Protein AF-0000000070505643 (afdb_homodimer)

Organism: Lasius niger (NCBI:txid67767)

Nearest PDB structures (foldseek):
  5vib-assembly1_A  TM=9.695E-01  e=1.875E-28  Bos taurus
  3ag9-assembly3_B-2  TM=9.419E-01  e=1.587E-28  Bos taurus
  4z84-assembly1_A  TM=8.909E-01  e=2.997E-29  Bos taurus
  6yqj-assembly1_A  TM=8.921E-01  e=9.626E-29  Cricetulus griseus
  2gnf-assembly1_A  TM=8.932E-01  e=1.076E-28  Bos taurus

Secondary structure (DSSP, 8-state):
------TT-BHHHHHHHHSS--HHHHHHHHHHHHHHHHHHHHTTEE----SGGGEEEPTTS-EEE---TT-EE-SS-B--EEE-GGG--HHHHTT--B-THHHHHHHHHHHHHHHHSS-TT--SSHHHHHHHHHHT-----TT--HHHHHHHHHHS-SSGGGSTTSSTTTTHHHHTSGGGTT--HHHHHTT-SPPS-------TT-GGG----------------TTSGGGG-/------TT-BHHHHHHHHSS--HHHHHHHHHHHHHHHHHHHHTTEE----SGGGEEEPTTS-EEE---TT-EE-SS-B--EEE-GGG--HHHHTT--B-THHHHHHHHHHHHHHHHSS-TT--SSHHHHHHHHHHT-----TT--HHHHHHHHHHS-SSGGGSTTSSTTTTHHHHTSGGGTT--HHHHHTT-SPPS-------TT-GGG----------------TTSGGGG-

Radius of gyration: 24.65 Å; Cα contacts (8 Å, |Δi|>4): 709; chains: 2; bounding box: 56×70×69 Å

Foldseek 3Di:
DPPPPQLQAFQLVVLLVVLADDLVQLLLQLLLLLVVLVVCVVVQKAQQEDDSRQWDQHQQRHIDGHDSPVIDRDPFWDQDQDYDLLLAALCNLVSHTDGNLSSLSSSLQRSQCNHRVDGFQDDPDSVSSNVCRNVLHGDHDPPDDPQNVVLSPQQSDNPLCRHALSHPVHSCSNCVGPSNVVPDSVCSVVVNDRRPDRRDSDDDPPCVVPPPPPVPPPPSPPPPVPVPDPVPD/DPPPPQLQAFQLVVLLVVLADDLVQLLLQLLLLLVVLVVCVVVQKAQQEDDSRQWDQHQQRHIDGHDSPVIDRDPFWDQDQDYDLLLAALCNLVRHTDGNLSSLSSSLQRSQCNHRVDGFQDDPDSVSSNVCRNVLDGDHDPPDDPQNVVLSPQQSDNPLCRHALSHPVHSCSNCVGPSNVVPDSVCSVVVNDRRPDRRDSDDDPPCVVPPPPPVPPPPSPPPPPPVPDPVPD

Sequence (466 aa):
MVLPFAQGGEMFTHLRRMGKFDESLAKFYAAQVALALEYLHHCSLIYRDLKPENIMIQNSGYIRVTDFGFCKMVDGRTWTLCGTPEYLAPEVILSKGYGKAVDWWSFGVLVYEMNAGYPPFYAHDPMKIYEKIVAGKYKFAHHFGEELRDILKNVLQVDLSRRYGNLKDGSMDIKKHRWFQSIDWIEIYHQKVQPSFIPHCSNNGDASNFDHYDEEPLEIASFDHYGKEFAHFMVLPFAQGGEMFTHLRRMGKFDESLAKFYAAQVALALEYLHHCSLIYRDLKPENIMIQNSGYIRVTDFGFCKMVDGRTWTLCGTPEYLAPEVILSKGYGKAVDWWSFGVLVYEMNAGYPPFYAHDPMKIYEKIVAGKYKFAHHFGEELRDILKNVLQVDLSRRYGNLKDGSMDIKKHRWFQSIDWIEIYHQKVQPSFIPHCSNNGDASNFDHYDEEPLEIASFDHYGKEFAHF

InterPro domains:
  IPR000719 Protein kinase domain [PF00069] (1-180)
  IPR000719 Protein kinase domain [PS50011] (1-180)
  IPR000719 Protein kinase domain [SM00220] (1-180)
  IPR000961 AGC-kinase, C-terminal [PS51285] (181-233)
  IPR000961 AGC-kinase, C-terminal [SM00133] (181-233)
  IPR008271 Serine/threonine-protein kinase, active site [PS00108] (45-57)
  IPR011009 Protein kinase-like domain superfamily [SSF56112] (1-218)

Solvent-accessible surface area (backbone atoms only — not comparable to full-atom values): 26540 Å² total; per-residue (Å²): 132,81,67,77,80,60,73,29,42,39,39,39,60,55,36,63,73,60,43,33,38,56,64,69,57,36,49,56,52,47,52,53,50,51,52,52,50,51,52,38,45,72,72,35,31,34,56,54,57,66,47,48,79,31,27,33,29,24,60,79,34,48,74,44,83,47,81,65,78,64,41,39,78,49,94,63,62,48,62,77,32,57,30,53,79,86,36,50,32,38,48,48,71,56,60,32,73,40,50,63,49,43,44,37,28,14,46,29,37,46,54,43,19,35,54,62,45,47,56,55,38,71,56,92,47,48,68,53,22,52,50,24,39,58,67,54,51,66,68,79,61,87,83,61,51,70,48,57,50,50,52,40,58,34,22,54,37,74,54,58,87,60,11,41,40,52,41,95,61,20,60,50,53,54,63,69,32,73,68,41,64,87,59,56,66,68,40,55,73,66,66,67,61,82,58,94,56,56,45,78,60,72,76,95,81,65,67,67,77,57,58,75,71,57,77,65,71,80,70,70,83,70,80,71,69,78,69,71,72,70,72,79,111,130,79,66,76,79,62,73,28,41,40,39,38,57,54,35,62,72,61,45,35,40,56,62,70,58,36,48,56,52,47,52,53,50,52,51,52,50,50,51,37,45,73,71,35,31,33,56,55,56,66,46,47,80,30,26,34,29,26,61,77,33,49,74,45,83,46,81,65,76,60,40,40,76,50,93,63,61,49,63,78,33,54,29,54,80,86,38,50,31,38,48,49,70,56,61,32,71,40,52,62,50,43,45,36,29,15,46,30,37,45,54,44,18,35,55,63,45,46,57,56,38,70,56,93,46,48,68,53,23,54,51,24,39,57,66,55,49,66,70,79,62,87,84,61,51,70,48,57,51,50,53,39,57,34,22,54,36,73,54,58,89,62,10,40,42,50,40,95,62,20,61,50,53,54,63,69,31,74,68,40,62,87,59,55,66,68,41,54,73,70,65,66,60,83,58,93,54,56,45,76,61,74,75,96,81,64,66,68,78,58,60,76,70,55,77,65,71,80,70,70,83,71,80,70,72,76,67,71,72,67,70,79,111

Structure (mmCIF, N/CA/C/O backbone):
data_AF-0000000070505643-model_v1
#
loop_
_entity.id
_entity.type
_entity.pdbx_description
1 polymer 'Camp-dependent protein kinase catalytic subunit'
#
loop_
_atom_site.group_PDB
_atom_site.id
_atom_site.type_symbol
_atom_site.label_atom_id
_atom_site.label_alt_id
_atom_site.label_comp_id
_atom_site.label_asym_id
_atom_site.label_entity_id
_atom_site.label_seq_id
_atom_site.pdbx_PDB_ins_code
_atom_site.Cartn_x
_atom_site.Cartn_y
_atom_site.Cartn_z
_atom_site.occupancy
_atom_site.B_iso_or_equiv
_atom_site.auth_seq_id
_atom_site.auth_comp_id
_atom_site.auth_asym_id
_atom_site.auth_atom_id
_atom_site.pdbx_PDB_model_num
ATOM 1 N N . MET A 1 1 ? 10.445 -12.297 16.797 1 21.19 1 MET A N 1
ATOM 2 C CA . MET A 1 1 ? 10.445 -13.734 16.562 1 21.19 1 MET A CA 1
ATOM 3 C C . MET A 1 1 ? 11.203 -14.078 15.281 1 21.19 1 MET A C 1
ATOM 5 O O . MET A 1 1 ? 10.93 -13.508 14.227 1 21.19 1 MET A O 1
ATOM 9 N N . VAL A 1 2 ? 12.477 -14.516 15.352 1 25.56 2 VAL A N 1
ATOM 10 C CA . VAL A 1 2 ? 13.359 -15 14.297 1 25.56 2 VAL A CA 1
ATOM 11 C C . VAL A 1 2 ? 12.633 -16.062 13.461 1 25.56 2 VAL A C 1
ATOM 13 O O . VAL A 1 2 ? 12.188 -17.078 13.992 1 25.56 2 VAL A O 1
ATOM 16 N N . LEU A 1 3 ? 11.82 -15.664 12.562 1 35.44 3 LEU A N 1
ATOM 17 C CA . LEU A 1 3 ? 11.328 -16.766 11.742 1 35.44 3 LEU A CA 1
ATOM 18 C C . LEU A 1 3 ? 12.414 -17.828 11.531 1 35.44 3 LEU A C 1
ATOM 20 O O . LEU A 1 3 ? 13.594 -17.484 11.414 1 35.44 3 LEU A O 1
ATOM 24 N N . PRO A 1 4 ? 12.188 -19.016 11.953 1 39.06 4 PRO A N 1
ATOM 25 C CA . PRO A 1 4 ? 13.164 -20.078 11.672 1 39.06 4 PRO A CA 1
ATOM 26 C C . PRO A 1 4 ? 13.836 -19.906 10.312 1 39.06 4 PRO A C 1
ATOM 28 O O . PRO A 1 4 ? 13.195 -19.484 9.344 1 39.06 4 PRO A O 1
ATOM 31 N N . PHE A 1 5 ? 15.062 -19.5 10.352 1 41.81 5 PHE A N 1
ATOM 32 C CA . PHE A 1 5 ? 15.969 -19.438 9.219 1 41.81 5 PHE A CA 1
ATOM 33 C C . PHE A 1 5 ? 15.766 -20.641 8.305 1 41.81 5 PHE A C 1
ATOM 35 O O . PHE A 1 5 ? 16.047 -21.781 8.695 1 41.81 5 PHE A O 1
ATOM 42 N N . ALA A 1 6 ? 14.688 -20.719 7.539 1 52.72 6 ALA A N 1
ATOM 43 C CA . ALA A 1 6 ? 14.547 -21.797 6.574 1 52.72 6 ALA A CA 1
ATOM 44 C C . ALA A 1 6 ? 15.742 -21.844 5.625 1 52.72 6 ALA A C 1
ATOM 46 O O . ALA A 1 6 ? 16.062 -20.859 4.965 1 52.72 6 ALA A O 1
ATOM 47 N N . GLN A 1 7 ? 16.75 -22.75 5.73 1 59.59 7 GLN A N 1
ATOM 48 C CA . GLN A 1 7 ? 18.047 -23.062 5.145 1 59.59 7 GLN A CA 1
ATOM 49 C C . GLN A 1 7 ? 17.953 -23.156 3.623 1 59.59 7 GLN A C 1
ATOM 51 O O . GLN A 1 7 ? 18.969 -23.047 2.926 1 59.59 7 GLN A O 1
ATOM 56 N N . GLY A 1 8 ? 16.906 -23.109 2.955 1 70.56 8 GLY A N 1
ATOM 57 C CA . GLY A 1 8 ? 16.812 -23.312 1.518 1 70.56 8 GLY A CA 1
ATOM 58 C C . GLY A 1 8 ? 16.844 -22.016 0.73 1 70.56 8 GLY A C 1
ATOM 59 O O . GLY A 1 8 ? 17.25 -21.984 -0.43 1 70.56 8 GLY A O 1
ATOM 60 N N . GLY A 1 9 ? 16.484 -20.844 1.2 1 86.62 9 GLY A N 1
ATOM 61 C CA . GLY A 1 9 ? 16.516 -19.562 0.515 1 86.62 9 GLY A CA 1
ATOM 62 C C . GLY A 1 9 ? 15.156 -19.125 0.016 1 86.62 9 GLY A C 1
ATOM 63 O O . GLY A 1 9 ? 14.234 -19.938 -0.078 1 86.62 9 GLY A O 1
ATOM 64 N N . GLU A 1 10 ? 15.039 -17.922 -0.436 1 92.5 10 GLU A N 1
ATOM 65 C CA . GLU A 1 10 ? 13.805 -17.375 -0.983 1 92.5 10 GLU A CA 1
ATOM 66 C C . GLU A 1 10 ? 13.555 -17.875 -2.402 1 92.5 10 GLU A C 1
ATOM 68 O O . GLU A 1 10 ? 14.492 -18 -3.195 1 92.5 10 GLU A O 1
ATOM 73 N N . MET A 1 11 ? 12.336 -18.125 -2.68 1 95.88 11 MET A N 1
ATOM 74 C CA . MET A 1 11 ? 11.945 -18.5 -4.035 1 95.88 11 MET A CA 1
ATOM 75 C C . MET A 1 11 ? 12.461 -17.484 -5.051 1 95.88 11 MET A C 1
ATOM 77 O O . MET A 1 11 ? 12.883 -17.859 -6.145 1 95.88 11 MET A O 1
ATOM 81 N N . PHE A 1 12 ? 12.461 -16.203 -4.656 1 94.56 12 PHE A N 1
ATOM 82 C CA . PHE A 1 12 ? 12.922 -15.125 -5.527 1 94.56 12 PHE A CA 1
ATOM 83 C C . PHE A 1 12 ? 14.336 -15.391 -6.02 1 94.56 12 PHE A C 1
ATOM 85 O O . PHE A 1 12 ? 14.617 -15.273 -7.215 1 94.56 12 PHE A O 1
ATOM 92 N N . THR A 1 13 ? 15.133 -15.742 -5.137 1 93.19 13 THR A N 1
ATOM 93 C CA . THR A 1 13 ? 16.531 -16 -5.453 1 93.19 13 THR A CA 1
ATOM 94 C C . THR A 1 13 ? 16.656 -17.172 -6.43 1 93.19 13 THR A C 1
ATOM 96 O O . THR A 1 13 ? 17.391 -17.078 -7.426 1 93.19 13 THR A O 1
ATOM 99 N N . HIS A 1 14 ? 15.992 -18.203 -6.16 1 94.31 14 HIS A N 1
ATOM 100 C CA . HIS A 1 14 ? 16.047 -19.375 -7.031 1 94.31 14 HIS A CA 1
ATOM 101 C C . HIS A 1 14 ? 15.438 -19.078 -8.398 1 94.31 14 HIS A C 1
ATOM 103 O O . HIS A 1 14 ? 15.977 -19.5 -9.422 1 94.31 14 HIS A O 1
ATOM 109 N N . LEU A 1 15 ? 14.352 -18.359 -8.422 1 95.75 15 LEU A N 1
ATOM 110 C CA . LEU A 1 15 ? 13.688 -17.984 -9.672 1 95.75 15 LEU A CA 1
ATOM 111 C C . LEU A 1 15 ? 14.609 -17.141 -10.547 1 95.75 15 LEU A C 1
ATOM 113 O O . LEU A 1 15 ? 14.703 -17.375 -11.75 1 95.75 15 LEU A O 1
ATOM 117 N N . ARG A 1 16 ? 15.242 -16.172 -9.945 1 93.56 16 ARG A N 1
ATOM 118 C CA . ARG A 1 16 ? 16.172 -15.312 -10.68 1 93.56 16 ARG A CA 1
ATOM 119 C C . ARG A 1 16 ? 17.344 -16.125 -11.227 1 93.56 16 ARG A C 1
ATOM 121 O O . ARG A 1 16 ? 17.766 -15.922 -12.367 1 93.56 16 ARG A O 1
ATOM 128 N N . ARG A 1 17 ? 17.812 -17 -10.438 1 93.06 17 ARG A N 1
ATOM 129 C CA . ARG A 1 17 ? 18.938 -17.828 -10.852 1 93.06 17 ARG A CA 1
ATOM 130 C C . ARG A 1 17 ? 18.562 -18.734 -12.008 1 93.06 17 ARG A C 1
ATOM 132 O O . ARG A 1 17 ? 19.328 -18.891 -12.961 1 93.06 17 ARG A O 1
ATOM 139 N N . MET A 1 18 ? 17.453 -19.266 -12 1 94.88 18 MET A N 1
ATOM 140 C CA . MET A 1 18 ? 17.016 -20.25 -12.984 1 94.88 18 MET A CA 1
ATOM 141 C C . MET A 1 18 ? 16.375 -19.562 -14.188 1 94.88 18 MET A C 1
ATOM 143 O O . MET A 1 18 ? 16.188 -20.172 -15.242 1 94.88 18 MET A O 1
ATOM 147 N N . GLY A 1 19 ? 16 -18.25 -14.016 1 95.94 19 GLY A N 1
ATOM 148 C CA . GLY A 1 19 ? 15.273 -17.531 -15.055 1 95.94 19 GLY A CA 1
ATOM 149 C C . GLY A 1 19 ? 13.773 -17.75 -14.977 1 95.94 19 GLY A C 1
ATOM 150 O O . GLY A 1 19 ? 13 -16.797 -14.992 1 95.94 19 GLY A O 1
ATOM 151 N N . LYS A 1 20 ? 13.43 -19.031 -14.93 1 97.06 20 LYS A N 1
ATOM 152 C CA . LYS A 1 20 ? 12.062 -19.484 -14.703 1 97.06 20 LYS A CA 1
ATOM 153 C C . LYS A 1 20 ? 12.039 -20.922 -14.195 1 97.06 20 LYS A C 1
ATOM 155 O O . LYS A 1 20 ? 13.039 -21.625 -14.281 1 97.06 20 LYS A O 1
ATOM 160 N N . PHE A 1 21 ? 10.961 -21.297 -13.617 1 97.88 21 PHE A N 1
ATOM 161 C CA . PHE A 1 21 ? 10.789 -22.703 -13.266 1 97.88 21 PHE A CA 1
ATOM 162 C C . PHE A 1 21 ? 10.203 -23.484 -14.43 1 97.88 21 PHE A C 1
ATOM 164 O O . PHE A 1 21 ? 9.469 -22.938 -15.25 1 97.88 21 PHE A O 1
ATOM 171 N N . ASP A 1 22 ? 10.625 -24.703 -14.453 1 97 22 ASP A N 1
ATOM 172 C CA . ASP A 1 22 ? 9.836 -25.547 -15.344 1 97 22 ASP A CA 1
ATOM 173 C C . ASP A 1 22 ? 8.398 -25.688 -14.844 1 97 22 ASP A C 1
ATOM 175 O O . ASP A 1 22 ? 8.133 -25.5 -13.656 1 97 22 ASP A O 1
ATOM 179 N N . GLU A 1 23 ? 7.5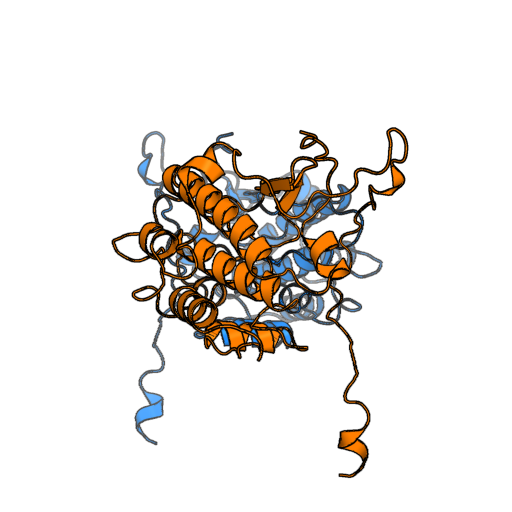39 -25.984 -15.727 1 97.75 23 GLU A N 1
ATOM 180 C CA . GLU A 1 23 ? 6.109 -25.906 -15.438 1 97.75 23 GLU A CA 1
ATOM 181 C C . GLU A 1 23 ? 5.727 -26.875 -14.312 1 97.75 23 GLU A C 1
ATOM 183 O O . GLU A 1 23 ? 4.863 -26.562 -13.492 1 97.75 23 GLU A O 1
ATOM 188 N N . SER A 1 24 ? 6.344 -28.047 -14.32 1 97.25 24 SER A N 1
ATOM 189 C CA . SER A 1 24 ? 6.023 -29.031 -13.289 1 97.25 24 SER A CA 1
ATOM 190 C C . SER A 1 24 ? 6.406 -28.516 -11.906 1 97.25 24 SER A C 1
ATOM 192 O O . SER A 1 24 ? 5.652 -28.672 -10.945 1 97.25 24 SER A O 1
ATOM 194 N N . LEU A 1 25 ? 7.535 -27.906 -11.836 1 97.81 25 LEU A N 1
ATOM 195 C CA . LEU A 1 25 ? 7.98 -27.328 -10.57 1 97.81 25 LEU A CA 1
ATOM 196 C C . LEU A 1 25 ? 7.086 -26.156 -10.164 1 97.81 25 LEU A C 1
ATOM 198 O O . LEU A 1 25 ? 6.711 -26.031 -8.992 1 97.81 25 LEU A O 1
ATOM 202 N N . ALA A 1 26 ? 6.777 -25.328 -11.125 1 98.56 26 ALA A N 1
ATOM 203 C CA . ALA A 1 26 ? 5.863 -24.219 -10.859 1 98.56 26 ALA A CA 1
ATOM 204 C C . ALA A 1 26 ? 4.527 -24.719 -10.32 1 98.56 26 ALA A C 1
ATOM 206 O O . ALA A 1 26 ? 3.979 -24.141 -9.375 1 98.56 26 ALA A O 1
ATOM 207 N N . LYS A 1 27 ? 4.078 -25.766 -10.906 1 98.31 27 LYS A N 1
ATOM 208 C CA . LYS A 1 27 ? 2.82 -26.375 -10.477 1 98.31 27 LYS A CA 1
ATOM 209 C C . LYS A 1 27 ? 2.92 -26.891 -9.047 1 98.31 27 LYS A C 1
ATOM 211 O O . LYS A 1 27 ? 1.992 -26.703 -8.25 1 98.31 27 LYS A O 1
ATOM 216 N N . PHE A 1 28 ? 3.977 -27.5 -8.766 1 98.44 28 PHE A N 1
ATOM 217 C CA . PHE A 1 28 ? 4.242 -28.031 -7.43 1 98.44 28 PHE A CA 1
ATOM 218 C C . PHE A 1 28 ? 4.199 -26.922 -6.391 1 98.44 28 PHE A C 1
ATOM 220 O O . PHE A 1 28 ? 3.539 -27.047 -5.359 1 98.44 28 PHE A O 1
ATOM 227 N N . TYR A 1 29 ? 4.852 -25.812 -6.656 1 98.62 29 TYR A N 1
ATOM 228 C CA . TYR A 1 29 ? 4.871 -24.688 -5.734 1 98.62 29 TYR A CA 1
ATOM 229 C C . TYR A 1 29 ? 3.508 -24 -5.68 1 98.62 29 TYR A C 1
ATOM 231 O O . TYR A 1 29 ? 3.039 -23.625 -4.605 1 98.62 29 TYR A O 1
ATOM 239 N N . ALA A 1 30 ? 2.893 -23.859 -6.824 1 98.88 30 ALA A N 1
ATOM 240 C CA . ALA A 1 30 ? 1.579 -23.234 -6.883 1 98.88 30 ALA A CA 1
ATOM 241 C C . ALA A 1 30 ? 0.563 -23.984 -6.035 1 98.88 30 ALA A C 1
ATOM 243 O O . ALA A 1 30 ? -0.27 -23.375 -5.359 1 98.88 30 ALA A O 1
ATOM 244 N N . ALA A 1 31 ? 0.643 -25.266 -6.102 1 98.81 31 ALA A N 1
ATOM 245 C CA . ALA A 1 31 ? -0.276 -26.094 -5.316 1 98.81 31 ALA A CA 1
ATOM 246 C C . ALA A 1 31 ? -0.118 -25.812 -3.824 1 98.81 31 ALA A C 1
ATOM 248 O O . ALA A 1 31 ? -1.108 -25.703 -3.1 1 98.81 31 ALA A O 1
ATOM 249 N N . GLN A 1 32 ? 1.069 -25.703 -3.395 1 98.62 32 GLN A N 1
ATOM 250 C CA . GLN A 1 32 ? 1.331 -25.438 -1.985 1 98.62 32 GLN A CA 1
ATOM 251 C C . GLN A 1 32 ? 0.827 -24.047 -1.591 1 98.62 32 GLN A C 1
ATOM 253 O O . GLN A 1 32 ? 0.237 -23.875 -0.522 1 98.62 32 GLN A O 1
ATOM 258 N N . VAL A 1 33 ? 1.057 -23.094 -2.439 1 98.75 33 VAL A N 1
ATOM 259 C CA . VAL A 1 33 ? 0.595 -21.734 -2.178 1 98.75 33 VAL A CA 1
ATOM 260 C C . VAL A 1 33 ? -0.93 -21.703 -2.104 1 98.75 33 VAL A C 1
ATOM 262 O O . VAL A 1 33 ? -1.505 -21.062 -1.229 1 98.75 33 VAL A O 1
ATOM 265 N N . ALA A 1 34 ? -1.562 -22.422 -3.053 1 98.81 34 ALA A N 1
ATOM 266 C CA . ALA A 1 34 ? -3.021 -22.484 -3.047 1 98.81 34 ALA A CA 1
ATOM 267 C C . ALA A 1 34 ? -3.543 -23.047 -1.727 1 98.81 34 ALA A C 1
ATOM 269 O O . ALA A 1 34 ? -4.5 -22.516 -1.156 1 98.81 34 ALA A O 1
ATOM 270 N N . LEU A 1 35 ? -2.914 -24.062 -1.218 1 98.5 35 LEU A N 1
ATOM 271 C CA . LEU A 1 35 ? -3.311 -24.641 0.057 1 98.5 35 LEU A CA 1
ATOM 272 C C . LEU A 1 35 ? -3.121 -23.656 1.198 1 98.5 35 LEU A C 1
ATOM 274 O O . LEU A 1 35 ? -3.963 -23.562 2.094 1 98.5 35 LEU A O 1
ATOM 278 N N . ALA A 1 36 ? -2.018 -22.969 1.168 1 98.19 36 ALA A N 1
ATOM 279 C CA . ALA A 1 36 ? -1.733 -21.984 2.203 1 98.19 36 ALA A CA 1
ATOM 280 C C . ALA A 1 36 ? -2.783 -20.875 2.207 1 98.19 36 ALA A C 1
ATOM 282 O O . ALA A 1 36 ? -3.295 -20.5 3.264 1 98.19 36 ALA A O 1
ATOM 283 N N . LEU A 1 37 ? -3.115 -20.359 1.04 1 98.31 37 LEU A N 1
ATOM 284 C CA . LEU A 1 37 ? -4.117 -19.312 0.933 1 98.31 37 LEU A CA 1
ATOM 285 C C . LEU A 1 37 ? -5.484 -19.812 1.391 1 98.31 37 LEU A C 1
ATOM 287 O O . LEU A 1 37 ? -6.207 -19.094 2.09 1 98.31 37 LEU A O 1
ATOM 291 N N . GLU A 1 38 ? -5.809 -20.984 0.942 1 97.81 38 GLU A N 1
ATOM 292 C CA . GLU A 1 38 ? -7.07 -21.578 1.367 1 97.81 38 GLU A CA 1
ATOM 293 C C . GLU A 1 38 ? -7.18 -21.625 2.889 1 97.81 38 GLU A C 1
ATOM 295 O O . GLU A 1 38 ? -8.227 -21.297 3.451 1 97.81 38 GLU A O 1
ATOM 300 N N . TYR A 1 39 ? -6.168 -22.031 3.508 1 96.94 39 TYR A N 1
ATOM 301 C CA . TYR A 1 39 ? -6.148 -22.125 4.965 1 96.94 39 TYR A CA 1
ATOM 302 C C . TYR A 1 39 ? -6.32 -20.734 5.594 1 96.94 39 TYR A C 1
ATOM 304 O O . TYR A 1 39 ? -7.129 -20.562 6.504 1 96.94 39 TYR A O 1
ATOM 312 N N . LEU A 1 40 ? -5.516 -19.781 5.133 1 97.19 40 LEU A N 1
ATOM 313 C CA . LEU A 1 40 ? -5.625 -18.422 5.652 1 97.19 40 LEU A CA 1
ATOM 314 C C . LEU A 1 40 ? -7.047 -17.891 5.504 1 97.19 40 LEU A C 1
ATOM 316 O O . LEU A 1 40 ? -7.602 -17.312 6.445 1 97.19 40 LEU A O 1
ATOM 320 N N . HIS A 1 41 ? -7.613 -18.094 4.336 1 96.56 41 HIS A N 1
ATOM 321 C CA . HIS A 1 41 ? -8.961 -17.609 4.055 1 96.56 41 HIS A CA 1
ATOM 322 C C . HIS A 1 41 ? -9.992 -18.297 4.941 1 96.56 41 HIS A C 1
ATOM 324 O O . HIS A 1 41 ? -10.969 -17.672 5.367 1 96.56 41 HIS A O 1
ATOM 330 N N . HIS A 1 42 ? -9.805 -19.531 5.172 1 95.38 42 HIS A N 1
ATOM 331 C CA . HIS A 1 42 ? -10.664 -20.266 6.098 1 95.38 42 HIS A CA 1
ATOM 332 C C . HIS A 1 42 ? -10.641 -19.625 7.484 1 95.38 42 HIS A C 1
ATOM 334 O O . HIS A 1 42 ? -11.664 -19.594 8.172 1 95.38 42 HIS A O 1
ATOM 340 N N . CYS A 1 43 ? -9.539 -19.094 7.887 1 95.38 43 CYS A N 1
ATOM 341 C CA . CYS A 1 43 ? -9.383 -18.422 9.172 1 95.38 43 CYS A CA 1
ATOM 342 C C . CYS A 1 43 ? -9.82 -16.969 9.094 1 95.38 43 CYS A C 1
ATOM 344 O O . CYS A 1 43 ? -9.562 -16.188 10.016 1 95.38 43 CYS A O 1
ATOM 346 N N . SER A 1 44 ? -10.297 -16.562 7.965 1 95.31 44 SER A N 1
ATOM 347 C CA . SER A 1 44 ? -10.789 -15.203 7.723 1 95.31 44 SER A CA 1
ATOM 348 C C . SER A 1 44 ? -9.641 -14.195 7.672 1 95.31 44 SER A C 1
ATOM 350 O O . SER A 1 44 ? -9.797 -13.047 8.094 1 95.31 44 SER A O 1
ATOM 352 N N . LEU A 1 45 ? -8.508 -14.703 7.191 1 96.31 45 LEU A N 1
ATOM 353 C CA . LEU A 1 45 ? -7.336 -13.859 7 1 96.31 45 LEU A CA 1
ATOM 354 C C . LEU A 1 45 ? -7.078 -13.617 5.516 1 96.31 45 LEU A C 1
ATOM 356 O O . LEU A 1 45 ? -7.215 -14.531 4.699 1 96.31 45 LEU A O 1
ATOM 360 N N . ILE A 1 46 ? -6.793 -12.406 5.203 1 96.81 46 ILE A N 1
ATOM 361 C CA . ILE A 1 46 ? -6.281 -12.047 3.887 1 96.81 46 ILE A CA 1
ATOM 362 C C . ILE A 1 46 ? -4.777 -11.797 3.971 1 96.81 46 ILE A C 1
ATOM 364 O O . ILE A 1 46 ? -4.316 -11.023 4.816 1 96.81 46 ILE A O 1
ATOM 368 N N . TYR A 1 47 ? -3.979 -12.43 3.135 1 96.31 47 TYR A N 1
ATOM 369 C CA . TYR A 1 47 ? -2.523 -12.359 3.209 1 96.31 47 TYR A CA 1
ATOM 370 C C . TYR A 1 47 ? -2.016 -11.008 2.727 1 96.31 47 TYR A C 1
ATOM 372 O O . TYR A 1 47 ? -1.288 -10.32 3.447 1 96.31 47 TYR A O 1
ATOM 380 N N . ARG A 1 48 ? -2.307 -10.57 1.437 1 95.44 48 ARG A N 1
ATOM 381 C CA . ARG A 1 48 ? -2.182 -9.234 0.858 1 95.44 48 ARG A CA 1
ATOM 382 C C . ARG A 1 48 ? -0.74 -8.945 0.461 1 95.44 48 ARG A C 1
ATOM 384 O O . ARG A 1 48 ? -0.413 -7.82 0.074 1 95.44 48 ARG A O 1
ATOM 391 N N . ASP A 1 49 ? 0.158 -9.961 0.422 1 94.69 49 ASP A N 1
ATOM 392 C CA . ASP A 1 49 ? 1.533 -9.664 0.031 1 94.69 49 ASP A CA 1
ATOM 393 C C . ASP A 1 49 ? 2.215 -10.898 -0.551 1 94.69 49 ASP A C 1
ATOM 395 O O . ASP A 1 49 ? 3.348 -11.219 -0.188 1 94.69 49 ASP A O 1
ATOM 399 N N . LEU A 1 50 ? 1.489 -11.602 -1.348 1 96.81 50 LEU A N 1
ATOM 400 C CA . LEU A 1 50 ? 2.037 -12.781 -2.002 1 96.81 50 LEU A CA 1
ATOM 401 C C . LEU A 1 50 ? 2.998 -12.391 -3.121 1 96.81 50 LEU A C 1
ATOM 403 O O . LEU A 1 50 ? 2.631 -11.633 -4.02 1 96.81 50 LEU A O 1
ATOM 407 N N . LYS A 1 51 ? 4.191 -12.836 -2.998 1 95.69 51 LYS A N 1
ATOM 408 C CA . LYS A 1 51 ? 5.254 -12.656 -3.98 1 95.69 51 LYS A CA 1
ATOM 409 C C . LYS A 1 51 ? 6.422 -13.602 -3.713 1 95.69 51 LYS A C 1
ATOM 411 O O . LYS A 1 51 ? 6.535 -14.164 -2.621 1 95.69 51 LYS A O 1
ATOM 416 N N . PRO A 1 52 ? 7.305 -13.828 -4.719 1 96.75 52 PRO A N 1
ATOM 417 C CA . PRO A 1 52 ? 8.398 -14.781 -4.539 1 96.75 52 PRO A CA 1
ATOM 418 C C . PRO A 1 52 ? 9.297 -14.438 -3.354 1 96.75 52 PRO A C 1
ATOM 420 O O . PRO A 1 52 ? 9.836 -15.328 -2.695 1 96.75 52 PRO A O 1
ATOM 423 N N . GLU A 1 53 ? 9.398 -13.156 -3.039 1 93.19 53 GLU A N 1
ATOM 424 C CA . GLU A 1 53 ? 10.258 -12.695 -1.955 1 93.19 53 GLU A CA 1
ATOM 425 C C . GLU A 1 53 ? 9.742 -13.164 -0.599 1 93.19 53 GLU A C 1
ATOM 427 O O . GLU A 1 53 ? 10.492 -13.219 0.375 1 93.19 53 GLU A O 1
ATOM 432 N N . ASN A 1 54 ? 8.461 -13.484 -0.59 1 94.69 54 ASN A N 1
ATOM 433 C CA . ASN A 1 54 ? 7.848 -13.859 0.68 1 94.69 54 ASN A CA 1
ATOM 434 C C . ASN A 1 54 ? 7.594 -15.367 0.753 1 94.69 54 ASN A C 1
ATOM 436 O O . ASN A 1 54 ? 6.816 -15.828 1.59 1 94.69 54 ASN A O 1
ATOM 440 N N . ILE A 1 55 ? 8.203 -16.125 -0.151 1 96.94 55 ILE A N 1
ATOM 441 C CA . ILE A 1 55 ? 8.109 -17.578 -0.158 1 96.94 55 ILE A CA 1
ATOM 442 C C . ILE A 1 55 ? 9.5 -18.188 0.033 1 96.94 55 ILE A C 1
ATOM 444 O O . ILE A 1 55 ? 10.414 -17.922 -0.748 1 96.94 55 ILE A O 1
ATOM 448 N N . MET A 1 56 ? 9.594 -18.969 1.076 1 96.12 56 MET A N 1
ATOM 449 C CA . MET A 1 56 ? 10.836 -19.672 1.357 1 96.12 56 MET A CA 1
ATOM 450 C C . MET A 1 56 ? 10.781 -21.109 0.854 1 96.12 56 MET A C 1
ATOM 452 O O . MET A 1 56 ? 9.781 -21.797 1.069 1 96.12 56 MET A O 1
ATOM 456 N N . ILE A 1 57 ? 11.82 -21.453 0.124 1 95.81 57 ILE A N 1
ATOM 457 C CA . ILE A 1 57 ? 11.977 -22.859 -0.241 1 95.81 57 ILE A CA 1
ATOM 458 C C . ILE A 1 57 ? 12.875 -23.562 0.772 1 95.81 57 ILE A C 1
ATOM 460 O O . ILE A 1 57 ? 14.055 -23.219 0.907 1 95.81 57 ILE A O 1
ATOM 464 N N . GLN A 1 58 ? 12.273 -24.562 1.394 1 94 58 GLN A N 1
ATOM 465 C CA . GLN A 1 58 ? 12.992 -25.281 2.439 1 94 58 GLN A CA 1
ATOM 466 C C . GLN A 1 58 ? 13.93 -26.328 1.842 1 94 58 GLN A C 1
ATOM 468 O O . GLN A 1 58 ? 13.852 -26.625 0.648 1 94 58 GLN A O 1
ATOM 473 N N . ASN A 1 59 ? 14.742 -26.891 2.742 1 91.44 59 ASN A N 1
ATOM 474 C CA . ASN A 1 59 ? 15.695 -27.906 2.301 1 91.44 59 ASN A CA 1
ATOM 475 C C . ASN A 1 59 ? 14.984 -29.172 1.856 1 91.44 59 ASN A C 1
ATOM 477 O O . ASN A 1 59 ? 15.57 -30 1.155 1 91.44 59 ASN A O 1
ATOM 481 N N . SER A 1 60 ? 13.789 -29.359 2.252 1 92.62 60 SER A N 1
ATOM 482 C CA . SER A 1 60 ? 12.992 -30.5 1.81 1 92.62 60 SER A CA 1
ATOM 483 C C . SER A 1 60 ? 12.461 -30.281 0.395 1 92.62 60 SER A C 1
ATOM 485 O O . SER A 1 60 ? 11.969 -31.219 -0.237 1 92.62 60 SER A O 1
ATOM 487 N N . GLY A 1 61 ? 12.555 -29.016 -0.039 1 95.38 61 GLY A N 1
ATOM 488 C CA . GLY A 1 61 ? 11.969 -28.672 -1.325 1 95.38 61 GLY A CA 1
ATOM 489 C C . GLY A 1 61 ? 10.562 -28.109 -1.21 1 95.38 61 GLY A C 1
ATOM 490 O O . GLY A 1 61 ? 10.023 -27.562 -2.174 1 95.38 61 GLY A O 1
ATOM 491 N N . TYR A 1 62 ? 9.992 -28.266 -0.062 1 97 62 TYR A N 1
ATOM 492 C CA . TYR A 1 62 ? 8.68 -27.688 0.201 1 97 62 TYR A CA 1
ATOM 493 C C . TYR A 1 62 ? 8.797 -26.219 0.585 1 97 62 TYR A C 1
ATOM 495 O O . TYR A 1 62 ? 9.891 -25.734 0.897 1 97 62 TYR A O 1
ATOM 503 N N . ILE A 1 63 ? 7.629 -25.484 0.492 1 97.31 63 ILE A N 1
ATOM 504 C CA . ILE A 1 63 ? 7.738 -24.047 0.676 1 97.31 63 ILE A CA 1
ATOM 505 C C . ILE A 1 63 ? 7.043 -23.641 1.972 1 97.31 63 ILE A C 1
ATOM 507 O O . ILE A 1 63 ? 6.25 -24.406 2.527 1 97.31 63 ILE A O 1
ATOM 511 N N . ARG A 1 64 ? 7.414 -22.469 2.396 1 95.62 64 ARG A N 1
ATOM 512 C CA . ARG A 1 64 ? 6.754 -21.766 3.5 1 95.62 64 ARG A CA 1
ATOM 513 C C . ARG A 1 64 ? 6.512 -20.312 3.158 1 95.62 64 ARG A C 1
ATOM 515 O O . ARG A 1 64 ? 7.41 -19.625 2.672 1 95.62 64 ARG A O 1
ATOM 522 N N . VAL A 1 65 ? 5.27 -19.906 3.297 1 94.75 65 VAL A N 1
ATOM 523 C CA . VAL A 1 65 ? 4.957 -18.484 3.15 1 94.75 65 VAL A CA 1
ATOM 524 C C . VAL A 1 65 ? 5.41 -17.719 4.395 1 94.75 65 VAL A C 1
ATOM 526 O O . VAL A 1 65 ? 5.141 -18.141 5.52 1 94.75 65 VAL A O 1
ATOM 529 N N . THR A 1 66 ? 6.102 -16.625 4.078 1 91.25 66 THR A N 1
ATOM 530 C CA . THR A 1 66 ? 6.664 -15.852 5.176 1 91.25 66 THR A CA 1
ATOM 531 C C . THR A 1 66 ? 6.164 -14.406 5.137 1 91.25 66 THR A C 1
ATOM 533 O O . THR A 1 66 ? 5.379 -14.047 4.258 1 91.25 66 THR A O 1
ATOM 536 N N . ASP A 1 67 ? 6.445 -13.609 6.133 1 86.06 67 ASP A N 1
ATOM 537 C CA . ASP A 1 67 ? 6.145 -12.188 6.246 1 86.06 67 ASP A CA 1
ATOM 538 C C . ASP A 1 67 ? 4.637 -11.945 6.293 1 86.06 67 ASP A C 1
ATOM 540 O O . ASP A 1 67 ? 4.008 -11.711 5.262 1 86.06 67 ASP A O 1
ATOM 544 N N . PHE A 1 68 ? 4.039 -11.859 7.371 1 89.5 68 PHE A N 1
ATOM 545 C CA . PHE A 1 68 ? 2.607 -11.656 7.562 1 89.5 68 PHE A CA 1
ATOM 546 C C . PHE A 1 68 ? 2.314 -10.219 7.977 1 89.5 68 PHE A C 1
ATOM 548 O O . PHE A 1 68 ? 1.265 -9.938 8.562 1 89.5 68 PHE A O 1
ATOM 555 N N . GLY A 1 69 ? 3.162 -9.367 7.664 1 83.94 69 GLY A N 1
ATOM 556 C CA . GLY A 1 69 ? 3.045 -7.977 8.07 1 83.94 69 GLY A CA 1
ATOM 557 C C . GLY A 1 69 ? 1.808 -7.297 7.523 1 83.94 69 GLY A C 1
ATOM 558 O O . GLY A 1 69 ? 1.286 -6.359 8.133 1 83.94 69 GLY A O 1
ATOM 559 N N . PHE A 1 70 ? 1.332 -7.77 6.402 1 88.94 70 PHE A N 1
ATOM 560 C CA . PHE A 1 70 ? 0.176 -7.145 5.773 1 88.94 70 PHE A CA 1
ATOM 561 C C . PHE A 1 70 ? -1.076 -7.988 5.98 1 88.94 70 PHE A C 1
ATOM 563 O O . PHE A 1 70 ? -2.172 -7.59 5.574 1 88.94 70 PHE A O 1
ATOM 570 N N . CYS A 1 71 ? -0.834 -9.086 6.57 1 92.06 71 CYS A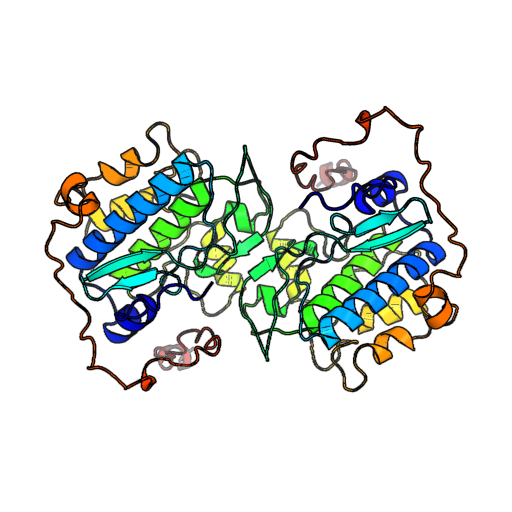 N 1
ATOM 571 C CA . CYS A 1 71 ? -1.963 -9.977 6.801 1 92.06 71 CYS A CA 1
ATOM 572 C C . CYS A 1 71 ? -2.994 -9.328 7.715 1 92.06 71 CYS A C 1
ATOM 574 O O . CYS A 1 71 ? -2.637 -8.672 8.695 1 92.06 71 CYS A O 1
ATOM 576 N N . LYS A 1 72 ? -4.266 -9.508 7.398 1 90.62 72 LYS A N 1
ATOM 577 C CA . LYS A 1 72 ? -5.328 -8.852 8.148 1 90.62 72 LYS A CA 1
ATOM 578 C C . LYS A 1 72 ? -6.547 -9.758 8.297 1 90.62 72 LYS A C 1
ATOM 580 O O . LYS A 1 72 ? -6.934 -10.438 7.34 1 90.62 72 LYS A O 1
ATOM 585 N N . MET A 1 73 ? -7.051 -9.758 9.5 1 89.75 73 MET A N 1
ATOM 586 C CA . MET A 1 73 ? -8.336 -10.422 9.703 1 89.75 73 MET A CA 1
ATOM 587 C C . MET A 1 73 ? -9.484 -9.547 9.203 1 89.75 73 MET A C 1
ATOM 589 O O . MET A 1 73 ? -9.555 -8.359 9.523 1 89.75 73 MET A O 1
ATOM 593 N N . VAL A 1 74 ? -10.211 -10.031 8.336 1 81.56 74 VAL A N 1
ATOM 594 C CA . VAL A 1 74 ? -11.266 -9.195 7.781 1 81.56 74 VAL A CA 1
ATOM 595 C C . VAL A 1 74 ? -12.602 -9.922 7.855 1 81.56 74 VAL A C 1
ATOM 597 O O . VAL A 1 74 ? -12.703 -11.102 7.496 1 81.56 74 VAL A O 1
ATOM 600 N N . ASP A 1 75 ? -13.523 -9.234 8.516 1 81.44 75 ASP A N 1
ATOM 601 C CA . ASP A 1 75 ? -14.93 -9.609 8.414 1 81.44 75 ASP A CA 1
ATOM 602 C C . ASP A 1 75 ? -15.648 -8.789 7.348 1 81.44 75 ASP A C 1
ATOM 604 O O . ASP A 1 75 ? -16.234 -7.746 7.645 1 81.44 75 ASP A O 1
ATOM 608 N N . GLY A 1 76 ? -15.383 -9.094 6.102 1 82.38 76 GLY A N 1
ATOM 609 C CA . GLY A 1 76 ? -15.93 -8.32 4.996 1 82.38 76 GLY A CA 1
ATOM 610 C C . GLY A 1 76 ? -14.859 -7.754 4.082 1 82.38 76 GLY A C 1
ATOM 611 O O . GLY A 1 76 ? -14.078 -8.508 3.49 1 82.38 76 GLY A O 1
ATOM 612 N N . ARG A 1 77 ? -14.898 -6.289 3.977 1 87.44 77 ARG A N 1
ATOM 613 C CA . ARG A 1 77 ? -13.992 -5.656 3.023 1 87.44 77 ARG A CA 1
ATOM 614 C C . ARG A 1 77 ? -13.031 -4.707 3.732 1 87.44 77 ARG A C 1
ATOM 616 O O . ARG A 1 77 ? -13.289 -4.289 4.863 1 87.44 77 ARG A O 1
ATOM 623 N N . THR A 1 78 ? -11.891 -4.52 3.172 1 87.38 78 THR A N 1
ATOM 624 C CA . THR A 1 78 ? -10.922 -3.523 3.615 1 87.38 78 THR A CA 1
ATOM 625 C C . THR A 1 78 ? -10.523 -2.604 2.465 1 87.38 78 THR A C 1
ATOM 627 O O . THR A 1 78 ? -10.828 -2.887 1.305 1 87.38 78 THR A O 1
ATOM 630 N N . TRP A 1 79 ? -9.836 -1.494 2.799 1 83.69 79 TRP A N 1
ATOM 631 C CA . TRP A 1 79 ? -9.594 -0.463 1.796 1 83.69 79 TRP A CA 1
ATOM 632 C C . TRP A 1 79 ? -8.133 -0.016 1.816 1 83.69 79 TRP A C 1
ATOM 634 O O . TRP A 1 79 ? -7.723 0.82 1.009 1 83.69 79 TRP A O 1
ATOM 644 N N . THR A 1 80 ? -7.414 -0.654 2.596 1 83.5 80 THR A N 1
ATOM 645 C CA . THR A 1 80 ? -6.02 -0.256 2.76 1 83.5 80 THR A CA 1
ATOM 646 C C . THR A 1 80 ? -5.188 -0.689 1.556 1 83.5 80 THR A C 1
ATOM 648 O O . THR A 1 80 ? -5.297 -1.828 1.096 1 83.5 80 THR A O 1
ATOM 651 N N . LEU A 1 81 ? -4.395 0.272 1.022 1 90 81 LEU A N 1
ATOM 652 C CA . LEU A 1 81 ? -3.494 -0.044 -0.082 1 90 81 LEU A CA 1
ATOM 653 C C . LEU A 1 81 ? -2.16 -0.567 0.438 1 90 81 LEU A C 1
ATOM 655 O O . LEU A 1 81 ? -1.446 0.14 1.152 1 90 81 LEU A O 1
ATOM 659 N N . CYS A 1 82 ? -1.886 -1.822 0.065 1 90.44 82 CYS A N 1
ATOM 660 C CA . CYS A 1 82 ? -0.584 -2.359 0.446 1 90.44 82 CYS A CA 1
ATOM 661 C C . CYS A 1 82 ? -0.157 -3.477 -0.5 1 90.44 82 CYS A C 1
ATOM 663 O O . CYS A 1 82 ? -1.001 -4.141 -1.104 1 90.44 82 CYS A O 1
ATOM 665 N N . GLY A 1 83 ? 1.194 -3.572 -0.643 1 89.38 83 GLY A N 1
ATOM 666 C CA . GLY A 1 83 ? 1.755 -4.664 -1.422 1 89.38 83 GLY A CA 1
ATOM 667 C C . GLY A 1 83 ? 2.811 -4.211 -2.412 1 89.38 83 GLY A C 1
ATOM 668 O O . GLY A 1 83 ? 3.275 -3.07 -2.354 1 89.38 83 GLY A O 1
ATOM 669 N N . THR A 1 84 ? 3.141 -5.172 -3.211 1 88.94 84 THR A N 1
ATOM 670 C CA . THR A 1 84 ? 4.059 -4.906 -4.312 1 88.94 84 THR A CA 1
ATOM 671 C C . THR A 1 84 ? 3.289 -4.535 -5.578 1 88.94 84 THR A C 1
ATOM 673 O O . THR A 1 84 ? 2.357 -5.238 -5.973 1 88.94 84 THR A O 1
ATOM 676 N N . PRO A 1 85 ? 3.666 -3.463 -6.227 1 90.75 85 PRO A N 1
ATOM 677 C CA . PRO A 1 85 ? 2.879 -2.906 -7.328 1 90.75 85 PRO A CA 1
ATOM 678 C C . PRO A 1 85 ? 2.512 -3.951 -8.375 1 90.75 85 PRO A C 1
ATOM 680 O O . PRO A 1 85 ? 1.347 -4.055 -8.766 1 90.75 85 PRO A O 1
ATOM 683 N N . GLU A 1 86 ? 3.416 -4.84 -8.688 1 93.81 86 GLU A N 1
ATOM 684 C CA . GLU A 1 86 ? 3.195 -5.789 -9.773 1 93.81 86 GLU A CA 1
ATOM 685 C C . GLU A 1 86 ? 2.168 -6.848 -9.383 1 93.81 86 GLU A C 1
ATOM 687 O O . GLU A 1 86 ? 1.622 -7.539 -10.242 1 93.81 86 GLU A O 1
ATOM 692 N N . TYR A 1 87 ? 1.908 -6.941 -8.117 1 96.44 87 TYR A N 1
ATOM 693 C CA . TYR A 1 87 ? 1.064 -8.031 -7.629 1 96.44 87 TYR A CA 1
ATOM 694 C C . TYR A 1 87 ? -0.283 -7.5 -7.152 1 96.44 87 TYR A C 1
ATOM 696 O O . TYR A 1 87 ? -1.174 -8.281 -6.801 1 96.44 87 TYR A O 1
ATOM 704 N N . LEU A 1 88 ? -0.438 -6.184 -7.184 1 96.19 88 LEU A N 1
ATOM 705 C CA . LEU A 1 88 ? -1.668 -5.578 -6.688 1 96.19 88 LEU A CA 1
ATOM 706 C C . LEU A 1 88 ? -2.854 -5.949 -7.574 1 96.19 88 LEU A C 1
ATOM 708 O O . LEU A 1 88 ? -2.736 -5.965 -8.805 1 96.19 88 LEU A O 1
ATOM 712 N N . ALA A 1 89 ? -3.961 -6.215 -6.922 1 98.12 89 ALA A N 1
ATOM 713 C CA . ALA A 1 89 ? -5.203 -6.43 -7.656 1 98.12 89 ALA A CA 1
ATOM 714 C C . ALA A 1 89 ? -5.805 -5.105 -8.117 1 98.12 89 ALA A C 1
ATOM 716 O O . ALA A 1 89 ? -5.602 -4.07 -7.477 1 98.12 89 ALA A O 1
ATOM 717 N N . PRO A 1 90 ? -6.555 -5.168 -9.242 1 97.88 90 PRO A N 1
ATOM 718 C CA . PRO A 1 90 ? -7.152 -3.941 -9.773 1 97.88 90 PRO A CA 1
ATOM 719 C C . PRO A 1 90 ? -8.016 -3.213 -8.75 1 97.88 90 PRO A C 1
ATOM 721 O O . PRO A 1 90 ? -7.957 -1.984 -8.648 1 97.88 90 PRO A O 1
ATOM 724 N N . GLU A 1 91 ? -8.805 -3.949 -7.941 1 97.25 91 GLU A N 1
ATOM 725 C CA . GLU A 1 91 ? -9.719 -3.318 -6.992 1 97.25 91 GLU A CA 1
ATOM 726 C C . GLU A 1 91 ? -8.945 -2.623 -5.871 1 97.25 91 GLU A C 1
ATOM 728 O O . GLU A 1 91 ? -9.438 -1.662 -5.277 1 97.25 91 GLU A O 1
ATOM 733 N N . VAL A 1 92 ? -7.742 -3.102 -5.551 1 95.56 92 VAL A N 1
ATOM 734 C CA . VAL A 1 92 ? -6.902 -2.439 -4.559 1 95.56 92 VAL A CA 1
ATOM 735 C C . VAL A 1 92 ? -6.426 -1.095 -5.102 1 95.56 92 VAL A C 1
ATOM 737 O O . VAL A 1 92 ? -6.512 -0.074 -4.414 1 95.56 92 VAL A O 1
ATOM 740 N N . ILE A 1 93 ? -5.934 -1.109 -6.332 1 94.38 93 ILE A N 1
ATOM 741 C CA . ILE A 1 93 ? -5.43 0.092 -6.988 1 94.38 93 ILE A CA 1
ATOM 742 C C . ILE A 1 93 ? -6.551 1.12 -7.113 1 94.38 93 ILE A C 1
ATOM 744 O O . ILE A 1 93 ? -6.324 2.32 -6.934 1 94.38 93 ILE A O 1
ATOM 748 N N . LEU A 1 94 ? -7.703 0.65 -7.391 1 94.19 94 LEU A N 1
ATOM 749 C CA . LEU A 1 94 ? -8.844 1.525 -7.652 1 94.19 94 LEU A CA 1
ATOM 750 C C . LEU A 1 94 ? -9.531 1.929 -6.352 1 94.19 94 LEU A C 1
ATOM 752 O O . LEU A 1 94 ? -10.602 2.539 -6.375 1 94.19 94 LEU A O 1
ATOM 756 N N . SER A 1 95 ? -8.969 1.53 -5.258 1 89.56 95 SER A N 1
ATOM 757 C CA . SER A 1 95 ? -9.445 1.901 -3.932 1 89.56 95 SER A CA 1
ATOM 758 C C . SER A 1 95 ? -10.883 1.429 -3.709 1 89.56 95 SER A C 1
ATOM 760 O O . SER A 1 95 ? -11.695 2.146 -3.123 1 89.56 95 SER A O 1
ATOM 762 N N . LYS A 1 96 ? -11.078 0.319 -4.289 1 91.5 96 LYS A N 1
ATOM 763 C CA . LYS A 1 96 ? -12.352 -0.346 -4.012 1 91.5 96 LYS A CA 1
ATOM 764 C C . LYS A 1 96 ? -12.234 -1.281 -2.812 1 91.5 96 LYS A C 1
ATOM 766 O O . LYS A 1 96 ? -11.141 -1.761 -2.498 1 91.5 96 LYS A O 1
ATOM 771 N N . GLY A 1 97 ? -13.32 -1.376 -2.117 1 90.44 97 GLY A N 1
ATOM 772 C CA . GLY A 1 97 ? -13.305 -2.406 -1.091 1 90.44 97 GLY A CA 1
ATOM 773 C C . GLY A 1 97 ? -12.953 -3.779 -1.632 1 90.44 97 GLY A C 1
ATOM 774 O O . GLY A 1 97 ? -13.398 -4.16 -2.717 1 90.44 97 GLY A O 1
ATOM 775 N N . TYR A 1 98 ? -12.133 -4.457 -0.882 1 95.25 98 TYR A N 1
ATOM 776 C CA . TYR A 1 98 ? -11.703 -5.758 -1.385 1 95.25 98 TYR A CA 1
ATOM 777 C C . TYR A 1 98 ? -11.672 -6.793 -0.268 1 95.25 98 TYR A C 1
ATOM 779 O O . TYR A 1 98 ? -11.734 -6.441 0.914 1 95.25 98 TYR A O 1
ATOM 787 N N . GLY A 1 99 ? -11.672 -8.062 -0.663 1 95.19 99 GLY A N 1
ATOM 788 C CA . GLY A 1 99 ? -11.594 -9.188 0.252 1 95.19 99 GLY A CA 1
ATOM 789 C C . GLY A 1 99 ? -10.555 -10.219 -0.153 1 95.19 99 GLY A C 1
ATOM 790 O O . GLY A 1 99 ? -9.469 -9.867 -0.601 1 95.19 99 GLY A O 1
ATOM 791 N N . LYS A 1 100 ? -10.891 -11.461 0.041 1 96.69 100 LYS A N 1
ATOM 792 C CA . LYS A 1 100 ? -9.969 -12.586 -0.121 1 96.69 100 LYS A CA 1
ATOM 793 C C . LYS A 1 100 ? -9.516 -12.719 -1.57 1 96.69 100 LYS A C 1
ATOM 795 O O . LYS A 1 100 ? -8.453 -13.281 -1.844 1 96.69 100 LYS A O 1
ATOM 800 N N . ALA A 1 101 ? -10.289 -12.156 -2.467 1 97.62 101 ALA A N 1
ATOM 801 C CA . ALA A 1 101 ? -10.055 -12.336 -3.898 1 97.62 101 ALA A CA 1
ATOM 802 C C . ALA A 1 101 ? -8.711 -11.734 -4.309 1 97.62 101 ALA A C 1
ATOM 804 O O . ALA A 1 101 ? -8.117 -12.148 -5.309 1 97.62 101 ALA A O 1
ATOM 805 N N . VAL A 1 102 ? -8.203 -10.734 -3.551 1 98.12 102 VAL A N 1
ATOM 806 C CA . VAL A 1 102 ? -6.961 -10.07 -3.924 1 98.12 102 VAL A CA 1
ATOM 807 C C . VAL A 1 102 ? -5.797 -11.047 -3.812 1 98.12 102 VAL A C 1
ATOM 809 O O . VAL A 1 102 ? -4.828 -10.961 -4.57 1 98.12 102 VAL A O 1
ATOM 812 N N . ASP A 1 103 ? -5.91 -12.023 -2.928 1 98.38 103 ASP A N 1
ATOM 813 C CA . ASP A 1 103 ? -4.871 -13.031 -2.787 1 98.38 103 ASP A CA 1
ATOM 814 C C . ASP A 1 103 ? -4.84 -13.969 -3.996 1 98.38 103 ASP A C 1
ATOM 816 O O . ASP A 1 103 ? -3.768 -14.383 -4.441 1 98.38 103 ASP A O 1
ATOM 820 N N . TRP A 1 104 ? -5.961 -14.242 -4.504 1 98.81 104 TRP A N 1
ATOM 821 C CA . TRP A 1 104 ? -6.02 -15.109 -5.68 1 98.81 104 TRP A CA 1
ATOM 822 C C . TRP A 1 104 ? -5.48 -14.391 -6.91 1 98.81 104 TRP A C 1
ATOM 824 O O . TRP A 1 104 ? -4.852 -15.008 -7.773 1 98.81 104 TRP A O 1
ATOM 834 N N . TRP A 1 105 ? -5.738 -13.102 -6.98 1 98.81 105 TRP A N 1
ATOM 835 C CA . TRP A 1 105 ? -5.086 -12.328 -8.031 1 98.81 105 TRP A CA 1
ATOM 836 C C . TRP A 1 105 ? -3.57 -12.453 -7.938 1 98.81 105 TRP A C 1
ATOM 838 O O . TRP A 1 105 ? -2.908 -12.797 -8.922 1 98.81 105 TRP A O 1
ATOM 848 N N . SER A 1 106 ? -3.027 -12.195 -6.758 1 98.62 106 SER A N 1
ATOM 849 C CA . SER A 1 106 ? -1.585 -12.297 -6.559 1 98.62 106 SER A CA 1
ATOM 850 C C . SER A 1 106 ? -1.085 -13.703 -6.867 1 98.62 106 SER A C 1
ATOM 852 O O . SER A 1 106 ? 0.03 -13.883 -7.363 1 98.62 106 SER A O 1
ATOM 854 N N . PHE A 1 107 ? -1.922 -14.711 -6.578 1 98.81 107 PHE A N 1
ATOM 855 C CA . PHE A 1 107 ? -1.61 -16.094 -6.91 1 98.81 107 PHE A CA 1
ATOM 856 C C . PHE A 1 107 ? -1.427 -16.266 -8.414 1 98.81 107 PHE A C 1
ATOM 858 O O . PHE A 1 107 ? -0.459 -16.891 -8.859 1 98.81 107 PHE A O 1
ATOM 865 N N . GLY A 1 108 ? -2.357 -15.703 -9.172 1 98.94 108 GLY A N 1
ATOM 866 C CA . GLY A 1 108 ? -2.232 -15.742 -10.617 1 98.94 108 GLY A CA 1
ATOM 867 C C . GLY A 1 108 ? -0.963 -15.078 -11.125 1 98.94 108 GLY A C 1
ATOM 868 O O . GLY A 1 108 ? -0.295 -15.609 -12.016 1 98.94 108 GLY A O 1
ATOM 869 N N . VAL A 1 109 ? -0.642 -13.938 -10.531 1 98.81 109 VAL A N 1
ATOM 870 C CA . VAL A 1 109 ? 0.575 -13.234 -10.922 1 98.81 109 VAL A CA 1
ATOM 871 C C . VAL A 1 109 ? 1.795 -14.094 -10.609 1 98.81 109 VAL A C 1
ATOM 873 O O . VAL A 1 109 ? 2.711 -14.203 -11.43 1 98.81 109 VAL A O 1
ATOM 876 N N . LEU A 1 110 ? 1.822 -14.695 -9.461 1 98.81 110 LEU A N 1
ATOM 877 C CA . LEU A 1 110 ? 2.924 -15.562 -9.055 1 98.81 110 LEU A CA 1
ATOM 878 C C . LEU A 1 110 ? 3.074 -16.734 -10.016 1 98.81 110 LEU A C 1
ATOM 880 O O . LEU A 1 110 ? 4.188 -17.062 -10.438 1 98.81 110 LEU A O 1
ATOM 884 N N . VAL A 1 111 ? 1.955 -17.375 -10.367 1 98.88 111 VAL A N 1
ATOM 885 C CA . VAL A 1 111 ? 1.976 -18.5 -11.297 1 98.88 111 VAL A CA 1
ATOM 886 C C . VAL A 1 111 ? 2.57 -18.062 -12.633 1 98.88 111 VAL A C 1
ATOM 888 O O . VAL A 1 111 ? 3.418 -18.75 -13.203 1 98.88 111 VAL A O 1
ATOM 891 N N . TYR A 1 112 ? 2.1 -16.922 -13.117 1 98.88 112 TYR A N 1
ATOM 892 C CA . TYR A 1 112 ? 2.654 -16.375 -14.352 1 98.88 112 TYR A CA 1
ATOM 893 C C . TYR A 1 112 ? 4.16 -16.188 -14.227 1 98.88 112 TYR A C 1
ATOM 895 O O . TYR A 1 112 ? 4.922 -16.641 -15.086 1 98.88 112 TYR A O 1
ATOM 903 N N . GLU A 1 113 ? 4.594 -15.555 -13.18 1 98.5 113 GLU A N 1
ATOM 904 C CA . GLU A 1 113 ? 6 -15.195 -12.992 1 98.5 113 GLU A CA 1
ATOM 905 C C . GLU A 1 113 ? 6.871 -16.438 -12.859 1 98.5 113 GLU A C 1
ATOM 907 O O . GLU A 1 113 ? 7.973 -16.5 -13.414 1 98.5 113 GLU A O 1
ATOM 912 N N . MET A 1 114 ? 6.398 -17.453 -12.141 1 98.69 114 MET A N 1
ATOM 913 C CA . MET A 1 114 ? 7.168 -18.688 -11.984 1 98.69 114 MET A CA 1
ATOM 914 C C . MET A 1 114 ? 7.418 -19.344 -13.344 1 98.69 114 MET A C 1
ATOM 916 O O . MET A 1 114 ? 8.469 -19.953 -13.555 1 98.69 114 MET A O 1
ATOM 920 N N . ASN A 1 115 ? 6.477 -19.172 -14.258 1 98.69 115 ASN A N 1
ATOM 921 C CA . ASN A 1 115 ? 6.562 -19.859 -15.539 1 98.69 115 ASN A CA 1
ATOM 922 C C . ASN A 1 115 ? 7.25 -19 -16.594 1 98.69 115 ASN A C 1
ATOM 924 O O . ASN A 1 115 ? 7.84 -19.516 -17.547 1 98.69 115 ASN A O 1
ATOM 928 N N . ALA A 1 116 ? 7.16 -17.688 -16.406 1 98.25 116 ALA A N 1
ATOM 929 C CA . ALA A 1 116 ? 7.691 -16.781 -17.438 1 98.25 116 ALA A CA 1
ATOM 930 C C . ALA A 1 116 ? 9.031 -16.203 -17 1 98.25 116 ALA A C 1
ATOM 932 O O . ALA A 1 116 ? 9.82 -15.766 -17.844 1 98.25 116 ALA A O 1
ATOM 933 N N . GLY A 1 117 ? 9.25 -16.109 -15.695 1 97.25 117 GLY A N 1
ATOM 934 C CA . GLY A 1 117 ? 10.445 -15.453 -15.18 1 97.25 117 GLY A CA 1
ATOM 935 C C . GLY A 1 117 ? 10.25 -13.969 -14.938 1 97.25 117 GLY A C 1
ATOM 936 O O . GLY A 1 117 ? 11.133 -13.305 -14.398 1 97.25 117 GLY A O 1
ATOM 937 N N . TYR A 1 118 ? 9.18 -13.43 -15.328 1 95.75 118 TYR A N 1
ATOM 938 C CA . TYR A 1 118 ? 8.797 -12.039 -15.117 1 95.75 118 TYR A CA 1
ATOM 939 C C . TYR A 1 118 ? 7.293 -11.906 -14.922 1 95.75 118 TYR A C 1
ATOM 941 O O . TYR A 1 118 ? 6.523 -12.758 -15.375 1 95.75 118 TYR A O 1
ATOM 949 N N . PRO A 1 119 ? 6.863 -10.875 -14.195 1 96.88 119 PRO A N 1
ATOM 950 C CA . PRO A 1 119 ? 5.43 -10.719 -13.953 1 96.88 119 PRO A CA 1
ATOM 951 C C . PRO A 1 119 ? 4.664 -10.305 -15.211 1 96.88 119 PRO A C 1
ATOM 953 O O . PRO A 1 119 ? 5.254 -9.773 -16.156 1 96.88 119 PRO A O 1
ATOM 956 N N . PRO A 1 120 ? 3.387 -10.562 -15.258 1 98.31 120 PRO A N 1
ATOM 957 C CA . PRO A 1 120 ? 2.588 -10.344 -16.469 1 98.31 120 PRO A CA 1
ATOM 958 C C . PRO A 1 120 ? 2.404 -8.859 -16.781 1 98.31 120 PRO A C 1
ATOM 960 O O . PRO A 1 120 ? 2.219 -8.492 -17.953 1 98.31 120 PRO A O 1
ATOM 963 N N . PHE A 1 121 ? 2.473 -7.996 -15.812 1 97.69 121 PHE A N 1
ATOM 964 C CA . PHE A 1 121 ? 2.119 -6.598 -16.031 1 97.69 121 PHE A CA 1
ATOM 965 C C . PHE A 1 121 ? 3.363 -5.719 -16.031 1 97.69 121 PHE A C 1
ATOM 967 O O . PHE A 1 121 ? 3.281 -4.52 -15.75 1 97.69 121 PHE A O 1
ATOM 974 N N . TYR A 1 122 ? 4.316 -6.312 -16.297 1 91.81 122 TYR A N 1
ATOM 975 C CA . TYR A 1 122 ? 5.594 -5.609 -16.234 1 91.81 122 TYR A CA 1
ATOM 976 C C . TYR A 1 122 ? 5.609 -4.43 -17.203 1 91.81 122 TYR A C 1
ATOM 978 O O . TYR A 1 122 ? 5.102 -4.527 -18.312 1 91.81 122 TYR A O 1
ATOM 986 N N . ALA A 1 123 ? 6.141 -3.336 -16.75 1 93.19 123 ALA A N 1
ATOM 987 C CA . ALA A 1 123 ? 6.43 -2.135 -17.516 1 93.19 123 ALA A CA 1
ATOM 988 C C . ALA A 1 123 ? 7.578 -1.343 -16.906 1 93.19 123 ALA A C 1
ATOM 990 O O . ALA A 1 123 ? 7.867 -1.486 -15.711 1 93.19 123 ALA A O 1
ATOM 991 N N . HIS A 1 124 ? 8.242 -0.584 -17.719 1 89.19 124 HIS A N 1
ATOM 992 C CA . HIS A 1 124 ? 9.336 0.241 -17.219 1 89.19 124 HIS A CA 1
ATOM 993 C C . HIS A 1 124 ? 8.812 1.377 -16.344 1 89.19 124 HIS A C 1
ATOM 995 O O . HIS A 1 124 ? 9.422 1.715 -15.328 1 89.19 124 HIS A O 1
ATOM 1001 N N . ASP A 1 125 ? 7.715 1.816 -16.766 1 90.25 125 ASP A N 1
ATOM 1002 C CA . ASP A 1 125 ? 7.066 2.893 -16.031 1 90.25 125 ASP A CA 1
ATOM 1003 C C . ASP A 1 125 ? 6.062 2.34 -15.023 1 90.25 125 ASP A C 1
ATOM 1005 O O . ASP A 1 125 ? 5.094 1.68 -15.398 1 90.25 125 ASP A O 1
ATOM 1009 N N . PRO A 1 126 ? 6.285 2.658 -13.758 1 89.94 126 PRO A N 1
ATOM 1010 C CA . PRO A 1 126 ? 5.375 2.141 -12.734 1 89.94 126 PRO A CA 1
ATOM 1011 C C . PRO A 1 126 ? 3.916 2.508 -13 1 89.94 126 PRO A C 1
ATOM 1013 O O . PRO A 1 126 ? 3.021 1.688 -12.773 1 89.94 126 PRO A O 1
ATOM 1016 N N . MET A 1 127 ? 3.713 3.719 -13.461 1 91.56 127 MET A N 1
ATOM 1017 C CA . MET A 1 127 ? 2.338 4.125 -13.734 1 91.56 127 MET A CA 1
ATOM 1018 C C . MET A 1 127 ? 1.712 3.238 -14.805 1 91.56 127 MET A C 1
ATOM 1020 O O . MET A 1 127 ? 0.514 2.951 -14.758 1 91.56 127 MET A O 1
ATOM 1024 N N . LYS A 1 128 ? 2.516 2.82 -15.672 1 95.12 128 LYS A N 1
ATOM 1025 C CA . LYS A 1 128 ? 2.031 1.929 -16.719 1 95.12 128 LYS A CA 1
ATOM 1026 C C . LYS A 1 128 ? 1.692 0.551 -16.156 1 95.12 128 LYS A C 1
ATOM 1028 O O . LYS A 1 128 ? 0.756 -0.102 -16.625 1 95.12 128 LYS A O 1
ATOM 1033 N N . ILE A 1 129 ? 2.43 0.147 -15.172 1 95.94 129 ILE A N 1
ATOM 1034 C CA . ILE A 1 129 ? 2.129 -1.11 -14.5 1 95.94 129 ILE A CA 1
ATOM 1035 C C . ILE A 1 129 ? 0.719 -1.058 -13.914 1 95.94 129 ILE A C 1
ATOM 1037 O O . ILE A 1 129 ? -0.088 -1.963 -14.141 1 95.94 129 ILE A O 1
ATOM 1041 N N . TYR A 1 130 ? 0.403 0.038 -13.234 1 95.5 130 TYR A N 1
ATOM 1042 C CA . TYR A 1 130 ? -0.918 0.202 -12.641 1 95.5 130 TYR A CA 1
ATOM 1043 C C . TYR A 1 130 ? -2.004 0.2 -13.711 1 95.5 130 TYR A C 1
ATOM 1045 O O . TYR A 1 130 ? -3.041 -0.447 -13.547 1 95.5 130 TYR A O 1
ATOM 1053 N N . GLU A 1 131 ? -1.708 0.838 -14.742 1 95.75 131 GLU A N 1
ATOM 1054 C CA . GLU A 1 131 ? -2.676 0.915 -15.836 1 95.75 131 GLU A CA 1
ATOM 1055 C C . GLU A 1 131 ? -2.951 -0.464 -16.422 1 95.75 131 GLU A C 1
ATOM 1057 O O . GLU A 1 131 ? -4.105 -0.822 -16.672 1 95.75 131 GLU A O 1
ATOM 1062 N N . LYS A 1 132 ? -1.893 -1.212 -16.656 1 97.62 132 LYS A N 1
ATOM 1063 C CA . LYS A 1 132 ? -2.031 -2.555 -17.219 1 97.62 132 LYS A CA 1
ATOM 1064 C C . LYS A 1 132 ? -2.834 -3.455 -16.281 1 97.62 132 LYS A C 1
ATOM 1066 O O . LYS A 1 132 ? -3.695 -4.215 -16.734 1 97.62 132 LYS A O 1
ATOM 1071 N N . ILE A 1 133 ? -2.553 -3.275 -15.039 1 98 133 ILE A N 1
ATOM 1072 C CA . ILE A 1 133 ? -3.23 -4.102 -14.047 1 98 133 ILE A CA 1
ATOM 1073 C C . ILE A 1 133 ? -4.723 -3.777 -14.031 1 98 133 ILE A C 1
ATOM 1075 O O . ILE A 1 133 ? -5.559 -4.676 -14.117 1 98 133 ILE A O 1
ATOM 1079 N N . VAL A 1 134 ? -5.059 -2.537 -13.938 1 97.44 134 VAL A N 1
ATOM 1080 C CA . VAL A 1 134 ? -6.449 -2.102 -13.836 1 97.44 134 VAL A CA 1
ATOM 1081 C C . VAL A 1 134 ? -7.211 -2.494 -15.102 1 97.44 134 VAL A C 1
ATOM 1083 O O . VAL A 1 134 ? -8.391 -2.85 -15.039 1 97.44 134 VAL A O 1
ATOM 1086 N N . ALA A 1 135 ? -6.492 -2.545 -16.188 1 97.25 135 ALA A N 1
ATOM 1087 C CA . ALA A 1 135 ? -7.109 -2.893 -17.469 1 97.25 135 ALA A CA 1
ATOM 1088 C C . ALA A 1 135 ? -7.129 -4.406 -17.672 1 97.25 135 ALA A C 1
ATOM 1090 O O . ALA A 1 135 ? -7.832 -4.91 -18.562 1 97.25 135 ALA A O 1
ATOM 1091 N N . GLY A 1 136 ? -6.398 -5.125 -16.922 1 97.5 136 GLY A N 1
ATOM 1092 C CA . GLY A 1 136 ? -6.254 -6.562 -17.109 1 97.5 136 GLY A CA 1
ATOM 1093 C C . GLY A 1 136 ? -5.523 -6.926 -18.391 1 97.5 136 GLY A C 1
ATOM 1094 O O . GLY A 1 136 ? -5.863 -7.91 -19.047 1 97.5 136 GLY A O 1
ATOM 1095 N N . LYS A 1 137 ? -4.598 -6.07 -18.75 1 97.25 137 LYS A N 1
ATOM 1096 C CA . LYS A 1 137 ? -3.908 -6.266 -20.016 1 97.25 137 LYS A CA 1
ATOM 1097 C C . LYS A 1 137 ? -2.535 -6.895 -19.812 1 97.25 137 LYS A C 1
ATOM 1099 O O . LYS A 1 137 ? -1.654 -6.285 -19.203 1 97.25 137 LYS A O 1
ATOM 1104 N N . TYR A 1 138 ? -2.324 -8.039 -20.328 1 98 138 TYR A N 1
ATOM 1105 C CA . TYR A 1 138 ? -1.046 -8.742 -20.328 1 98 138 TYR A CA 1
ATOM 1106 C C . TYR A 1 138 ? -0.968 -9.734 -21.484 1 98 138 TYR A C 1
ATOM 1108 O O . TYR A 1 138 ? -1.981 -10.031 -22.125 1 98 138 TYR A O 1
ATOM 1116 N N . LYS A 1 139 ? 0.228 -10.141 -21.797 1 97.5 139 LYS A N 1
ATOM 1117 C CA . LYS A 1 139 ? 0.46 -11.125 -22.844 1 97.5 139 LYS A CA 1
ATOM 1118 C C . LYS A 1 139 ? 1.083 -12.398 -22.266 1 97.5 139 LYS A C 1
ATOM 1120 O O . LYS A 1 139 ? 1.908 -12.336 -21.359 1 97.5 139 LYS A O 1
ATOM 1125 N N . PHE A 1 140 ? 0.688 -13.477 -22.906 1 98.06 140 PHE A N 1
ATOM 1126 C CA . PHE A 1 140 ? 1.282 -14.742 -22.5 1 98.06 140 PHE A CA 1
ATOM 1127 C C . PHE A 1 140 ? 2.645 -14.938 -23.156 1 98.06 140 PHE A C 1
ATOM 1129 O O . PHE A 1 140 ? 2.84 -14.578 -24.312 1 98.06 140 PHE A O 1
ATOM 1136 N N . ALA A 1 141 ? 3.508 -15.469 -22.297 1 96.81 141 ALA A N 1
ATOM 1137 C CA . ALA A 1 141 ? 4.742 -15.93 -22.938 1 96.81 141 ALA A CA 1
ATOM 1138 C C . ALA A 1 141 ? 4.449 -16.984 -24 1 96.81 141 ALA A C 1
ATOM 1140 O O . ALA A 1 141 ? 3.482 -17.75 -23.891 1 96.81 141 ALA A O 1
ATOM 1141 N N . HIS A 1 142 ? 5.324 -17.078 -24.938 1 96.75 142 HIS A N 1
ATOM 1142 C CA . HIS A 1 142 ? 5.074 -17.891 -26.125 1 96.75 142 HIS A CA 1
ATOM 1143 C C . HIS A 1 142 ? 5.066 -19.375 -25.766 1 96.75 142 HIS A C 1
ATOM 1145 O O . HIS A 1 142 ? 4.379 -20.172 -26.406 1 96.75 142 HIS A O 1
ATOM 1151 N N . HIS A 1 143 ? 5.77 -19.797 -24.781 1 97.75 143 HIS A N 1
ATOM 1152 C CA . HIS A 1 143 ? 5.938 -21.203 -24.484 1 97.75 143 HIS A CA 1
ATOM 1153 C C . HIS A 1 143 ? 4.836 -21.703 -23.547 1 97.75 143 HIS A C 1
ATOM 1155 O O . HIS A 1 143 ? 4.793 -22.891 -23.219 1 97.75 143 HIS A O 1
ATOM 1161 N N . PHE A 1 144 ? 3.943 -20.828 -23.188 1 98.5 144 PHE A N 1
ATOM 1162 C CA . PHE A 1 144 ? 2.857 -21.25 -22.297 1 98.5 144 PHE A CA 1
ATOM 1163 C C . PHE A 1 144 ? 1.942 -22.25 -23 1 98.5 144 PHE A C 1
ATOM 1165 O O . PHE A 1 144 ? 1.503 -22 -24.125 1 98.5 144 PHE A O 1
ATOM 1172 N N . GLY A 1 145 ? 1.655 -23.359 -22.328 1 98.06 145 GLY A N 1
ATOM 1173 C CA . GLY A 1 145 ? 0.68 -24.312 -22.828 1 98.06 145 GLY A CA 1
ATOM 1174 C C . GLY A 1 145 ? -0.753 -23.844 -22.656 1 98.06 145 GLY A C 1
ATOM 1175 O O . GLY A 1 145 ? -1.011 -22.859 -21.984 1 98.06 145 GLY A O 1
ATOM 1176 N N . GLU A 1 146 ? -1.709 -24.562 -23.188 1 98.06 146 GLU A N 1
ATOM 1177 C CA . GLU A 1 146 ? -3.121 -24.188 -23.203 1 98.06 146 GLU A CA 1
ATOM 1178 C C . GLU A 1 146 ? -3.711 -24.188 -21.797 1 98.06 146 GLU A C 1
ATOM 1180 O O . GLU A 1 146 ? -4.461 -23.266 -21.438 1 98.06 146 GLU A O 1
ATOM 1185 N N . GLU A 1 147 ? -3.391 -25.172 -21.016 1 98.56 147 GLU A N 1
ATOM 1186 C CA . GLU A 1 147 ? -3.959 -25.266 -19.688 1 98.56 147 GLU A CA 1
ATOM 1187 C C . GLU A 1 147 ? -3.449 -24.156 -18.781 1 98.56 147 GLU A C 1
ATOM 1189 O O . GLU A 1 147 ? -4.203 -23.609 -17.969 1 98.56 147 GLU A O 1
ATOM 1194 N N . LEU A 1 148 ? -2.162 -23.875 -18.906 1 98.75 148 LEU A N 1
ATOM 1195 C CA . LEU A 1 148 ? -1.582 -22.781 -18.141 1 98.75 148 LEU A CA 1
ATOM 1196 C C . LEU A 1 148 ? -2.225 -21.453 -18.531 1 98.75 148 LEU A C 1
ATOM 1198 O O . LEU A 1 148 ? -2.607 -20.656 -17.656 1 98.75 148 LEU A O 1
ATOM 1202 N N . ARG A 1 149 ? -2.385 -21.203 -19.812 1 98.75 149 ARG A N 1
ATOM 1203 C CA . ARG A 1 149 ? -3.051 -20 -20.281 1 98.75 149 ARG A CA 1
ATOM 1204 C C . ARG A 1 149 ? -4.477 -19.922 -19.75 1 98.75 149 ARG A C 1
ATOM 1206 O O . ARG A 1 149 ? -4.918 -18.844 -19.312 1 98.75 149 ARG A O 1
ATOM 1213 N N . ASP A 1 150 ? -5.105 -21.016 -19.797 1 98.81 150 ASP A N 1
ATOM 1214 C CA . ASP A 1 150 ? -6.512 -21.047 -19.406 1 98.81 150 ASP A CA 1
ATOM 1215 C C . ASP A 1 150 ? -6.684 -20.734 -17.922 1 98.81 150 ASP A C 1
ATOM 1217 O O . ASP A 1 150 ? -7.559 -19.953 -17.547 1 98.81 150 ASP A O 1
ATOM 1221 N N . ILE A 1 151 ? -5.914 -21.328 -17.078 1 98.81 151 ILE A N 1
ATOM 1222 C CA . ILE A 1 151 ? -6.07 -21.062 -15.656 1 98.81 151 ILE A CA 1
ATOM 1223 C C . ILE A 1 151 ? -5.73 -19.609 -15.359 1 98.81 151 ILE A C 1
ATOM 1225 O O . ILE A 1 151 ? -6.391 -18.969 -14.539 1 98.81 151 ILE A O 1
ATOM 1229 N N . LEU A 1 152 ? -4.688 -19.078 -16 1 98.88 152 LEU A N 1
ATOM 1230 C CA . LEU A 1 152 ? -4.293 -17.703 -15.773 1 98.88 152 LEU A CA 1
ATOM 1231 C C . LEU A 1 152 ? -5.387 -16.734 -16.234 1 98.88 152 LEU A C 1
ATOM 1233 O O . LEU A 1 152 ? -5.688 -15.758 -15.539 1 98.88 152 LEU A O 1
ATOM 1237 N N . LYS A 1 153 ? -6.008 -17.031 -17.312 1 98.5 153 LYS A N 1
ATOM 1238 C CA . LYS A 1 153 ? -7.098 -16.203 -17.828 1 98.5 153 LYS A CA 1
ATOM 1239 C C . LYS A 1 153 ? -8.266 -16.156 -16.844 1 98.5 153 LYS A C 1
ATOM 1241 O O . LYS A 1 153 ? -8.969 -15.148 -16.75 1 98.5 153 LYS A O 1
ATOM 1246 N N . ASN A 1 154 ? -8.422 -17.234 -16.125 1 98.69 154 ASN A N 1
ATOM 1247 C CA . ASN A 1 154 ? -9.555 -17.328 -15.203 1 98.69 154 ASN A CA 1
ATOM 1248 C C . ASN A 1 154 ? -9.219 -16.734 -13.836 1 98.69 154 ASN A C 1
ATOM 1250 O O . ASN A 1 154 ? -10.094 -16.219 -13.141 1 98.69 154 ASN A O 1
ATOM 1254 N N . VAL A 1 155 ? -7.988 -16.812 -13.469 1 98.81 155 VAL A N 1
ATOM 1255 C CA . VAL A 1 155 ? -7.578 -16.297 -12.164 1 98.81 155 VAL A CA 1
ATOM 1256 C C . VAL A 1 155 ? -7.312 -14.797 -12.258 1 98.81 155 VAL A C 1
ATOM 1258 O O . VAL A 1 155 ? -7.668 -14.039 -11.352 1 98.81 155 VAL A O 1
ATOM 1261 N N . LEU A 1 156 ? -6.691 -14.328 -13.328 1 98.69 156 LEU A N 1
ATOM 1262 C CA . LEU A 1 156 ? -6.375 -12.922 -13.539 1 98.69 156 LEU A CA 1
ATOM 1263 C C . LEU A 1 156 ? -7.516 -12.203 -14.25 1 98.69 156 LEU A C 1
ATOM 1265 O O . LEU A 1 156 ? -7.336 -11.688 -15.352 1 98.69 156 LEU A O 1
ATOM 1269 N N . GLN A 1 157 ? -8.625 -12.18 -13.516 1 98.56 157 GLN A N 1
ATOM 1270 C CA . GLN A 1 157 ? -9.836 -11.516 -13.984 1 98.56 157 GLN A CA 1
ATOM 1271 C C . GLN A 1 157 ? -10.094 -10.219 -13.219 1 98.56 157 GLN A C 1
ATOM 1273 O O . GLN A 1 157 ? -10.195 -10.234 -11.992 1 98.56 157 GLN A O 1
ATOM 1278 N N . VAL A 1 158 ? -10.234 -9.172 -13.938 1 98.25 158 VAL A N 1
ATOM 1279 C CA . VAL A 1 158 ? -10.57 -7.887 -13.328 1 98.25 158 VAL A CA 1
ATOM 1280 C C . VAL A 1 158 ? -11.969 -7.941 -12.734 1 98.25 158 VAL A C 1
ATOM 1282 O O . VAL A 1 158 ? -12.219 -7.402 -11.656 1 98.25 158 VAL A O 1
ATOM 1285 N N . ASP A 1 159 ? -12.867 -8.578 -13.453 1 97.94 159 ASP A N 1
ATOM 1286 C CA . ASP A 1 159 ? -14.227 -8.789 -12.977 1 97.94 159 ASP A CA 1
ATOM 1287 C C . ASP A 1 159 ? -14.266 -9.844 -11.867 1 97.94 159 ASP A C 1
ATOM 1289 O O . ASP A 1 159 ? -14.086 -11.031 -12.133 1 97.94 159 ASP A O 1
ATOM 1293 N N . LEU A 1 160 ? -14.555 -9.406 -10.695 1 97.44 160 LEU A N 1
ATOM 1294 C CA . LEU A 1 160 ? -14.547 -10.273 -9.516 1 97.44 160 LEU A CA 1
ATOM 1295 C C . LEU A 1 160 ? -15.547 -11.414 -9.68 1 97.44 160 LEU A C 1
ATOM 1297 O O . LEU A 1 160 ? -15.344 -12.5 -9.125 1 97.44 160 LEU A O 1
ATOM 1301 N N . SER A 1 161 ? -16.594 -11.234 -10.398 1 97.5 161 SER A N 1
ATOM 1302 C CA . SER A 1 161 ? -17.625 -12.25 -10.578 1 97.5 161 SER A CA 1
ATOM 1303 C C . SER A 1 161 ? -17.156 -13.375 -11.492 1 97.5 161 SER A C 1
ATOM 1305 O O . SER A 1 161 ? -17.797 -14.414 -11.602 1 97.5 161 SER A O 1
ATOM 1307 N N . ARG A 1 162 ? -16.016 -13.195 -12.055 1 98.31 162 ARG A N 1
ATOM 1308 C CA . ARG A 1 162 ? -15.477 -14.203 -12.969 1 98.31 162 ARG A CA 1
ATOM 1309 C C . ARG A 1 162 ? -14.148 -14.758 -12.453 1 98.31 162 ARG A C 1
ATOM 1311 O O . ARG A 1 162 ? -13.609 -15.711 -13.016 1 98.31 162 ARG A O 1
ATOM 1318 N N . ARG A 1 163 ? -13.648 -14.156 -11.422 1 98.62 163 ARG A N 1
ATOM 1319 C CA . ARG A 1 163 ? -12.312 -14.516 -10.953 1 98.62 163 ARG A CA 1
ATOM 1320 C C . ARG A 1 163 ? -12.344 -15.82 -10.164 1 98.62 163 ARG A C 1
ATOM 1322 O O . ARG A 1 163 ? -13.039 -15.922 -9.148 1 98.62 163 ARG A O 1
ATOM 1329 N N . TYR A 1 164 ? -11.57 -16.812 -10.648 1 98.62 164 TYR A N 1
ATOM 1330 C CA . TYR A 1 164 ? -11.445 -18.047 -9.891 1 98.62 164 TYR A CA 1
ATOM 1331 C C . TYR A 1 164 ? -10.977 -17.766 -8.469 1 98.62 164 TYR A C 1
ATOM 1333 O O . TYR A 1 164 ? -10.086 -16.938 -8.25 1 98.62 164 TYR A O 1
ATOM 1341 N N . GLY A 1 165 ? -11.562 -18.516 -7.508 1 97.12 165 GLY A N 1
ATOM 1342 C CA . GLY A 1 165 ? -11.281 -18.297 -6.098 1 97.12 165 GLY A CA 1
ATOM 1343 C C . GLY A 1 165 ? -12.305 -17.406 -5.418 1 97.12 165 GLY A C 1
ATOM 1344 O O . GLY A 1 165 ? -12.43 -17.422 -4.191 1 97.12 165 GLY A O 1
ATOM 1345 N N . ASN A 1 166 ? -12.906 -16.625 -6.258 1 96.25 166 ASN A N 1
ATOM 1346 C CA . ASN A 1 166 ? -13.914 -15.719 -5.73 1 96.25 166 ASN A CA 1
ATOM 1347 C C . ASN A 1 166 ? -15.32 -16.156 -6.137 1 96.25 166 ASN A C 1
ATOM 1349 O O . ASN A 1 166 ? -16.297 -15.484 -5.809 1 96.25 166 ASN A O 1
ATOM 1353 N N . LEU A 1 167 ? -15.453 -17.188 -6.883 1 96.25 167 LEU A N 1
ATOM 1354 C CA . LEU A 1 167 ? -16.75 -17.734 -7.305 1 96.25 167 LEU A CA 1
ATOM 1355 C C . LEU A 1 167 ? -17.328 -18.641 -6.23 1 96.25 167 LEU A C 1
ATOM 1357 O O . LEU A 1 167 ? -16.797 -18.719 -5.121 1 96.25 167 LEU A O 1
ATOM 1361 N N . LYS A 1 168 ? -18.391 -19.203 -6.48 1 94.94 168 LYS A N 1
ATOM 1362 C CA . LYS A 1 168 ? -19.156 -20 -5.52 1 94.94 168 LYS A CA 1
ATOM 1363 C C . LYS A 1 168 ? -18.312 -21.141 -4.953 1 94.94 168 LYS A C 1
ATOM 1365 O O . LYS A 1 168 ? -18.422 -21.469 -3.773 1 94.94 168 LYS A O 1
ATOM 1370 N N . ASP A 1 169 ? -17.484 -21.719 -5.797 1 96.38 169 ASP A N 1
ATOM 1371 C CA . ASP A 1 169 ? -16.719 -22.875 -5.367 1 96.38 169 ASP A CA 1
ATOM 1372 C C . ASP A 1 169 ? -15.414 -22.453 -4.699 1 96.38 169 ASP A C 1
ATOM 1374 O O . ASP A 1 169 ? -14.625 -23.312 -4.27 1 96.38 169 ASP A O 1
ATOM 1378 N N . GLY A 1 170 ? -15.125 -21.203 -4.676 1 96.19 170 GLY A N 1
ATOM 1379 C CA . GLY A 1 170 ? -13.938 -20.703 -3.992 1 96.19 170 GLY A CA 1
ATOM 1380 C C . GLY A 1 170 ? -12.648 -21.266 -4.559 1 96.19 170 GLY A C 1
ATOM 1381 O O . GLY A 1 170 ? -12.422 -21.219 -5.77 1 96.19 170 GLY A O 1
ATOM 1382 N N . SER A 1 171 ? -11.867 -21.781 -3.621 1 97.38 171 SER A N 1
ATOM 1383 C CA . SER A 1 171 ? -10.562 -22.312 -4.016 1 97.38 171 SER A CA 1
ATOM 1384 C C . SER A 1 171 ? -10.719 -23.531 -4.91 1 97.38 171 SER A C 1
ATOM 1386 O O . SER A 1 171 ? -9.797 -23.875 -5.66 1 97.38 171 SER A O 1
ATOM 1388 N N . MET A 1 172 ? -11.852 -24.188 -4.883 1 97.94 172 MET A N 1
ATOM 1389 C CA . MET A 1 172 ? -12.055 -25.406 -5.676 1 97.94 172 MET A CA 1
ATOM 1390 C C . MET A 1 172 ? -12.07 -25.078 -7.168 1 97.94 172 MET A C 1
ATOM 1392 O O . MET A 1 172 ? -11.727 -25.922 -7.992 1 97.94 172 MET A O 1
ATOM 1396 N N . ASP A 1 173 ? -12.461 -23.828 -7.531 1 98 173 ASP A N 1
ATOM 1397 C CA . ASP A 1 173 ? -12.359 -23.391 -8.922 1 98 173 ASP A CA 1
ATOM 1398 C C . ASP A 1 173 ? -10.938 -23.531 -9.445 1 98 173 ASP A C 1
ATOM 1400 O O . ASP A 1 173 ? -10.719 -23.812 -10.625 1 98 173 ASP A O 1
ATOM 1404 N N . ILE A 1 174 ? -10 -23.312 -8.555 1 98.56 174 ILE A N 1
ATOM 1405 C CA . ILE A 1 174 ? -8.586 -23.344 -8.898 1 98.56 174 ILE A CA 1
ATOM 1406 C C . ILE A 1 174 ? -8.062 -24.781 -8.797 1 98.56 174 ILE A C 1
ATOM 1408 O O . ILE A 1 174 ? -7.473 -25.297 -9.75 1 98.56 174 ILE A O 1
ATOM 1412 N N . LYS A 1 175 ? -8.375 -25.484 -7.75 1 98.44 175 LYS A N 1
ATOM 1413 C CA . LYS A 1 175 ? -7.816 -26.797 -7.461 1 98.44 175 LYS A CA 1
ATOM 1414 C C . LYS A 1 175 ? -8.312 -27.828 -8.461 1 98.44 175 LYS A C 1
ATOM 1416 O O . LYS A 1 175 ? -7.59 -28.781 -8.789 1 98.44 175 LYS A O 1
ATOM 1421 N N . LYS A 1 176 ? -9.5 -27.672 -9.023 1 98.19 176 LYS A N 1
ATOM 1422 C CA . LYS A 1 176 ? -10.094 -28.656 -9.922 1 98.19 176 LYS A CA 1
ATOM 1423 C C . LYS A 1 176 ? -9.734 -28.344 -11.375 1 98.19 176 LYS A C 1
ATOM 1425 O O . LYS A 1 176 ? -10.055 -29.125 -12.273 1 98.19 176 LYS A O 1
ATOM 1430 N N . HIS A 1 177 ? -9.141 -27.281 -11.625 1 98.56 177 HIS A N 1
ATOM 1431 C CA . HIS A 1 177 ? -8.773 -26.922 -12.992 1 98.56 177 HIS A CA 1
ATOM 1432 C C . HIS A 1 177 ? -7.82 -27.953 -13.594 1 98.56 177 HIS A C 1
ATOM 1434 O O . HIS A 1 177 ? -6.98 -28.516 -12.883 1 98.56 177 HIS A O 1
ATOM 1440 N N . ARG A 1 178 ? -7.82 -28.078 -14.859 1 98.31 178 ARG A N 1
ATOM 1441 C CA . ARG A 1 178 ? -7.07 -29.094 -15.602 1 98.31 178 ARG A CA 1
ATOM 1442 C C . ARG A 1 178 ? -5.566 -28.891 -15.43 1 98.31 178 ARG A C 1
ATOM 1444 O O . ARG A 1 178 ? -4.801 -29.859 -15.461 1 98.31 178 ARG A O 1
ATOM 1451 N N . TRP A 1 179 ? -5.098 -27.688 -15.234 1 98.62 179 TRP A N 1
ATOM 1452 C CA . TRP A 1 179 ? -3.676 -27.406 -15.055 1 98.62 179 TRP A CA 1
ATOM 1453 C C . TRP A 1 179 ? -3.133 -28.156 -13.836 1 98.62 179 TRP A C 1
ATOM 1455 O O . TRP A 1 179 ? -1.967 -28.562 -13.812 1 98.62 179 TRP A O 1
ATOM 1465 N N . PHE A 1 180 ? -4.004 -28.438 -12.844 1 98.62 180 PHE A N 1
ATOM 1466 C CA . PHE A 1 180 ? -3.594 -29.109 -11.617 1 98.62 180 PHE A CA 1
ATOM 1467 C C . PHE 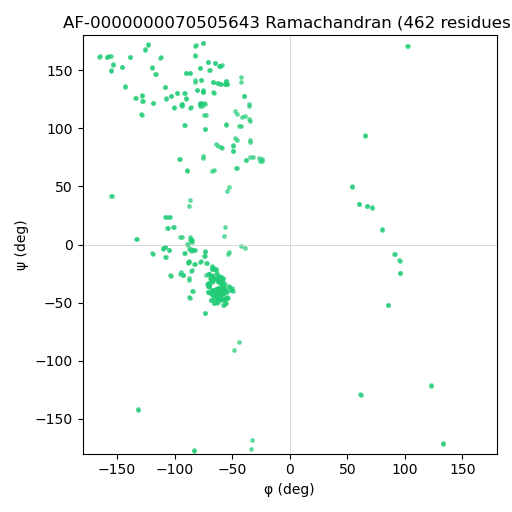A 1 180 ? -3.971 -30.578 -11.656 1 98.62 180 PHE A C 1
ATOM 1469 O O . PHE A 1 180 ? -3.967 -31.25 -10.625 1 98.62 180 PHE A O 1
ATOM 1476 N N . GLN A 1 181 ? -4.281 -31.094 -12.758 1 97.19 181 GLN A N 1
ATOM 1477 C CA . GLN A 1 181 ? -4.797 -32.438 -12.883 1 97.19 181 GLN A CA 1
ATOM 1478 C C . GLN A 1 181 ? -3.795 -33.469 -12.344 1 97.19 181 GLN A C 1
ATOM 1480 O O . GLN A 1 181 ? -4.188 -34.5 -11.773 1 97.19 181 GLN A O 1
ATOM 1485 N N . SER A 1 182 ? -2.557 -33.25 -12.438 1 95.81 182 SER A N 1
ATOM 1486 C CA . SER A 1 182 ? -1.521 -34.219 -12.039 1 95.81 182 SER A CA 1
ATOM 1487 C C . SER A 1 182 ? -1.207 -34.094 -10.555 1 95.81 182 SER A C 1
ATOM 1489 O O . SER A 1 182 ? -0.409 -34.844 -10.016 1 95.81 182 SER A O 1
ATOM 1491 N N . ILE A 1 183 ? -1.795 -33.156 -9.891 1 97.31 183 ILE A N 1
ATOM 1492 C CA . ILE A 1 183 ? -1.483 -32.844 -8.5 1 97.31 183 ILE A CA 1
ATOM 1493 C C . ILE A 1 183 ? -2.385 -33.688 -7.586 1 97.31 183 ILE A C 1
ATOM 1495 O O . ILE A 1 183 ? -3.609 -33.688 -7.738 1 97.31 183 ILE A O 1
ATOM 1499 N N . ASP A 1 184 ? -1.791 -34.406 -6.699 1 97.5 184 ASP A N 1
ATOM 1500 C CA . ASP A 1 184 ? -2.512 -35 -5.57 1 97.5 184 ASP A CA 1
ATOM 1501 C C . ASP A 1 184 ? -2.488 -34.062 -4.359 1 97.5 184 ASP A C 1
ATOM 1503 O O . ASP A 1 184 ? -1.508 -34.031 -3.615 1 97.5 184 ASP A O 1
ATOM 1507 N N . TRP A 1 185 ? -3.555 -33.438 -4.16 1 97.94 185 TRP A N 1
ATOM 1508 C CA . TRP A 1 185 ? -3.637 -32.375 -3.154 1 97.94 185 TRP A CA 1
ATOM 1509 C C . TRP A 1 185 ? -3.369 -32.938 -1.76 1 97.94 185 TRP A C 1
ATOM 1511 O O . TRP A 1 185 ? -2.76 -32.25 -0.924 1 97.94 185 TRP A O 1
ATOM 1521 N N . ILE A 1 186 ? -3.814 -34.094 -1.47 1 97.06 186 ILE A N 1
ATOM 1522 C CA . ILE A 1 186 ? -3.643 -34.719 -0.159 1 97.06 186 ILE A CA 1
ATOM 1523 C C . ILE A 1 186 ? -2.17 -35.062 0.064 1 97.06 186 ILE A C 1
ATOM 1525 O O . ILE A 1 186 ? -1.628 -34.812 1.145 1 97.06 186 ILE A O 1
ATOM 1529 N N . GLU A 1 187 ? -1.533 -35.562 -0.916 1 97.44 187 GLU A N 1
ATOM 1530 C CA . GLU A 1 187 ? -0.115 -35.875 -0.799 1 97.44 187 GLU A CA 1
ATOM 1531 C C . GLU A 1 187 ? 0.729 -34.625 -0.637 1 97.44 187 GLU A C 1
ATOM 1533 O O . GLU A 1 187 ? 1.723 -34.625 0.092 1 97.44 187 GLU A O 1
ATOM 1538 N N . ILE A 1 188 ? 0.366 -33.594 -1.356 1 97.5 188 ILE A N 1
ATOM 1539 C CA . ILE A 1 188 ? 1.072 -32.312 -1.216 1 97.5 188 ILE A CA 1
ATOM 1540 C C . ILE A 1 188 ? 0.904 -31.797 0.207 1 97.5 188 ILE A C 1
ATOM 1542 O O . ILE A 1 188 ? 1.872 -31.359 0.83 1 97.5 188 ILE A O 1
ATOM 1546 N N . TYR A 1 189 ? -0.325 -31.875 0.678 1 96.19 189 TYR A N 1
ATOM 1547 C CA . TYR A 1 189 ? -0.634 -31.406 2.02 1 96.19 189 TYR A CA 1
ATOM 1548 C C . TYR A 1 189 ? 0.204 -32.125 3.066 1 96.19 189 TYR A C 1
ATOM 1550 O O . TYR A 1 189 ? 0.695 -31.516 4.016 1 96.19 189 TYR A O 1
ATOM 1558 N N . HIS A 1 190 ? 0.453 -33.375 2.867 1 95.5 190 HIS A N 1
ATOM 1559 C CA . HIS A 1 190 ? 1.194 -34.188 3.828 1 95.5 190 HIS A CA 1
ATOM 1560 C C . HIS A 1 190 ? 2.678 -34.219 3.48 1 95.5 190 HIS A C 1
ATOM 1562 O O . HIS A 1 190 ? 3.441 -34.969 4.098 1 95.5 190 HIS A O 1
ATOM 1568 N N . GLN A 1 191 ? 3.041 -33.438 2.496 1 96.31 191 GLN A N 1
ATOM 1569 C CA . GLN A 1 191 ? 4.43 -33.344 2.055 1 96.31 191 GLN A CA 1
ATOM 1570 C C . GLN A 1 191 ? 4.992 -34.719 1.716 1 96.31 191 GLN A C 1
ATOM 1572 O O . GLN A 1 191 ? 6.094 -35.094 2.148 1 96.31 191 GLN A O 1
ATOM 1577 N N . LYS A 1 192 ? 4.254 -35.469 0.909 1 95.19 192 LYS A N 1
ATOM 1578 C CA . LYS A 1 192 ? 4.637 -36.844 0.548 1 95.19 192 LYS A CA 1
ATOM 1579 C C . LYS A 1 192 ? 5.102 -36.906 -0.904 1 95.19 192 LYS A C 1
ATOM 1581 O O . LYS A 1 192 ? 5.617 -37.938 -1.345 1 95.19 192 LYS A O 1
ATOM 1586 N N . VAL A 1 193 ? 4.887 -35.875 -1.59 1 95.38 193 VAL A N 1
ATOM 1587 C CA . VAL A 1 193 ? 5.352 -35.812 -2.973 1 95.38 193 VAL A CA 1
ATOM 1588 C C . VAL A 1 193 ? 6.836 -35.469 -3.006 1 95.38 193 VAL A C 1
ATOM 1590 O O . VAL A 1 193 ? 7.277 -34.562 -2.295 1 95.38 193 VAL A O 1
ATOM 1593 N N . GLN A 1 194 ? 7.605 -36.156 -3.766 1 93.25 194 GLN A N 1
ATOM 1594 C CA . GLN A 1 194 ? 9.023 -35.844 -3.914 1 93.25 194 GLN A CA 1
ATOM 1595 C C . GLN A 1 194 ? 9.227 -34.656 -4.836 1 93.25 194 GLN A C 1
ATOM 1597 O O . GLN A 1 194 ? 8.867 -34.719 -6.016 1 93.25 194 GLN A O 1
ATOM 1602 N N . PRO A 1 195 ? 9.812 -33.594 -4.355 1 93 195 PRO A N 1
ATOM 1603 C CA . PRO A 1 195 ? 10.039 -32.438 -5.195 1 93 195 PRO A CA 1
ATOM 1604 C C . PRO A 1 195 ? 11.094 -32.656 -6.273 1 93 195 PRO A C 1
ATOM 1606 O O . PRO A 1 195 ? 12 -33.469 -6.082 1 93 195 PRO A O 1
ATOM 1609 N N . SER A 1 196 ? 10.953 -31.984 -7.348 1 92.38 196 SER A N 1
ATOM 1610 C CA . SER A 1 196 ? 11.93 -32.094 -8.422 1 92.38 196 SER A CA 1
ATOM 1611 C C . SER A 1 196 ? 13.133 -31.188 -8.156 1 92.38 196 SER A C 1
ATOM 1613 O O . SER A 1 196 ? 14.172 -31.312 -8.805 1 92.38 196 SER A O 1
ATOM 1615 N N . PHE A 1 197 ? 12.969 -30.281 -7.293 1 92.69 197 PHE A N 1
ATOM 1616 C CA . PHE A 1 197 ? 14.047 -29.359 -6.93 1 92.69 197 PHE A CA 1
ATOM 1617 C C . PHE A 1 197 ? 14.234 -29.312 -5.418 1 92.69 197 PHE A C 1
ATOM 1619 O O . PHE A 1 197 ? 13.281 -29.094 -4.672 1 92.69 197 PHE A O 1
ATOM 1626 N N . ILE A 1 198 ? 15.414 -29.5 -4.977 1 87.94 198 ILE A N 1
ATOM 1627 C CA . ILE A 1 198 ? 15.836 -29.391 -3.584 1 87.94 198 ILE A CA 1
ATOM 1628 C C . ILE A 1 198 ? 17.062 -28.469 -3.486 1 87.94 198 ILE A C 1
ATOM 1630 O O . ILE A 1 198 ? 18.109 -28.781 -4.062 1 87.94 198 ILE A O 1
ATOM 1634 N N . PRO A 1 199 ? 16.812 -27.344 -2.879 1 87 199 PRO A N 1
ATOM 1635 C CA . PRO A 1 199 ? 17.953 -26.422 -2.799 1 87 199 PRO A CA 1
ATOM 1636 C C . PRO A 1 199 ? 19.172 -27.062 -2.125 1 87 199 PRO A C 1
ATOM 1638 O O . PRO A 1 199 ? 19.016 -27.875 -1.22 1 87 199 PRO A O 1
ATOM 1641 N N . HIS A 1 200 ? 20.375 -26.781 -2.732 1 76.12 200 HIS A N 1
ATOM 1642 C CA . HIS A 1 200 ? 21.609 -27.281 -2.156 1 76.12 200 HIS A CA 1
ATOM 1643 C C . HIS A 1 200 ? 21.984 -26.5 -0.896 1 76.12 200 HIS A C 1
ATOM 1645 O O . HIS A 1 200 ? 21.891 -25.266 -0.865 1 76.12 200 HIS A O 1
ATOM 1651 N N . CYS A 1 201 ? 21.703 -27 0.189 1 59.5 201 CYS A N 1
ATOM 1652 C CA . CYS A 1 201 ? 22.125 -26.359 1.434 1 59.5 201 CYS A CA 1
ATOM 1653 C C . CYS A 1 201 ? 23.641 -26.297 1.529 1 59.5 201 CYS A C 1
ATOM 1655 O O . CYS A 1 201 ? 24.328 -27.312 1.416 1 59.5 201 CYS A O 1
ATOM 1657 N N . SER A 1 202 ? 24.312 -25.312 0.957 1 50.75 202 SER A N 1
ATOM 1658 C CA . SER A 1 202 ? 25.719 -25.328 1.323 1 50.75 202 SER A CA 1
ATOM 1659 C C . SER A 1 202 ? 25.906 -25.625 2.809 1 50.75 202 SER A C 1
ATOM 1661 O O . SER A 1 202 ? 25.047 -25.266 3.625 1 50.75 202 SER A O 1
ATOM 1663 N N . ASN A 1 203 ? 26.859 -26.406 3.236 1 44.09 203 ASN A N 1
ATOM 1664 C CA . ASN A 1 203 ? 27.203 -26.906 4.566 1 44.09 203 ASN A CA 1
ATOM 1665 C C . ASN A 1 203 ? 26.859 -25.875 5.645 1 44.09 203 ASN A C 1
ATOM 1667 O O . ASN A 1 203 ? 26.641 -24.703 5.344 1 44.09 203 ASN A O 1
ATOM 1671 N N . ASN A 1 204 ? 27.391 -26.047 7.129 1 41.5 204 ASN A N 1
ATOM 1672 C CA . ASN A 1 204 ? 27.234 -25.578 8.5 1 41.5 204 ASN A CA 1
ATOM 1673 C C . ASN A 1 204 ? 27.219 -24.062 8.578 1 41.5 204 ASN A C 1
ATOM 1675 O O . ASN A 1 204 ? 26.328 -23.469 9.211 1 41.5 204 ASN A O 1
ATOM 1679 N N . GLY A 1 205 ? 28.5 -23.344 8.781 1 36.78 205 GLY A N 1
ATOM 1680 C CA . GLY A 1 205 ? 29.031 -22.078 9.242 1 36.78 205 GLY A CA 1
ATOM 1681 C C . GLY A 1 205 ? 28.75 -20.938 8.281 1 36.78 205 GLY A C 1
ATOM 1682 O O . GLY A 1 205 ? 29.328 -19.844 8.422 1 36.78 205 GLY A O 1
ATOM 1683 N N . ASP A 1 206 ? 28.578 -21.234 7.051 1 36.25 206 ASP A N 1
ATOM 1684 C CA . ASP A 1 206 ? 28.688 -20.062 6.18 1 36.25 206 ASP A CA 1
ATOM 1685 C C . ASP A 1 206 ? 27.438 -19.188 6.281 1 36.25 206 ASP A C 1
ATOM 1687 O O . ASP A 1 206 ? 26.375 -19.547 5.766 1 36.25 206 ASP A O 1
ATOM 1691 N N . ALA A 1 207 ? 27.297 -18.531 7.266 1 39.09 207 ALA A N 1
ATOM 1692 C CA . ALA A 1 207 ? 26.422 -17.375 7.48 1 39.09 207 ALA A CA 1
ATOM 1693 C C . ALA A 1 207 ? 26.391 -16.469 6.25 1 39.09 207 ALA A C 1
ATOM 1695 O O . ALA A 1 207 ? 25.844 -15.375 6.297 1 39.09 207 ALA A O 1
ATOM 1696 N N . SER A 1 208 ? 27.234 -16.859 5.215 1 36.16 208 SER A N 1
ATOM 1697 C CA . SER A 1 208 ? 27.406 -15.922 4.109 1 36.16 208 SER A CA 1
ATOM 1698 C C . SER A 1 208 ? 26.109 -15.75 3.324 1 36.16 208 SER A C 1
ATOM 1700 O O . SER A 1 208 ? 26 -14.852 2.486 1 36.16 208 SER A O 1
ATOM 1702 N N . ASN A 1 209 ? 25.391 -16.812 3.32 1 36.41 209 ASN A N 1
ATOM 1703 C CA . ASN A 1 209 ? 24.234 -16.641 2.439 1 36.41 209 ASN A CA 1
ATOM 1704 C C . ASN A 1 209 ? 23.188 -15.734 3.074 1 36.41 209 ASN A C 1
ATOM 1706 O O . ASN A 1 209 ? 22.047 -15.695 2.619 1 36.41 209 ASN A O 1
ATOM 1710 N N . PHE A 1 210 ? 23.453 -15.477 4.312 1 36.34 210 PHE A N 1
ATOM 1711 C CA . PHE A 1 210 ? 22.578 -14.43 4.82 1 36.34 210 PHE A CA 1
ATOM 1712 C C . PHE A 1 210 ? 22.859 -13.109 4.121 1 36.34 210 PHE A C 1
ATOM 1714 O O . PHE A 1 210 ? 23.844 -12.43 4.43 1 36.34 210 PHE A O 1
ATOM 1721 N N . ASP A 1 211 ? 22.625 -13.07 2.881 1 33.62 211 ASP A N 1
ATOM 1722 C CA . ASP A 1 211 ? 22.672 -11.711 2.35 1 33.62 211 ASP A CA 1
ATOM 1723 C C . ASP A 1 211 ? 21.859 -10.758 3.225 1 33.62 211 ASP A C 1
ATOM 1725 O O . ASP A 1 211 ? 20.766 -11.109 3.688 1 33.62 211 ASP A O 1
ATOM 1729 N N . HIS A 1 212 ? 22.484 -10.164 4.16 1 33.5 212 HIS A N 1
ATOM 1730 C CA . HIS A 1 212 ? 21.781 -8.969 4.633 1 33.5 212 HIS A CA 1
ATOM 1731 C C . HIS A 1 212 ? 20.906 -8.383 3.541 1 33.5 212 HIS A C 1
ATOM 1733 O O . HIS A 1 212 ? 21.406 -7.891 2.523 1 33.5 212 HIS A O 1
ATOM 1739 N N . TYR A 1 213 ? 19.859 -8.984 3.266 1 32.81 213 TYR A N 1
ATOM 1740 C CA . TYR A 1 213 ? 18.922 -8.398 2.309 1 32.81 213 TYR A CA 1
ATOM 1741 C C . TYR A 1 213 ? 18.703 -6.918 2.588 1 32.81 213 TYR A C 1
ATOM 1743 O O . TYR A 1 213 ? 18.078 -6.551 3.578 1 32.81 213 TYR A O 1
ATOM 1751 N N . ASP A 1 214 ? 19.703 -6.199 2.424 1 34.94 214 ASP A N 1
ATOM 1752 C CA . ASP A 1 214 ? 19.281 -4.844 2.07 1 34.94 214 ASP A CA 1
ATOM 1753 C C . ASP A 1 214 ? 18.125 -4.871 1.082 1 34.94 214 ASP A C 1
ATOM 1755 O O . ASP A 1 214 ? 18.062 -5.727 0.198 1 34.94 214 ASP A O 1
ATOM 1759 N N . GLU A 1 215 ? 16.969 -4.5 1.488 1 37.06 215 GLU A N 1
ATOM 1760 C CA . GLU A 1 215 ? 15.922 -4.328 0.476 1 37.06 215 GLU A CA 1
ATOM 1761 C C . GLU A 1 215 ? 16.531 -4.051 -0.896 1 37.06 215 GLU A C 1
ATOM 1763 O O . GLU A 1 215 ? 17.219 -3.037 -1.087 1 37.06 215 GLU A O 1
ATOM 1768 N N . GLU A 1 216 ? 17.094 -5.012 -1.534 1 36.09 216 GLU A N 1
ATOM 1769 C CA . GLU A 1 216 ? 17.594 -4.797 -2.887 1 36.09 216 GLU A CA 1
ATOM 1770 C C . GLU A 1 216 ? 16.641 -3.928 -3.701 1 36.09 216 GLU A C 1
ATOM 1772 O O . GLU A 1 216 ? 15.43 -4.07 -3.6 1 36.09 216 GLU A O 1
ATOM 1777 N N . PRO A 1 217 ? 17.156 -2.918 -4.273 1 36.62 217 PRO A N 1
ATOM 1778 C CA . PRO A 1 217 ? 16.328 -2.119 -5.191 1 36.62 217 PRO A CA 1
ATOM 1779 C C . PRO A 1 217 ? 15.555 -2.975 -6.188 1 36.62 217 PRO A C 1
ATOM 1781 O O . PRO A 1 217 ? 16.031 -4.027 -6.613 1 36.62 217 PRO A O 1
ATOM 1784 N N . LEU A 1 218 ? 14.32 -2.988 -6.125 1 35.84 218 LEU A N 1
ATOM 1785 C CA . LEU A 1 218 ? 13.602 -3.572 -7.25 1 35.84 218 LEU A CA 1
ATOM 1786 C C . LEU A 1 218 ? 14.32 -3.301 -8.562 1 35.84 218 LEU A C 1
ATOM 1788 O O . LEU A 1 218 ? 14.445 -2.148 -8.984 1 35.84 218 LEU A O 1
ATOM 1792 N N . GLU A 1 219 ? 15.383 -3.973 -8.844 1 31.55 219 GLU A N 1
ATOM 1793 C CA . GLU A 1 219 ? 15.938 -3.787 -10.18 1 31.55 219 GLU A CA 1
ATOM 1794 C C . GLU A 1 219 ? 14.859 -3.924 -11.25 1 31.55 219 GLU A C 1
ATOM 1796 O O . GLU A 1 219 ? 14.273 -4.996 -11.414 1 31.55 219 GLU A O 1
ATOM 1801 N N . ILE A 1 220 ? 14.172 -2.902 -11.547 1 32.69 220 ILE A N 1
ATOM 1802 C CA . ILE A 1 220 ? 13.508 -2.922 -12.852 1 32.69 220 ILE A CA 1
ATOM 1803 C C . ILE A 1 220 ? 14.469 -3.451 -13.906 1 32.69 220 ILE A C 1
ATOM 1805 O O . ILE A 1 220 ? 15.602 -2.971 -14.031 1 32.69 220 ILE A O 1
ATOM 1809 N N . ALA A 1 221 ? 14.336 -4.715 -14.312 1 31.75 221 ALA A N 1
ATOM 1810 C CA . ALA A 1 221 ? 15.125 -5.316 -15.375 1 31.75 221 ALA A CA 1
ATOM 1811 C C . ALA A 1 221 ? 15.438 -4.297 -16.469 1 31.75 221 ALA A C 1
ATOM 1813 O O . ALA A 1 221 ? 14.523 -3.699 -17.047 1 31.75 221 ALA A O 1
ATOM 1814 N N . SER A 1 222 ? 16.547 -3.473 -16.5 1 29.88 222 SER A N 1
ATOM 1815 C CA . SER A 1 222 ? 17.078 -2.613 -17.547 1 29.88 222 SER A CA 1
ATOM 1816 C C . SER A 1 222 ? 17.359 -3.41 -18.828 1 29.88 222 SER A C 1
ATOM 1818 O O . SER A 1 222 ? 18.188 -3.004 -19.641 1 29.88 222 SER A O 1
ATOM 1820 N N . PHE A 1 223 ? 17.047 -4.633 -19.062 1 27.5 223 PHE A N 1
ATOM 1821 C CA . PHE A 1 223 ? 17.609 -5.145 -20.297 1 27.5 223 PHE A CA 1
ATOM 1822 C C . PHE A 1 223 ? 17.125 -4.332 -21.5 1 27.5 223 PHE A C 1
ATOM 1824 O O . PHE A 1 223 ? 15.93 -4.32 -21.812 1 27.5 223 PHE A O 1
ATOM 1831 N N . ASP A 1 224 ? 17.812 -3.207 -21.75 1 28.39 224 ASP A N 1
ATOM 1832 C CA . ASP A 1 224 ? 17.719 -2.51 -23.031 1 28.39 224 ASP A CA 1
ATOM 1833 C C . ASP A 1 224 ? 18 -3.459 -24.188 1 28.39 224 ASP A C 1
ATOM 1835 O O . ASP A 1 224 ? 19.156 -3.676 -24.562 1 28.39 224 ASP A O 1
ATOM 1839 N N . HIS A 1 225 ? 17.469 -4.555 -24.312 1 27.88 225 HIS A N 1
ATOM 1840 C CA . HIS A 1 225 ? 17.906 -5.227 -25.531 1 27.88 225 HIS A CA 1
ATOM 1841 C C . HIS A 1 225 ? 17.547 -4.402 -26.766 1 27.88 225 HIS A C 1
ATOM 1843 O O . HIS A 1 225 ? 18.062 -4.656 -27.844 1 27.88 225 HIS A O 1
ATOM 1849 N N . TYR A 1 226 ? 16.359 -3.764 -26.797 1 28.5 226 TYR A N 1
ATOM 1850 C CA . TYR A 1 226 ? 15.93 -3.336 -28.125 1 28.5 226 TYR A CA 1
ATOM 1851 C C . TYR A 1 226 ? 16.5 -1.962 -28.469 1 28.5 226 TYR A C 1
ATOM 1853 O O . TYR A 1 226 ? 15.766 -0.966 -28.469 1 28.5 226 TYR A O 1
ATOM 1861 N N . GLY A 1 227 ? 17.75 -1.603 -28.109 1 27.55 227 GLY A N 1
ATOM 1862 C CA . GLY A 1 227 ? 18.328 -0.363 -28.594 1 27.55 227 GLY A CA 1
ATOM 1863 C C . GLY A 1 227 ? 18.203 -0.195 -30.094 1 27.55 227 GLY A C 1
ATOM 1864 O O . GLY A 1 227 ? 18.203 0.928 -30.609 1 27.55 227 GLY A O 1
ATOM 1865 N N . LYS A 1 228 ? 18.328 -1.187 -30.891 1 33 228 LYS A N 1
ATOM 1866 C CA . LYS A 1 228 ? 18.688 -0.985 -32.281 1 33 228 LYS A CA 1
ATOM 1867 C C . LYS A 1 228 ? 17.516 -0.371 -33.062 1 33 228 LYS A C 1
ATOM 1869 O O . LYS A 1 228 ? 17.719 0.29 -34.094 1 33 228 LYS A O 1
ATOM 1874 N N . GLU A 1 229 ? 16.266 -0.663 -32.781 1 26.06 229 GLU A N 1
ATOM 1875 C CA . GLU A 1 229 ? 15.414 -0.519 -33.969 1 26.06 229 GLU A CA 1
ATOM 1876 C C . GLU A 1 229 ? 14.953 0.926 -34.125 1 26.06 229 GLU A C 1
ATOM 1878 O O . GLU A 1 229 ? 14.453 1.302 -35.188 1 26.06 229 GLU A O 1
ATOM 1883 N N . PHE A 1 230 ? 14.914 1.766 -33.094 1 21.95 230 PHE A N 1
ATOM 1884 C CA . PHE A 1 230 ? 14.164 2.963 -33.438 1 21.95 230 PHE A CA 1
ATOM 1885 C C . PHE A 1 230 ? 15.07 4 -34.094 1 21.95 230 PHE A C 1
ATOM 1887 O O . PHE A 1 230 ? 14.68 5.16 -34.25 1 21.95 230 PHE A O 1
ATOM 1894 N N . ALA A 1 231 ? 16.328 3.715 -34.406 1 26.39 231 ALA A N 1
ATOM 1895 C CA . ALA A 1 231 ? 17.141 4.773 -35 1 26.39 231 ALA A CA 1
ATOM 1896 C C . ALA A 1 231 ? 16.516 5.273 -36.312 1 26.39 231 ALA A C 1
ATOM 1898 O O . ALA A 1 231 ? 16.812 6.383 -36.781 1 26.39 231 ALA A O 1
ATOM 1899 N N . HIS A 1 232 ? 15.906 4.395 -37.062 1 24.47 232 HIS A N 1
ATOM 1900 C CA . HIS A 1 232 ? 15.695 4.809 -38.438 1 24.47 232 HIS A CA 1
ATOM 1901 C C . HIS A 1 232 ? 14.445 5.68 -38.562 1 24.47 232 HIS A C 1
ATOM 1903 O O . HIS A 1 232 ? 14.094 6.113 -39.656 1 24.47 232 HIS A O 1
ATOM 1909 N N . PHE A 1 233 ? 13.656 5.895 -37.531 1 21.39 233 PHE A N 1
ATOM 1910 C CA . PHE A 1 233 ? 12.68 6.855 -38.031 1 21.39 233 PHE A CA 1
ATOM 1911 C C . PHE A 1 233 ? 13.172 8.281 -37.844 1 21.39 233 PHE A C 1
ATOM 1913 O O . PHE A 1 233 ? 13.836 8.586 -36.844 1 21.39 233 PHE A O 1
ATOM 1920 N N . MET B 1 1 ? -3.9 -5.359 22.234 1 20.94 1 MET B N 1
ATOM 1921 C CA . MET B 1 1 ? -3.803 -4.207 23.125 1 20.94 1 MET B CA 1
ATOM 1922 C C . MET B 1 1 ? -4.812 -3.133 22.75 1 20.94 1 MET B C 1
ATOM 1924 O O . MET B 1 1 ? -4.875 -2.719 21.594 1 20.94 1 MET B O 1
ATOM 1928 N N . VAL B 1 2 ? -5.984 -3.035 23.438 1 25.09 2 VAL B N 1
ATOM 1929 C CA . VAL B 1 2 ? -7.043 -2.037 23.328 1 25.09 2 VAL B CA 1
ATOM 1930 C C . VAL B 1 2 ? -6.441 -0.635 23.375 1 25.09 2 VAL B C 1
ATOM 1932 O O . VAL B 1 2 ? -5.77 -0.276 24.359 1 25.09 2 VAL B O 1
ATOM 1935 N N . LEU B 1 3 ? -5.93 -0.168 22.312 1 35.31 3 LEU B N 1
ATOM 1936 C CA . LEU B 1 3 ? -5.547 1.231 22.469 1 35.31 3 LEU B CA 1
ATOM 1937 C C . LEU B 1 3 ? -6.531 1.968 23.359 1 35.31 3 LEU B C 1
ATOM 1939 O O . LEU B 1 3 ? -7.734 1.686 23.344 1 35.31 3 LEU B O 1
ATOM 1943 N N . PRO B 1 4 ? -6.062 2.514 24.438 1 39.06 4 PRO B N 1
ATOM 1944 C CA . PRO B 1 4 ? -6.957 3.318 25.281 1 39.06 4 PRO B CA 1
ATOM 1945 C C . PRO B 1 4 ? -7.977 4.109 24.453 1 39.06 4 PRO B C 1
ATOM 1947 O O . PRO B 1 4 ? -7.66 4.59 23.375 1 39.06 4 PRO B O 1
ATOM 1950 N N . PHE B 1 5 ? -9.188 3.67 24.516 1 41.47 5 PHE B N 1
ATOM 1951 C CA . PHE B 1 5 ? -10.359 4.355 23.984 1 41.47 5 PHE B CA 1
ATOM 1952 C C . PHE B 1 5 ? -10.258 5.855 24.203 1 41.47 5 PHE B C 1
ATOM 1954 O O . PHE B 1 5 ? -10.273 6.32 25.344 1 41.47 5 PHE B O 1
ATOM 1961 N N . ALA B 1 6 ? -9.391 6.574 23.469 1 52.5 6 ALA B N 1
ATOM 1962 C CA . ALA B 1 6 ? -9.375 8.031 23.609 1 52.5 6 ALA B CA 1
ATOM 1963 C C . ALA B 1 6 ? -10.758 8.617 23.359 1 52.5 6 ALA B C 1
ATOM 1965 O O . ALA B 1 6 ? -11.359 8.383 22.297 1 52.5 6 ALA B O 1
ATOM 1966 N N . GLN B 1 7 ? -11.586 9.047 24.344 1 59.44 7 GLN B N 1
ATOM 1967 C CA . GLN B 1 7 ? -12.945 9.539 24.531 1 59.44 7 GLN B CA 1
ATOM 1968 C C . GLN B 1 7 ? -13.242 10.719 23.609 1 59.44 7 GLN B C 1
ATOM 1970 O O . GLN B 1 7 ? -14.414 11.023 23.344 1 59.44 7 GLN B O 1
ATOM 1975 N N . GLY B 1 8 ? -12.398 11.312 22.891 1 70.44 8 GLY B N 1
ATOM 1976 C CA . GLY B 1 8 ? -12.688 12.5 22.109 1 70.44 8 GLY B CA 1
ATOM 1977 C C . GLY B 1 8 ? -13.062 12.195 20.672 1 70.44 8 GLY B C 1
ATOM 1978 O O . GLY B 1 8 ? -13.773 12.969 20.031 1 70.44 8 GLY B O 1
ATOM 1979 N N . GLY B 1 9 ? -12.727 11.125 20.016 1 86.81 9 GLY B N 1
ATOM 1980 C CA . GLY B 1 9 ? -13.078 10.75 18.656 1 86.81 9 GLY B CA 1
ATOM 1981 C C . GLY B 1 9 ? -11.953 10.969 17.672 1 86.81 9 GLY B C 1
ATOM 1982 O O . GLY B 1 9 ? -10.992 11.695 17.969 1 86.81 9 GLY B O 1
ATOM 1983 N N . GLU B 1 10 ? -12.109 10.492 16.469 1 92.5 10 GLU B N 1
ATOM 1984 C CA . GLU B 1 10 ? -11.133 10.648 15.398 1 92.5 10 GLU B CA 1
ATOM 1985 C C . GLU B 1 10 ? -11.195 12.047 14.797 1 92.5 10 GLU B C 1
ATOM 1987 O O . GLU B 1 10 ? -12.281 12.609 14.625 1 92.5 10 GLU B O 1
ATOM 1992 N N . MET B 1 11 ? -10.055 12.562 14.484 1 95.88 11 MET B N 1
ATOM 1993 C CA . MET B 1 11 ? -9.992 13.844 13.789 1 95.88 11 MET B CA 1
ATOM 1994 C C . MET B 1 11 ? -10.859 13.836 12.539 1 95.88 11 MET B C 1
ATOM 1996 O O . MET B 1 11 ? -11.508 14.836 12.227 1 95.88 11 MET B O 1
ATOM 2000 N N . PHE B 1 12 ? -10.906 12.68 11.875 1 94.5 12 PHE B N 1
ATOM 2001 C CA . PHE B 1 12 ? -11.695 12.531 10.656 1 94.5 12 PHE B CA 1
ATOM 2002 C C . PHE B 1 12 ? -13.148 12.906 10.906 1 94.5 12 PHE B C 1
ATOM 2004 O O . PHE B 1 12 ? -13.742 13.664 10.125 1 94.5 12 PHE B O 1
ATOM 2011 N N . THR B 1 13 ? -13.648 12.422 11.93 1 93.19 13 THR B N 1
ATOM 2012 C CA . THR B 1 13 ? -15.047 12.664 12.273 1 93.19 13 THR B CA 1
ATOM 2013 C C . THR B 1 13 ? -15.281 14.148 12.531 1 93.19 13 THR B C 1
ATOM 2015 O O . THR B 1 13 ? -16.234 14.734 12.016 1 93.19 13 THR B O 1
ATOM 2018 N N . HIS B 1 14 ? -14.453 14.734 13.281 1 94.38 14 HIS B N 1
ATOM 2019 C CA . HIS B 1 14 ? -14.594 16.156 13.594 1 94.38 14 HIS B CA 1
ATOM 2020 C C . HIS B 1 14 ? -14.398 17.016 12.344 1 94.38 14 HIS B C 1
ATOM 2022 O O . HIS B 1 14 ? -15.133 17.984 12.133 1 94.38 14 HIS B O 1
ATOM 2028 N N . LEU B 1 15 ? -13.445 16.656 11.531 1 95.69 15 LEU B N 1
ATOM 2029 C CA . LEU B 1 15 ? -13.172 17.391 10.297 1 95.69 15 LEU B CA 1
ATOM 2030 C C . LEU B 1 15 ? -14.375 17.344 9.359 1 95.69 15 LEU B C 1
ATOM 2032 O O . LEU B 1 15 ? -14.758 18.375 8.789 1 95.69 15 LEU B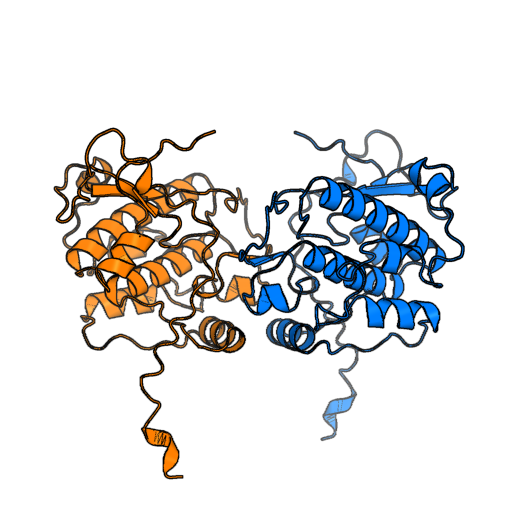 O 1
ATOM 2036 N N . ARG B 1 16 ? -14.945 16.188 9.203 1 93.56 16 ARG B N 1
ATOM 2037 C CA . ARG B 1 16 ? -16.125 16.031 8.352 1 93.56 16 ARG B CA 1
ATOM 2038 C C . ARG B 1 16 ? -17.297 16.844 8.891 1 93.56 16 ARG B C 1
ATOM 2040 O O . ARG B 1 16 ? -18.016 17.484 8.133 1 93.56 16 ARG B O 1
ATOM 2047 N N . ARG B 1 17 ? -17.438 16.812 10.148 1 93.06 17 ARG B N 1
ATOM 2048 C CA . ARG B 1 17 ? -18.531 17.547 10.781 1 93.06 17 ARG B CA 1
ATOM 2049 C C . ARG B 1 17 ? -18.359 19.047 10.609 1 93.06 17 ARG B C 1
ATOM 2051 O O . ARG B 1 17 ? -19.312 19.766 10.312 1 93.06 17 ARG B O 1
ATOM 2058 N N . MET B 1 18 ? -17.234 19.531 10.719 1 94.88 18 MET B N 1
ATOM 2059 C CA . MET B 1 18 ? -16.953 20.953 10.688 1 94.88 18 MET B CA 1
ATOM 2060 C C . MET B 1 18 ? -16.719 21.438 9.258 1 94.88 18 MET B C 1
ATOM 2062 O O . MET B 1 18 ? -16.75 22.641 8.992 1 94.88 18 MET B O 1
ATOM 2066 N N . GLY B 1 19 ? -16.484 20.469 8.32 1 95.94 19 GLY B N 1
ATOM 2067 C CA . GLY B 1 19 ? -16.125 20.828 6.957 1 95.94 19 GLY B CA 1
ATOM 2068 C C . GLY B 1 19 ? -14.641 21.078 6.773 1 95.94 19 GLY B C 1
ATOM 2069 O O . GLY B 1 19 ? -14.016 20.531 5.863 1 95.94 19 GLY B O 1
ATOM 2070 N N . LYS B 1 20 ? -14.148 21.938 7.641 1 97.06 20 LYS B N 1
ATOM 2071 C CA . LYS B 1 20 ? -12.727 22.25 7.762 1 97.06 20 LYS B CA 1
ATOM 2072 C C . LYS B 1 20 ? -12.406 22.844 9.125 1 97.06 20 LYS B C 1
ATOM 2074 O O . LYS B 1 20 ? -13.312 23.281 9.844 1 97.06 20 LYS B O 1
ATOM 2079 N N . PHE B 1 21 ? -11.188 22.812 9.492 1 97.88 21 PHE B N 1
ATOM 2080 C CA . PHE B 1 21 ? -10.766 23.531 10.695 1 97.88 21 PHE B CA 1
ATOM 2081 C C . PHE B 1 21 ? -10.414 24.969 10.375 1 97.88 21 PHE B C 1
ATOM 2083 O O . PHE B 1 21 ? -9.992 25.281 9.258 1 97.88 21 PHE B O 1
ATOM 2090 N N . ASP B 1 22 ? -10.68 25.75 11.352 1 97 22 ASP B N 1
ATOM 2091 C CA . ASP B 1 22 ? -10.055 27.062 11.203 1 97 22 ASP B CA 1
ATOM 2092 C C . ASP B 1 22 ? -8.531 26.953 11.242 1 97 22 ASP B C 1
ATOM 2094 O O . ASP B 1 22 ? -7.988 25.984 11.797 1 97 22 ASP B O 1
ATOM 2098 N N . GLU B 1 23 ? -7.906 27.891 10.672 1 97.75 23 GLU B N 1
ATOM 2099 C CA . GLU B 1 23 ? -6.469 27.781 10.43 1 97.75 23 GLU B CA 1
ATOM 2100 C C . GLU B 1 23 ? -5.699 27.672 11.742 1 97.75 23 GLU B C 1
ATOM 2102 O O . GLU B 1 23 ? -4.695 26.969 11.82 1 97.75 23 GLU B O 1
ATOM 2107 N N . SER B 1 24 ? -6.148 28.406 12.758 1 97.25 24 SER B N 1
ATOM 2108 C CA . SER B 1 24 ? -5.461 28.344 14.039 1 97.25 24 SER B CA 1
ATOM 2109 C C . SER B 1 24 ? -5.527 26.953 14.641 1 97.25 24 SER B C 1
ATOM 2111 O O . SER B 1 24 ? -4.535 26.453 15.18 1 97.25 24 SER B O 1
ATOM 2113 N N . LEU B 1 25 ? -6.672 26.359 14.539 1 97.81 25 LEU B N 1
ATOM 2114 C CA . LEU B 1 25 ? -6.84 25 15.031 1 97.81 25 LEU B CA 1
ATOM 2115 C C . LEU B 1 25 ? -6.016 24.016 14.211 1 97.81 25 LEU B C 1
ATOM 2117 O O . LEU B 1 25 ? -5.367 23.125 14.766 1 97.81 25 LEU B O 1
ATOM 2121 N N . ALA B 1 26 ? -6.055 24.188 12.914 1 98.56 26 ALA B N 1
ATOM 2122 C CA . ALA B 1 26 ? -5.242 23.344 12.031 1 98.56 26 ALA B CA 1
ATOM 2123 C C . ALA B 1 26 ? -3.764 23.438 12.398 1 98.56 26 ALA B C 1
ATOM 2125 O O . ALA B 1 26 ? -3.062 22.422 12.438 1 98.56 26 ALA B O 1
ATOM 2126 N N . LYS B 1 27 ? -3.361 24.625 12.672 1 98.31 27 LYS B N 1
ATOM 2127 C CA . LYS B 1 27 ? -1.974 24.875 13.055 1 98.31 27 LYS B CA 1
ATOM 2128 C C . LYS B 1 27 ? -1.639 24.172 14.367 1 98.31 27 LYS B C 1
ATOM 2130 O O . LYS B 1 27 ? -0.565 23.578 14.508 1 98.31 27 LYS B O 1
ATOM 2135 N N . PHE B 1 28 ? -2.514 24.266 15.273 1 98.44 28 PHE B N 1
ATOM 2136 C CA . PHE B 1 28 ? -2.363 23.609 16.578 1 98.44 28 PHE B CA 1
ATOM 2137 C C . PHE B 1 28 ? -2.184 22.109 16.422 1 98.44 28 PHE B C 1
ATOM 2139 O O . PHE B 1 28 ? -1.267 21.531 17 1 98.44 28 PHE B O 1
ATOM 2146 N N . TYR B 1 29 ? -3 21.484 15.617 1 98.62 29 TYR B N 1
ATOM 2147 C CA . TYR B 1 29 ? -2.91 20.047 15.383 1 98.62 29 TYR B CA 1
ATOM 2148 C C . TYR B 1 29 ? -1.672 19.703 14.57 1 98.62 29 TYR B C 1
ATOM 2150 O O . TYR B 1 29 ? -0.989 18.719 14.852 1 98.62 29 TYR B O 1
ATOM 2158 N N . ALA B 1 30 ? -1.391 20.516 13.578 1 98.88 30 ALA B N 1
ATOM 2159 C CA . ALA B 1 30 ? -0.221 20.281 12.742 1 98.88 30 ALA B CA 1
ATOM 2160 C C . ALA B 1 30 ? 1.061 20.281 13.562 1 98.88 30 ALA B C 1
ATOM 2162 O O . ALA B 1 30 ? 1.962 19.469 13.336 1 98.88 30 ALA B O 1
ATOM 2163 N N . ALA B 1 31 ? 1.117 21.188 14.477 1 98.81 31 ALA B N 1
ATOM 2164 C CA . ALA B 1 31 ? 2.297 21.281 15.328 1 98.81 31 ALA B CA 1
ATOM 2165 C C . ALA B 1 31 ? 2.498 20 16.125 1 98.81 31 ALA B C 1
ATOM 2167 O O . ALA B 1 31 ? 3.621 19.5 16.234 1 98.81 31 ALA B O 1
ATOM 2168 N N . GLN B 1 32 ? 1.451 19.469 16.625 1 98.62 32 GLN B N 1
ATOM 2169 C CA . GLN B 1 32 ? 1.531 18.234 17.391 1 98.62 32 GLN B CA 1
ATOM 2170 C C . GLN B 1 32 ? 1.956 17.062 16.5 1 98.62 32 GLN B C 1
ATOM 2172 O O . GLN B 1 32 ? 2.779 16.234 16.906 1 98.62 32 GLN B O 1
ATOM 2177 N N . VAL B 1 33 ? 1.41 17 15.336 1 98.75 33 VAL B N 1
ATOM 2178 C CA . VAL B 1 33 ? 1.761 15.945 14.391 1 98.75 33 VAL B CA 1
ATOM 2179 C C . VAL B 1 33 ? 3.24 16.047 14.023 1 98.75 33 VAL B C 1
ATOM 2181 O O . VAL B 1 33 ? 3.941 15.039 13.961 1 98.75 33 VAL B O 1
ATOM 2184 N N . ALA B 1 34 ? 3.686 17.297 13.773 1 98.81 34 ALA B N 1
ATOM 2185 C CA . ALA B 1 34 ? 5.094 17.5 13.438 1 98.81 34 ALA B CA 1
ATOM 2186 C C . ALA B 1 34 ? 6 16.984 14.547 1 98.81 34 ALA B C 1
ATOM 2188 O O . ALA B 1 34 ? 7.004 16.312 14.281 1 98.81 34 ALA B O 1
ATOM 2189 N N . LEU B 1 35 ? 5.648 17.219 15.773 1 98.5 35 LEU B N 1
ATOM 2190 C CA . LEU B 1 35 ? 6.426 16.734 16.906 1 98.5 35 LEU B CA 1
ATOM 2191 C C . LEU B 1 35 ? 6.418 15.219 16.969 1 98.5 35 LEU B C 1
ATOM 2193 O O . LEU B 1 35 ? 7.445 14.594 17.25 1 98.5 35 LEU B O 1
ATOM 2197 N N . ALA B 1 36 ? 5.27 14.648 16.734 1 98.19 36 ALA B N 1
ATOM 2198 C CA . ALA B 1 36 ? 5.148 13.188 16.75 1 98.19 36 ALA B CA 1
ATOM 2199 C C . ALA B 1 36 ? 6.027 12.555 15.672 1 98.19 36 ALA B C 1
ATOM 2201 O O . ALA B 1 36 ? 6.746 11.594 15.938 1 98.19 36 ALA B O 1
ATOM 2202 N N . LEU B 1 37 ? 5.984 13.102 14.469 1 98.31 37 LEU B N 1
ATOM 2203 C CA . LEU B 1 37 ? 6.797 12.578 13.375 1 98.31 37 LEU B CA 1
ATOM 2204 C C . LEU B 1 37 ? 8.281 12.742 13.672 1 98.31 37 LEU B C 1
ATOM 2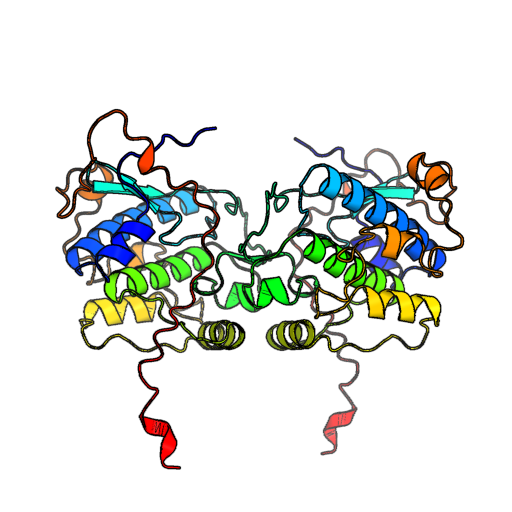206 O O . LEU B 1 37 ? 9.07 11.828 13.414 1 98.31 37 LEU B O 1
ATOM 2210 N N . GLU B 1 38 ? 8.609 13.898 14.156 1 97.81 38 GLU B N 1
ATOM 2211 C CA . GLU B 1 38 ? 10 14.141 14.531 1 97.81 38 GLU B CA 1
ATOM 2212 C C . GLU B 1 38 ? 10.5 13.07 15.5 1 97.81 38 GLU B C 1
ATOM 2214 O O . GLU B 1 38 ? 11.609 12.555 15.352 1 97.81 38 GLU B O 1
ATOM 2219 N N . TYR B 1 39 ? 9.734 12.781 16.469 1 96.94 39 TYR B N 1
ATOM 2220 C CA . TYR B 1 39 ? 10.102 11.781 17.453 1 96.94 39 TYR B CA 1
ATOM 2221 C C . TYR B 1 39 ? 10.266 10.406 16.812 1 96.94 39 TYR B C 1
ATOM 2223 O O . TYR B 1 39 ? 11.258 9.719 17.062 1 96.94 39 TYR B O 1
ATOM 2231 N N . LEU B 1 40 ? 9.281 10 16.016 1 97.19 40 LEU B N 1
ATOM 2232 C CA . LEU B 1 40 ? 9.359 8.711 15.336 1 97.19 40 LEU B CA 1
ATOM 2233 C C . LEU B 1 40 ? 10.625 8.625 14.492 1 97.19 40 LEU B C 1
ATOM 2235 O O . LEU B 1 40 ? 11.328 7.613 14.531 1 97.19 40 LEU B O 1
ATOM 2239 N N . HIS B 1 41 ? 10.883 9.68 13.742 1 96.56 41 HIS B N 1
ATOM 2240 C CA . HIS B 1 41 ? 12.039 9.703 12.867 1 96.56 41 HIS B CA 1
ATOM 2241 C C . HIS B 1 41 ? 13.344 9.641 13.664 1 96.56 41 HIS B C 1
ATOM 2243 O O . HIS B 1 41 ? 14.312 9.023 13.227 1 96.56 41 HIS B O 1
ATOM 2249 N N . HIS B 1 42 ? 13.359 10.297 14.766 1 95.38 42 HIS B N 1
ATOM 2250 C CA . HIS B 1 42 ? 14.508 10.211 15.664 1 95.38 42 HIS B CA 1
ATOM 2251 C C . HIS B 1 42 ? 14.766 8.773 16.094 1 95.38 42 HIS B C 1
ATOM 2253 O O . HIS B 1 42 ? 15.922 8.367 16.234 1 95.38 42 HIS B O 1
ATOM 2259 N N . CYS B 1 43 ? 13.758 7.984 16.234 1 95.44 43 CYS B N 1
ATOM 2260 C CA . CYS B 1 43 ? 13.859 6.578 16.609 1 95.44 43 CYS B CA 1
ATOM 2261 C C . CYS B 1 43 ? 14.086 5.699 15.383 1 95.44 43 CYS B C 1
ATOM 2263 O O . CYS B 1 43 ? 13.992 4.473 15.469 1 95.44 43 CYS B O 1
ATOM 2265 N N . SER B 1 44 ? 14.211 6.301 14.242 1 95.31 44 SER B N 1
ATOM 2266 C CA . SER B 1 44 ? 14.461 5.621 12.977 1 95.31 44 SER B CA 1
ATOM 2267 C C . SER B 1 44 ? 13.227 4.848 12.516 1 95.31 44 SER B C 1
ATOM 2269 O O . SER B 1 44 ? 13.352 3.781 11.906 1 95.31 44 SER B O 1
ATOM 2271 N N . LEU B 1 45 ? 12.086 5.41 12.867 1 96.38 45 LEU B N 1
ATOM 2272 C CA . LEU B 1 45 ? 10.805 4.844 12.438 1 96.38 45 LEU B CA 1
ATOM 2273 C C . LEU B 1 45 ? 10.148 5.734 11.391 1 96.38 45 LEU B C 1
ATOM 2275 O O . LEU B 1 45 ? 10.172 6.961 11.508 1 96.38 45 LEU B O 1
ATOM 2279 N N . ILE B 1 46 ? 9.648 5.109 10.383 1 96.81 46 ILE B N 1
ATOM 2280 C CA . ILE B 1 46 ? 8.773 5.77 9.422 1 96.81 46 ILE B CA 1
ATOM 2281 C C . ILE B 1 46 ? 7.324 5.367 9.68 1 96.81 46 ILE B C 1
ATOM 2283 O O . ILE B 1 46 ? 7.016 4.176 9.773 1 96.81 46 ILE B O 1
ATOM 2287 N N . TYR B 1 47 ? 6.422 6.316 9.82 1 96.38 47 TYR B N 1
ATOM 2288 C CA . TYR B 1 47 ? 5.039 6.047 10.195 1 96.38 47 TYR B CA 1
ATOM 2289 C C . TYR B 1 47 ? 4.27 5.422 9.039 1 96.38 47 TYR B C 1
ATOM 2291 O O . TYR B 1 47 ? 3.674 4.352 9.188 1 96.38 47 TYR B O 1
ATOM 2299 N N . ARG B 1 48 ? 4.164 6.094 7.836 1 95.5 48 ARG B N 1
ATOM 2300 C CA . ARG B 1 48 ? 3.74 5.598 6.527 1 95.5 48 ARG B CA 1
ATOM 2301 C C . ARG B 1 48 ? 2.219 5.52 6.441 1 95.5 48 ARG B C 1
ATOM 2303 O O . ARG B 1 48 ? 1.676 4.996 5.465 1 95.5 48 ARG B O 1
ATOM 2310 N N . ASP B 1 49 ? 1.464 6.141 7.379 1 94.62 49 ASP B N 1
ATOM 2311 C CA . ASP B 1 49 ? 0.009 6.066 7.277 1 94.62 49 ASP B CA 1
ATOM 2312 C C . ASP B 1 49 ? -0.651 7.254 7.977 1 94.62 49 ASP B C 1
ATOM 2314 O O . ASP B 1 49 ? -1.61 7.078 8.734 1 94.62 49 ASP B O 1
ATOM 2318 N N . LEU B 1 50 ? -0.072 8.391 7.785 1 96.81 50 LEU B N 1
ATOM 2319 C CA . LEU B 1 50 ? -0.625 9.602 8.367 1 96.81 50 LEU B CA 1
ATOM 2320 C C . LEU B 1 50 ? -1.88 10.047 7.621 1 96.81 50 LEU B C 1
ATOM 2322 O O . LEU B 1 50 ? -1.852 10.219 6.402 1 96.81 50 LEU B O 1
ATOM 2326 N N . LYS B 1 51 ? -2.943 10.133 8.336 1 95.75 51 LYS B N 1
ATOM 2327 C CA . LYS B 1 51 ? -4.238 10.602 7.852 1 95.75 51 LYS B CA 1
ATOM 2328 C C . LYS B 1 51 ? -5.18 10.914 9.008 1 95.75 51 LYS B C 1
ATOM 2330 O O . LYS B 1 51 ? -4.938 10.492 10.141 1 95.75 51 LYS B O 1
ATOM 2335 N N . PRO B 1 52 ? -6.254 11.695 8.766 1 96.75 52 PRO B N 1
ATOM 2336 C CA . PRO B 1 52 ? -7.148 12.086 9.852 1 96.75 52 PRO B CA 1
ATOM 2337 C C . PRO B 1 52 ? -7.746 10.891 10.586 1 96.75 52 PRO B C 1
ATOM 2339 O O . PRO B 1 52 ? -7.988 10.961 11.797 1 96.75 52 PRO B O 1
ATOM 2342 N N . GLU B 1 53 ? -7.914 9.789 9.891 1 93.12 53 GLU B N 1
ATOM 2343 C CA . GLU B 1 53 ? -8.516 8.586 10.461 1 93.12 53 GLU B CA 1
ATOM 2344 C C . GLU B 1 53 ? -7.617 7.977 11.531 1 93.12 53 GLU B C 1
ATOM 2346 O O . GLU B 1 53 ? -8.086 7.223 12.391 1 93.12 53 GLU B O 1
ATOM 2351 N N . ASN B 1 54 ? -6.348 8.344 11.438 1 94.69 54 ASN B N 1
ATOM 2352 C CA . ASN B 1 54 ? -5.391 7.742 12.359 1 94.69 54 ASN B CA 1
ATOM 2353 C C . ASN B 1 54 ? -4.949 8.734 13.43 1 94.69 54 ASN B C 1
ATOM 2355 O O . ASN B 1 54 ? -3.936 8.516 14.102 1 94.69 54 ASN B O 1
ATOM 2359 N N . ILE B 1 55 ? -5.676 9.844 13.57 1 96.94 55 ILE B N 1
ATOM 2360 C CA . ILE B 1 55 ? -5.418 10.844 1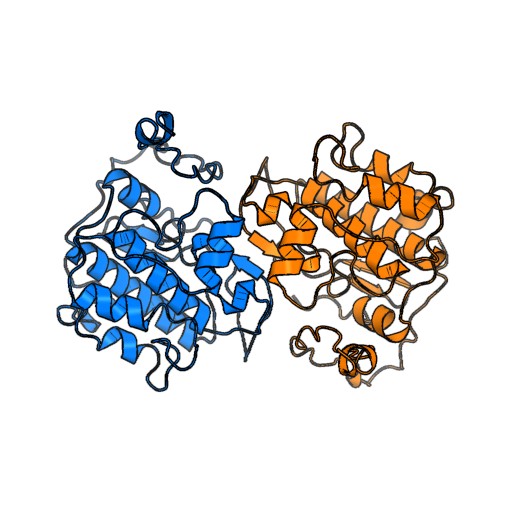4.602 1 96.94 55 ILE B CA 1
ATOM 2361 C C . ILE B 1 55 ? -6.633 10.961 15.523 1 96.94 55 ILE B C 1
ATOM 2363 O O . ILE B 1 55 ? -7.742 11.242 15.062 1 96.94 55 ILE B O 1
ATOM 2367 N N . MET B 1 56 ? -6.359 10.711 16.781 1 96.12 56 MET B N 1
ATOM 2368 C CA . MET B 1 56 ? -7.402 10.844 17.797 1 96.12 56 MET B CA 1
ATOM 2369 C C . MET B 1 56 ? -7.305 12.188 18.5 1 96.12 56 MET B C 1
ATOM 2371 O O . MET B 1 56 ? -6.215 12.609 18.891 1 96.12 56 MET B O 1
ATOM 2375 N N . ILE B 1 57 ? -8.445 12.828 18.562 1 95.81 57 ILE B N 1
ATOM 2376 C CA . ILE B 1 57 ? -8.523 14.023 19.391 1 95.81 57 ILE B CA 1
ATOM 2377 C C . ILE B 1 57 ? -9.047 13.656 20.766 1 95.81 57 ILE B C 1
ATOM 2379 O O . ILE B 1 57 ? -10.18 13.188 20.906 1 95.81 57 ILE B O 1
ATOM 2383 N N . GLN B 1 58 ? -8.195 13.953 21.734 1 94 58 GLN B N 1
ATOM 2384 C CA . GLN B 1 58 ? -8.531 13.602 23.109 1 94 58 GLN B CA 1
ATOM 2385 C C . GLN B 1 58 ? -9.453 14.641 23.734 1 94 58 GLN B C 1
ATOM 2387 O O . GLN B 1 58 ? -9.664 15.719 23.172 1 94 58 GLN B O 1
ATOM 2392 N N . ASN B 1 59 ? -9.945 14.273 24.922 1 91.5 59 ASN B N 1
ATOM 2393 C CA . ASN B 1 59 ? -10.852 15.172 25.625 1 91.5 59 ASN B CA 1
ATOM 2394 C C . ASN B 1 59 ? -10.133 16.438 26.094 1 91.5 59 ASN B C 1
ATOM 2396 O O . ASN B 1 59 ? -10.773 17.438 26.422 1 91.5 59 ASN B O 1
ATOM 2400 N N . SER B 1 60 ? -8.875 16.406 26.156 1 92.69 60 SER B N 1
ATOM 2401 C CA . SER B 1 60 ? -8.086 17.594 26.5 1 92.69 60 SER B CA 1
ATOM 2402 C C . SER B 1 60 ? -7.969 18.531 25.312 1 92.69 60 SER B C 1
ATOM 2404 O O . SER B 1 60 ? -7.551 19.688 25.469 1 92.69 60 SER B O 1
ATOM 2406 N N . GLY B 1 61 ? -8.305 17.984 24.141 1 95.38 61 GLY B N 1
ATOM 2407 C CA . GLY B 1 61 ? -8.109 18.75 22.922 1 95.38 61 GLY B CA 1
ATOM 2408 C C . GLY B 1 61 ? -6.801 18.438 22.219 1 95.38 61 GLY B C 1
ATOM 2409 O O . GLY B 1 61 ? -6.605 18.828 21.062 1 95.38 61 GLY B O 1
ATOM 2410 N N . TYR B 1 62 ? -5.949 17.781 22.906 1 97.06 62 TYR B N 1
ATOM 2411 C CA . TYR B 1 62 ? -4.691 17.344 22.328 1 97.06 62 TYR B CA 1
ATOM 2412 C C . TYR B 1 62 ? -4.875 16.047 21.531 1 97.06 62 TYR B C 1
ATOM 2414 O O . TYR B 1 62 ? -5.902 15.383 21.656 1 97.06 62 TYR B O 1
ATOM 2422 N N . ILE B 1 63 ? -3.857 15.758 20.641 1 97.31 63 ILE B N 1
ATOM 2423 C CA . ILE B 1 63 ? -4.086 14.641 19.734 1 97.31 63 ILE B CA 1
ATOM 2424 C C . ILE B 1 63 ? -3.131 13.5 20.078 1 97.31 63 ILE B C 1
ATOM 2426 O O . ILE B 1 63 ? -2.141 13.703 20.781 1 97.31 63 ILE B O 1
ATOM 2430 N N . ARG B 1 64 ? -3.527 12.352 19.609 1 95.62 64 ARG B N 1
ATOM 2431 C CA . ARG B 1 64 ? -2.689 11.156 19.625 1 95.62 64 ARG B CA 1
ATOM 2432 C C . ARG B 1 64 ? -2.715 10.445 18.281 1 95.62 64 ARG B C 1
ATOM 2434 O O . ARG B 1 64 ? -3.785 10.234 17.703 1 95.62 64 ARG B O 1
ATOM 2441 N N . VAL B 1 65 ? -1.543 10.211 17.75 1 94.88 65 VAL B N 1
ATOM 2442 C CA . VAL B 1 65 ? -1.446 9.391 16.531 1 94.88 65 VAL B CA 1
ATOM 2443 C C . VAL B 1 65 ? -1.649 7.922 16.891 1 94.88 65 VAL B C 1
ATOM 2445 O O . VAL B 1 65 ? -1.049 7.414 17.844 1 94.88 65 VAL B O 1
ATOM 2448 N N . THR B 1 66 ? -2.508 7.332 16.062 1 91.31 66 THR B N 1
ATOM 2449 C CA . THR B 1 66 ? -2.857 5.945 16.344 1 91.31 66 THR B CA 1
ATOM 2450 C C . THR B 1 66 ? -2.551 5.055 15.148 1 91.31 66 THR B C 1
ATOM 2452 O O . THR B 1 66 ? -2.07 5.531 14.117 1 91.31 66 THR B O 1
ATOM 2455 N N . ASP B 1 67 ? -2.656 3.754 15.281 1 86.06 67 ASP B N 1
ATOM 2456 C CA . ASP B 1 67 ? -2.502 2.74 14.242 1 86.06 67 ASP B CA 1
ATOM 2457 C C . ASP B 1 67 ? -1.071 2.709 13.719 1 86.06 67 ASP B C 1
ATOM 2459 O O . ASP B 1 67 ? -0.757 3.369 12.719 1 86.06 67 ASP B O 1
ATOM 2463 N N . PHE B 1 68 ? -0.236 1.927 14.18 1 89.44 68 PHE B N 1
ATOM 2464 C CA . PHE B 1 68 ? 1.163 1.812 13.781 1 89.44 68 PHE B CA 1
ATOM 2465 C C . PHE B 1 68 ? 1.383 0.569 12.93 1 89.44 68 PHE B C 1
ATOM 2467 O O . PHE B 1 68 ? 2.504 0.07 12.828 1 89.44 68 PHE B O 1
ATOM 2474 N N . GLY B 1 69 ? 0.384 0.121 12.328 1 83.88 69 GLY B N 1
ATOM 2475 C CA . GLY B 1 69 ? 0.439 -1.104 11.547 1 83.88 69 GLY B CA 1
ATOM 2476 C C . GLY B 1 69 ? 1.406 -1.023 10.383 1 83.88 69 GLY B C 1
ATOM 2477 O O . GLY B 1 69 ? 1.956 -2.041 9.953 1 83.88 69 GLY B O 1
ATOM 2478 N N . PHE B 1 70 ? 1.63 0.167 9.891 1 88.88 70 PHE B N 1
ATOM 2479 C CA . PHE B 1 70 ? 2.504 0.333 8.734 1 88.88 70 PHE B CA 1
ATOM 2480 C C . PHE B 1 70 ? 3.855 0.898 9.156 1 88.88 70 PHE B C 1
ATOM 2482 O O . PHE B 1 70 ? 4.754 1.057 8.328 1 88.88 70 PHE B O 1
ATOM 2489 N N . CYS B 1 71 ? 3.902 1.19 10.391 1 92.06 71 CYS B N 1
ATOM 2490 C CA . CYS B 1 71 ? 5.148 1.755 10.891 1 92.06 71 CYS B CA 1
ATOM 2491 C C . CYS B 1 71 ? 6.297 0.765 10.742 1 92.06 71 CYS B C 1
ATOM 2493 O O . CYS B 1 71 ? 6.129 -0.43 10.984 1 92.06 71 CYS B O 1
ATOM 2495 N N . LYS B 1 72 ? 7.453 1.264 10.336 1 90.69 72 LYS B N 1
ATOM 2496 C CA . LYS B 1 72 ? 8.594 0.391 10.062 1 90.69 72 LYS B CA 1
ATOM 2497 C C . LYS B 1 72 ? 9.898 1.043 10.492 1 90.69 72 LYS B C 1
ATOM 2499 O O . LYS B 1 72 ? 10.109 2.238 10.273 1 90.69 72 LYS B O 1
ATOM 2504 N N . MET B 1 73 ? 10.703 0.238 11.125 1 89.94 73 MET B N 1
ATOM 2505 C CA . MET B 1 73 ? 12.07 0.685 11.398 1 89.94 73 MET B CA 1
ATOM 2506 C C . MET B 1 73 ? 12.93 0.591 10.148 1 89.94 73 MET B C 1
ATOM 2508 O O . MET B 1 73 ? 12.945 -0.44 9.469 1 89.94 73 MET B O 1
ATOM 2512 N N . VAL B 1 74 ? 13.453 1.625 9.773 1 81.94 74 VAL B N 1
ATOM 2513 C CA . VAL B 1 74 ? 14.227 1.587 8.531 1 81.94 74 VAL B CA 1
ATOM 2514 C C . VAL B 1 74 ? 15.617 2.174 8.766 1 81.94 74 VAL B C 1
ATOM 2516 O O . VAL B 1 74 ? 15.75 3.254 9.352 1 81.94 74 VAL B O 1
ATOM 2519 N N . ASP B 1 75 ? 16.578 1.332 8.438 1 81.62 75 ASP B N 1
ATOM 2520 C CA . ASP B 1 75 ? 17.953 1.816 8.289 1 81.62 75 ASP B CA 1
ATOM 2521 C C . ASP B 1 75 ? 18.281 2.119 6.828 1 81.62 75 ASP B C 1
ATOM 2523 O O . ASP B 1 75 ? 18.797 1.261 6.113 1 81.62 75 ASP B O 1
ATOM 2527 N N . GLY B 1 76 ? 17.75 3.199 6.324 1 82.31 76 GLY B N 1
ATOM 2528 C CA . GLY B 1 76 ? 17.891 3.539 4.918 1 82.31 76 GLY B CA 1
ATOM 2529 C C . GLY B 1 76 ? 16.562 3.703 4.203 1 82.31 76 GLY B C 1
ATOM 2530 O O . GLY B 1 76 ? 15.758 4.566 4.566 1 82.31 76 GLY B O 1
ATOM 2531 N N . ARG B 1 77 ? 16.406 2.779 3.064 1 87.5 77 ARG B N 1
ATOM 2532 C CA . ARG B 1 77 ? 15.211 2.941 2.238 1 87.5 77 ARG B CA 1
ATOM 2533 C C . ARG B 1 77 ? 14.367 1.675 2.244 1 87.5 77 ARG B C 1
ATOM 2535 O O . ARG B 1 77 ? 14.852 0.598 2.596 1 87.5 77 ARG B O 1
ATOM 2542 N N . THR B 1 78 ? 13.109 1.827 2.045 1 87.44 78 THR B N 1
ATOM 2543 C CA . THR B 1 78 ? 12.18 0.722 1.852 1 87.44 78 THR B CA 1
ATOM 2544 C C . THR B 1 78 ? 11.391 0.895 0.553 1 87.44 78 THR B C 1
ATOM 2546 O O . THR B 1 78 ? 11.422 1.967 -0.056 1 87.44 78 THR B O 1
ATOM 2549 N N . TRP B 1 79 ? 10.695 -0.178 0.127 1 83.75 79 TRP B N 1
ATOM 2550 C CA . TRP B 1 79 ? 10.078 -0.167 -1.196 1 83.75 79 TRP B CA 1
ATOM 2551 C C . TRP B 1 79 ? 8.633 -0.654 -1.131 1 83.75 79 TRP B C 1
ATOM 2553 O O . TRP B 1 79 ? 7.938 -0.677 -2.145 1 83.75 79 TRP B O 1
ATOM 2563 N N . THR B 1 80 ? 8.219 -0.883 0.022 1 83.81 80 THR B N 1
ATOM 2564 C CA . THR B 1 80 ? 6.879 -1.432 0.195 1 83.81 80 THR B CA 1
ATOM 2565 C C . THR B 1 80 ? 5.82 -0.357 -0.033 1 83.81 80 THR B C 1
ATOM 2567 O O . THR B 1 80 ? 5.934 0.753 0.49 1 83.81 80 THR B O 1
ATOM 2570 N N . LEU B 1 81 ? 4.82 -0.7 -0.868 1 90.19 81 LEU B N 1
ATOM 2571 C CA . LEU B 1 81 ? 3.707 0.214 -1.102 1 90.19 81 LEU B CA 1
ATOM 2572 C C . LEU B 1 81 ? 2.629 0.038 -0.039 1 90.19 81 LEU B C 1
ATOM 2574 O O . LEU B 1 81 ? 2.055 -1.045 0.096 1 90.19 81 LEU B O 1
ATOM 2578 N N . CYS B 1 82 ? 2.414 1.13 0.696 1 90.62 82 CYS B N 1
ATOM 2579 C CA . CYS B 1 82 ? 1.328 1.07 1.669 1 90.62 82 CYS B CA 1
ATOM 2580 C C . CYS B 1 82 ? 0.803 2.465 1.986 1 90.62 82 CYS B C 1
ATOM 2582 O O . CYS B 1 82 ? 1.534 3.449 1.871 1 90.62 82 CYS B O 1
ATOM 2584 N N . GLY B 1 83 ? -0.512 2.482 2.312 1 89.12 83 GLY B N 1
ATOM 2585 C CA . GLY B 1 83 ? -1.127 3.725 2.752 1 89.12 83 GLY B CA 1
ATOM 2586 C C . GLY B 1 83 ? -2.445 4.016 2.061 1 89.12 83 GLY B C 1
ATOM 2587 O O . GLY B 1 83 ? -2.996 3.15 1.375 1 89.12 83 GLY B O 1
ATOM 2588 N N . THR B 1 84 ? -2.865 5.199 2.348 1 88.69 84 THR B N 1
ATOM 2589 C CA . THR B 1 84 ? -4.059 5.719 1.69 1 88.69 84 THR B CA 1
ATOM 2590 C C . THR B 1 84 ? -3.691 6.473 0.417 1 88.69 84 THR B C 1
ATOM 2592 O O . THR B 1 84 ? -2.816 7.344 0.436 1 88.69 84 THR B O 1
ATOM 2595 N N . PRO B 1 85 ? -4.352 6.172 -0.685 1 90.75 85 PRO B N 1
ATOM 2596 C CA . PRO B 1 85 ? -3.945 6.688 -1.995 1 90.75 85 PRO B CA 1
ATOM 2597 C C . PRO B 1 85 ? -3.746 8.203 -1.998 1 90.75 85 PRO B C 1
ATOM 2599 O O . PRO B 1 85 ? -2.719 8.688 -2.475 1 90.75 85 PRO B O 1
ATOM 2602 N N . GLU B 1 86 ? -4.586 8.93 -1.303 1 93.75 86 GLU B N 1
ATOM 2603 C CA . GLU B 1 86 ? -4.543 10.383 -1.363 1 93.75 86 GLU B CA 1
ATOM 2604 C C . GLU B 1 86 ? -3.334 10.938 -0.608 1 93.75 86 GLU B C 1
ATOM 2606 O O . GLU B 1 86 ? -2.951 12.094 -0.797 1 93.75 86 GLU B O 1
ATOM 2611 N N . TYR B 1 87 ? -2.746 10.117 0.198 1 96.44 87 TYR B N 1
ATOM 2612 C CA . TYR B 1 87 ? -1.686 10.594 1.08 1 96.44 87 TYR B CA 1
ATOM 2613 C C . TYR B 1 87 ? -0.331 10.039 0.651 1 96.44 87 TYR B C 1
ATOM 2615 O O . TYR B 1 87 ? 0.703 10.414 1.212 1 96.44 87 TYR B O 1
ATOM 2623 N N . LEU B 1 88 ? -0.345 9.188 -0.374 1 96.25 88 LEU B N 1
ATOM 2624 C CA . LEU B 1 88 ? 0.893 8.555 -0.818 1 96.25 88 LEU B CA 1
ATOM 2625 C C . LEU B 1 88 ? 1.844 9.586 -1.417 1 96.25 88 LEU B C 1
ATOM 2627 O O . LEU B 1 88 ? 1.416 10.477 -2.156 1 96.25 88 LEU B O 1
ATOM 2631 N N . ALA B 1 89 ? 3.104 9.422 -1.094 1 98.12 89 ALA B N 1
ATOM 2632 C CA . ALA B 1 89 ? 4.129 10.25 -1.728 1 98.12 89 ALA B CA 1
ATOM 2633 C C . ALA B 1 89 ? 4.438 9.75 -3.139 1 98.12 89 ALA B C 1
ATOM 2635 O O . ALA B 1 89 ? 4.285 8.562 -3.434 1 98.12 89 ALA B O 1
ATOM 2636 N N . PRO B 1 90 ? 4.867 10.703 -4.004 1 97.88 90 PRO B N 1
ATOM 2637 C CA . PRO B 1 90 ? 5.16 10.328 -5.391 1 97.88 90 PRO B CA 1
ATOM 2638 C C . PRO B 1 90 ? 6.168 9.18 -5.488 1 97.88 90 PRO B C 1
ATOM 2640 O O . PRO B 1 90 ? 5.996 8.273 -6.301 1 97.88 90 PRO B O 1
ATOM 2643 N N . GLU B 1 91 ? 7.23 9.188 -4.645 1 97.25 91 GLU B N 1
ATOM 2644 C CA . GLU B 1 91 ? 8.273 8.172 -4.73 1 97.25 91 GLU B CA 1
ATOM 2645 C C . GLU B 1 91 ? 7.746 6.801 -4.328 1 97.25 91 GLU B C 1
ATOM 2647 O O . GLU B 1 91 ? 8.258 5.773 -4.777 1 97.25 91 GLU B O 1
ATOM 2652 N N . VAL B 1 92 ? 6.727 6.746 -3.461 1 95.56 92 VAL B N 1
ATOM 2653 C CA . VAL B 1 92 ? 6.098 5.48 -3.098 1 95.56 92 VAL B CA 1
ATOM 2654 C C . VAL B 1 92 ? 5.34 4.914 -4.297 1 95.56 92 VAL B C 1
ATOM 2656 O O . VAL B 1 92 ? 5.488 3.736 -4.629 1 95.56 92 VAL B O 1
ATOM 2659 N N . ILE B 1 93 ? 4.555 5.766 -4.941 1 94.44 93 ILE B N 1
ATOM 2660 C CA . ILE B 1 93 ? 3.762 5.371 -6.102 1 94.44 93 ILE B CA 1
ATOM 2661 C C . ILE B 1 93 ? 4.684 4.895 -7.219 1 94.44 93 ILE B C 1
ATOM 2663 O O . ILE B 1 93 ? 4.375 3.926 -7.918 1 94.44 93 ILE B O 1
ATOM 2667 N N . LEU B 1 94 ? 5.77 5.547 -7.352 1 94.25 94 LEU B N 1
ATOM 2668 C CA . LEU B 1 94 ? 6.691 5.277 -8.445 1 94.25 94 LEU B CA 1
ATOM 2669 C C . LEU B 1 94 ? 7.641 4.133 -8.094 1 94.25 94 LEU B C 1
ATOM 2671 O O . LEU B 1 94 ? 8.594 3.859 -8.828 1 94.25 94 LEU B O 1
ATOM 2675 N N . SER B 1 95 ? 7.438 3.543 -6.969 1 89.62 95 SER B N 1
ATOM 2676 C CA . SER B 1 95 ? 8.195 2.379 -6.516 1 89.62 95 SER B CA 1
ATOM 2677 C C . SER B 1 95 ? 9.68 2.697 -6.402 1 89.62 95 SER B C 1
ATOM 2679 O O . SER B 1 95 ? 10.531 1.876 -6.766 1 89.62 95 SER B O 1
ATOM 2681 N N . LYS B 1 96 ? 9.867 3.898 -6.012 1 91.56 96 LYS B N 1
ATOM 2682 C CA . LYS B 1 96 ? 11.234 4.289 -5.68 1 91.56 96 LYS B CA 1
ATOM 2683 C C . LYS B 1 96 ? 11.531 4.035 -4.207 1 91.56 96 LYS B C 1
ATOM 2685 O O . LYS B 1 96 ? 10.625 4.012 -3.375 1 91.56 96 LYS B O 1
ATOM 2690 N N . GLY B 1 97 ? 12.766 3.719 -3.973 1 90.56 97 GLY B N 1
ATOM 2691 C CA . GLY B 1 97 ? 13.133 3.668 -2.566 1 90.56 97 GLY B CA 1
ATOM 2692 C C . GLY B 1 97 ? 12.805 4.949 -1.82 1 90.56 97 GLY B C 1
ATOM 2693 O O . GLY B 1 97 ? 12.992 6.047 -2.35 1 90.56 97 GLY B O 1
ATOM 2694 N N . TYR B 1 98 ? 12.297 4.766 -0.644 1 95.31 98 TYR B N 1
ATOM 2695 C CA . TYR B 1 98 ? 11.898 5.957 0.094 1 95.31 98 TYR B CA 1
ATOM 2696 C C . TYR B 1 98 ? 12.281 5.844 1.564 1 95.31 98 TYR B C 1
ATOM 2698 O O . TYR B 1 98 ? 12.609 4.754 2.045 1 95.31 98 TYR B O 1
ATOM 2706 N N . GLY B 1 99 ? 12.32 6.992 2.236 1 95.19 99 GLY B N 1
ATOM 2707 C CA . GLY B 1 99 ? 12.617 7.086 3.658 1 95.19 99 GLY B CA 1
ATOM 2708 C C . GLY B 1 99 ? 11.641 7.957 4.418 1 95.19 99 GLY B C 1
ATOM 2709 O O . GLY B 1 99 ? 10.43 7.914 4.156 1 95.19 99 GLY B O 1
ATOM 2710 N N . LYS B 1 100 ? 12.141 8.688 5.352 1 96.69 100 LYS B N 1
ATOM 2711 C CA . LYS B 1 100 ? 11.352 9.461 6.305 1 96.69 100 LYS B CA 1
ATOM 2712 C C . LYS B 1 100 ? 10.555 10.555 5.594 1 96.69 100 LYS B C 1
ATOM 2714 O O . LYS B 1 100 ? 9.531 11.016 6.105 1 96.69 100 LYS B O 1
ATOM 2719 N N . ALA B 1 101 ? 11.008 10.914 4.418 1 97.62 101 ALA B N 1
ATOM 2720 C CA . ALA B 1 101 ? 10.43 12.047 3.701 1 97.62 101 ALA B CA 1
ATOM 2721 C C . ALA B 1 101 ? 8.969 11.789 3.352 1 97.62 101 ALA B C 1
ATOM 2723 O O . ALA B 1 101 ? 8.188 12.734 3.168 1 97.62 101 ALA B O 1
ATOM 2724 N N . VAL B 1 102 ? 8.555 10.508 3.244 1 98.12 102 VAL B N 1
ATOM 2725 C CA . VAL B 1 102 ? 7.191 10.188 2.846 1 98.12 102 VAL B CA 1
ATOM 2726 C C . VAL B 1 102 ? 6.215 10.641 3.932 1 98.12 102 VAL B C 1
ATOM 2728 O O . VAL B 1 102 ? 5.082 11.016 3.637 1 98.12 102 VAL B O 1
ATOM 2731 N N . ASP B 1 103 ? 6.668 10.664 5.164 1 98.38 103 ASP B N 1
ATOM 2732 C CA . ASP B 1 103 ? 5.824 11.133 6.262 1 98.38 103 ASP B CA 1
ATOM 2733 C C . ASP B 1 103 ? 5.594 12.641 6.176 1 98.38 103 ASP B C 1
ATOM 2735 O O . ASP B 1 103 ? 4.5 13.117 6.473 1 98.38 103 ASP B O 1
ATOM 2739 N N . TRP B 1 104 ? 6.574 13.328 5.773 1 98.81 104 TRP B N 1
ATOM 2740 C CA . TRP B 1 104 ? 6.43 14.773 5.641 1 98.81 104 TRP B CA 1
ATOM 2741 C C . TRP B 1 104 ? 5.512 15.117 4.473 1 98.81 104 TRP B C 1
ATOM 2743 O O . TRP B 1 104 ? 4.758 16.094 4.535 1 98.81 104 TRP B O 1
ATOM 2753 N N . TRP B 1 105 ? 5.582 14.32 3.424 1 98.81 105 TRP B N 1
ATOM 2754 C CA . TRP B 1 105 ? 4.598 14.484 2.359 1 98.81 105 TRP B CA 1
ATOM 2755 C C . TRP B 1 105 ? 3.18 14.328 2.9 1 98.81 105 TRP B C 1
ATOM 2757 O O . TRP B 1 105 ? 2.332 15.203 2.693 1 98.81 105 TRP B O 1
ATOM 2767 N N . SER B 1 106 ? 2.939 13.234 3.607 1 98.62 106 SER B N 1
ATOM 2768 C CA . SER B 1 106 ? 1.618 13 4.18 1 98.62 106 SER B CA 1
ATOM 2769 C C . SER B 1 106 ? 1.223 14.117 5.137 1 98.62 106 SER B C 1
ATOM 2771 O O . SER B 1 106 ? 0.046 14.469 5.234 1 98.62 106 SER B O 1
ATOM 2773 N N . PHE B 1 107 ? 2.213 14.688 5.832 1 98.88 107 PHE B N 1
ATOM 2774 C CA . PHE B 1 107 ? 1.991 15.836 6.711 1 98.88 107 PHE B CA 1
ATOM 2775 C C . PHE B 1 107 ? 1.447 17.016 5.922 1 98.88 107 PHE B C 1
ATOM 2777 O O . PHE B 1 107 ? 0.476 17.656 6.34 1 98.88 107 PHE B O 1
ATOM 2784 N N . GLY B 1 108 ? 2.084 17.281 4.793 1 98.94 108 GLY B N 1
ATOM 2785 C CA . GLY B 1 108 ? 1.596 18.359 3.932 1 98.94 108 GLY B CA 1
ATOM 2786 C C . GLY B 1 108 ? 0.172 18.125 3.459 1 98.94 108 GLY B C 1
ATOM 2787 O O . GLY B 1 108 ? -0.637 19.062 3.451 1 98.94 108 GLY B O 1
ATOM 2788 N N . VAL B 1 109 ? -0.121 16.891 3.092 1 98.81 109 VAL B N 1
ATOM 2789 C CA . VAL B 1 109 ? -1.47 16.562 2.65 1 98.81 109 VAL B CA 1
ATOM 2790 C C . VAL B 1 109 ? -2.459 16.781 3.791 1 98.81 109 VAL B C 1
ATOM 2792 O O . VAL B 1 109 ? -3.535 17.344 3.588 1 98.81 109 VAL B O 1
ATOM 2795 N N . LEU B 1 110 ? -2.113 16.359 4.961 1 98.81 110 LEU B N 1
ATOM 2796 C CA . LEU B 1 110 ? -2.963 16.516 6.133 1 98.81 110 LEU B CA 1
ATOM 2797 C C . LEU B 1 110 ? -3.219 18 6.418 1 98.81 110 LEU B C 1
ATOM 2799 O O . LEU B 1 110 ? -4.355 18.391 6.676 1 98.81 110 LEU B O 1
ATOM 2803 N N . VAL B 1 111 ? -2.164 18.812 6.367 1 98.88 111 VAL B N 1
ATOM 2804 C CA . VAL B 1 111 ? -2.293 20.25 6.602 1 98.88 111 VAL B CA 1
ATOM 2805 C C . VAL B 1 111 ? -3.26 20.844 5.586 1 98.88 111 VAL B C 1
ATOM 2807 O O . VAL B 1 111 ? -4.141 21.641 5.949 1 98.88 111 VAL B O 1
ATOM 2810 N N . TYR B 1 112 ? -3.066 20.5 4.324 1 98.88 112 TYR B N 1
ATOM 2811 C CA . TYR B 1 112 ? -3.98 20.953 3.287 1 98.88 112 TYR B CA 1
ATOM 2812 C C . TYR B 1 112 ? -5.418 20.562 3.609 1 98.88 112 TYR B C 1
ATOM 2814 O O . TYR B 1 112 ? -6.316 21.406 3.598 1 98.88 112 TYR B O 1
ATOM 2822 N N . GLU B 1 113 ? -5.641 19.328 3.932 1 98.5 113 GLU B N 1
ATOM 2823 C CA . GLU B 1 113 ? -6.977 18.781 4.156 1 98.5 113 GLU B CA 1
ATOM 2824 C C . GLU B 1 113 ? -7.637 19.438 5.371 1 98.5 113 GLU B C 1
ATOM 2826 O O . GLU B 1 113 ? -8.828 19.75 5.34 1 98.5 113 GLU B O 1
ATOM 2831 N N . MET B 1 114 ? -6.879 19.656 6.445 1 98.69 114 MET B N 1
ATOM 2832 C CA . MET B 1 114 ? -7.438 20.281 7.637 1 98.69 114 MET B CA 1
ATOM 2833 C C . MET B 1 114 ? -7.949 21.688 7.32 1 98.69 114 MET B C 1
ATOM 2835 O O . MET B 1 114 ? -8.938 22.141 7.898 1 98.69 114 MET B O 1
ATOM 2839 N N . ASN B 1 115 ? -7.293 22.344 6.371 1 98.75 115 ASN B N 1
ATOM 2840 C CA . ASN B 1 115 ? -7.625 23.734 6.082 1 98.75 115 ASN B CA 1
ATOM 2841 C C . ASN B 1 115 ? -8.656 23.844 4.965 1 98.75 115 ASN B C 1
ATOM 2843 O O . ASN B 1 115 ? -9.406 24.812 4.895 1 98.75 115 ASN B O 1
ATOM 2847 N N . ALA B 1 116 ? -8.688 22.828 4.102 1 98.25 116 ALA B N 1
ATOM 2848 C CA . ALA B 1 116 ? -9.57 22.906 2.938 1 98.25 116 ALA B CA 1
ATOM 2849 C C . ALA B 1 116 ? -10.812 22.047 3.127 1 98.25 116 ALA B C 1
ATOM 2851 O O . ALA B 1 116 ? -11.836 22.281 2.488 1 98.25 116 ALA B O 1
ATOM 2852 N N . GLY B 1 117 ? -10.688 21 3.945 1 97.25 117 GLY B N 1
ATOM 2853 C CA . GLY B 1 117 ? -11.773 20.047 4.109 1 97.25 117 GLY B CA 1
ATOM 2854 C C . GLY B 1 117 ? -11.695 18.875 3.135 1 97.25 117 GLY B C 1
ATOM 2855 O O . GLY B 1 117 ? -12.484 17.938 3.225 1 97.25 117 GLY B O 1
ATOM 2856 N N . TYR B 1 118 ? -10.828 18.938 2.221 1 95.75 118 TYR B N 1
ATOM 2857 C CA . TYR B 1 118 ? -10.57 17.875 1.245 1 95.75 118 TYR B CA 1
ATOM 2858 C C . TYR B 1 118 ? -9.094 17.812 0.886 1 95.75 118 TYR B C 1
ATOM 2860 O O . TYR B 1 118 ? -8.375 18.797 1.015 1 95.75 118 TYR B O 1
ATOM 2868 N N . PRO B 1 119 ? -8.609 16.625 0.485 1 96.88 119 PRO B N 1
ATOM 2869 C CA . PRO B 1 119 ? -7.191 16.516 0.149 1 96.88 119 PRO B CA 1
ATOM 2870 C C . PRO B 1 119 ? -6.828 17.234 -1.145 1 96.88 119 PRO B C 1
ATOM 2872 O O . PRO B 1 119 ? -7.703 17.484 -1.98 1 96.88 119 PRO B O 1
ATOM 2875 N N . PRO B 1 120 ? -5.598 17.594 -1.323 1 98.31 120 PRO B N 1
ATOM 2876 C CA . PRO B 1 120 ? -5.172 18.422 -2.461 1 98.31 120 PRO B CA 1
ATOM 2877 C C . PRO B 1 120 ? -5.246 17.672 -3.789 1 98.31 120 PRO B C 1
ATOM 2879 O O . PRO B 1 120 ? -5.418 18.281 -4.844 1 98.31 120 PRO B O 1
ATOM 2882 N N . PHE B 1 121 ? -5.16 16.359 -3.781 1 97.69 121 PHE B N 1
ATOM 2883 C CA . PHE B 1 121 ? -5.039 15.617 -5.031 1 97.69 121 PHE B CA 1
ATOM 2884 C C . PHE B 1 121 ? -6.328 14.875 -5.348 1 97.69 121 PHE B C 1
ATOM 2886 O O . PHE B 1 121 ? -6.316 13.875 -6.07 1 97.69 121 PHE B O 1
ATOM 2893 N N . TYR B 1 122 ? -7.246 15.352 -4.832 1 91.88 122 TYR B N 1
ATOM 2894 C CA . TYR B 1 122 ? -8.531 14.688 -4.977 1 91.88 122 TYR B CA 1
ATOM 2895 C C . TYR B 1 122 ? -8.938 14.594 -6.445 1 91.88 122 TYR B C 1
ATOM 2897 O O . TYR B 1 122 ? -8.727 15.531 -7.211 1 91.88 122 TYR B O 1
ATOM 2905 N N . ALA B 1 123 ? -9.461 13.453 -6.812 1 93.19 123 ALA B N 1
ATOM 2906 C CA . ALA B 1 123 ? -10.078 13.18 -8.109 1 93.19 123 ALA B CA 1
ATOM 2907 C C . ALA B 1 123 ? -11.109 12.062 -7.996 1 93.19 123 ALA B C 1
ATOM 2909 O O . ALA B 1 123 ? -11.062 11.25 -7.066 1 93.19 123 ALA B O 1
ATOM 2910 N N . HIS B 1 124 ? -12.039 12.062 -8.898 1 89.19 124 HIS B N 1
ATOM 2911 C CA . HIS B 1 124 ? -13.047 11.016 -8.898 1 89.19 124 HIS B CA 1
ATOM 2912 C C . HIS B 1 124 ? -12.453 9.672 -9.312 1 89.19 124 HIS B C 1
ATOM 2914 O O . HIS B 1 124 ? -12.812 8.633 -8.75 1 89.19 124 HIS B O 1
ATOM 2920 N N . ASP B 1 125 ? -11.562 9.805 -10.18 1 90.31 125 ASP B N 1
ATOM 2921 C CA . ASP B 1 125 ? -10.875 8.617 -10.664 1 90.31 125 ASP B CA 1
ATOM 2922 C C . ASP B 1 125 ? -9.586 8.367 -9.875 1 90.31 125 ASP B C 1
ATOM 2924 O O . ASP B 1 125 ? -8.68 9.203 -9.891 1 90.31 125 ASP B O 1
ATOM 2928 N N . PRO B 1 126 ? -9.508 7.199 -9.25 1 89.94 126 PRO B N 1
ATOM 2929 C CA . PRO B 1 126 ? -8.312 6.906 -8.461 1 89.94 126 PRO B CA 1
ATOM 2930 C C . PRO B 1 126 ? -7.023 7.023 -9.266 1 89.94 126 PRO B C 1
ATOM 2932 O O . PRO B 1 126 ? -6.016 7.527 -8.766 1 89.94 126 PRO B O 1
ATOM 2935 N N . MET B 1 127 ? -7.086 6.57 -10.5 1 91.56 127 MET B N 1
ATOM 2936 C CA . MET B 1 127 ? -5.883 6.656 -11.32 1 91.56 127 MET B CA 1
ATOM 2937 C C . MET B 1 127 ? -5.461 8.109 -11.516 1 91.56 127 MET B C 1
ATOM 2939 O O . MET B 1 127 ? -4.266 8.406 -11.602 1 91.56 127 MET B O 1
ATOM 2943 N N . LYS B 1 128 ? -6.41 8.938 -11.555 1 95.12 128 LYS B N 1
ATOM 2944 C CA . LYS B 1 128 ? -6.113 10.359 -11.703 1 95.12 128 LYS B CA 1
ATOM 2945 C C . LYS B 1 128 ? -5.484 10.922 -10.43 1 95.12 128 LYS B C 1
ATOM 2947 O O . LYS B 1 128 ? -4.633 11.812 -10.5 1 95.12 128 LYS B O 1
ATOM 2952 N N . ILE B 1 129 ? -5.891 10.383 -9.32 1 95.94 129 ILE B N 1
ATOM 2953 C CA . ILE B 1 129 ? -5.281 10.781 -8.055 1 95.94 129 ILE B CA 1
ATOM 2954 C C . ILE B 1 129 ? -3.785 10.484 -8.086 1 95.94 129 ILE B C 1
ATOM 2956 O O . ILE B 1 129 ? -2.967 11.352 -7.773 1 95.94 129 ILE B O 1
ATOM 2960 N N . TYR B 1 130 ? -3.438 9.281 -8.539 1 95.44 130 TYR B N 1
ATOM 2961 C CA . TYR B 1 130 ? -2.035 8.891 -8.617 1 95.44 130 TYR B CA 1
ATOM 2962 C C . TYR B 1 130 ? -1.27 9.797 -9.578 1 95.44 130 TYR B C 1
ATOM 2964 O O . TYR B 1 130 ? -0.158 10.234 -9.273 1 95.44 130 TYR B O 1
ATOM 2972 N N . GLU B 1 131 ? -1.896 10.078 -10.609 1 95.81 131 GLU B N 1
ATOM 2973 C CA . GLU B 1 131 ? -1.26 10.93 -11.609 1 95.81 131 GLU B CA 1
ATOM 2974 C C . GLU B 1 131 ? -0.988 12.328 -11.055 1 95.81 131 GLU B C 1
ATOM 2976 O O . GLU B 1 131 ? 0.098 12.875 -11.25 1 95.81 131 GLU B O 1
ATOM 2981 N N . LYS B 1 132 ? -1.968 12.891 -10.375 1 97.62 132 LYS B N 1
ATOM 2982 C CA . LYS B 1 132 ? -1.823 14.211 -9.789 1 97.62 132 LYS B CA 1
ATOM 2983 C C . LYS B 1 132 ? -0.706 14.234 -8.75 1 97.62 132 LYS B C 1
ATOM 2985 O O . LYS B 1 132 ? 0.09 15.18 -8.703 1 97.62 132 LYS B O 1
ATOM 2990 N N . ILE B 1 133 ? -0.684 13.172 -8.023 1 98 133 ILE B N 1
ATOM 2991 C CA . ILE B 1 133 ? 0.319 13.086 -6.969 1 98 133 ILE B CA 1
ATOM 2992 C C . ILE B 1 133 ? 1.715 13.031 -7.586 1 98 133 ILE B C 1
ATOM 2994 O O . ILE B 1 133 ? 2.602 13.797 -7.203 1 98 133 ILE B O 1
ATOM 2998 N N . VAL B 1 134 ? 1.919 12.164 -8.516 1 97.44 134 VAL B N 1
ATOM 2999 C CA . VAL B 1 134 ? 3.227 11.953 -9.125 1 97.44 134 VAL B CA 1
ATOM 3000 C C . VAL B 1 134 ? 3.672 13.227 -9.844 1 97.44 134 VAL B C 1
ATOM 3002 O O . VAL B 1 134 ? 4.859 13.555 -9.859 1 97.44 134 VAL B O 1
ATOM 3005 N N . ALA B 1 135 ? 2.701 13.984 -10.312 1 97.31 135 ALA B N 1
ATOM 3006 C CA . ALA B 1 135 ? 3.006 15.211 -11.031 1 97.31 135 ALA B CA 1
ATOM 3007 C C . ALA B 1 135 ? 3.148 16.391 -10.07 1 97.31 135 ALA B C 1
ATOM 3009 O O . ALA B 1 135 ? 3.652 17.453 -10.445 1 97.31 135 ALA B O 1
ATOM 3010 N N . GLY B 1 136 ? 2.725 16.25 -8.875 1 97.5 136 GLY B N 1
ATOM 3011 C CA . GLY B 1 136 ? 2.707 17.344 -7.918 1 97.5 136 GLY B CA 1
ATOM 3012 C C . GLY B 1 136 ? 1.719 18.438 -8.281 1 97.5 136 GLY B C 1
ATOM 3013 O O . GLY B 1 136 ? 1.992 19.609 -8.07 1 97.5 136 GLY B O 1
ATOM 3014 N N . LYS B 1 137 ? 0.641 18.016 -8.883 1 97.25 137 LYS B N 1
ATOM 3015 C CA . LYS B 1 137 ? -0.326 18.984 -9.367 1 97.25 137 LYS B CA 1
ATOM 3016 C C . LYS B 1 137 ? -1.517 19.109 -8.422 1 97.25 137 LYS B C 1
ATOM 3018 O O . LYS B 1 137 ? -2.27 18.141 -8.242 1 97.25 137 LYS B O 1
ATOM 3023 N N . TYR B 1 138 ? -1.726 20.234 -7.879 1 98 138 TYR B N 1
ATOM 3024 C CA . TYR B 1 138 ? -2.871 20.562 -7.035 1 98 138 TYR B CA 1
ATOM 3025 C C . TYR B 1 138 ? -3.127 22.062 -7.023 1 98 138 TYR B C 1
ATOM 3027 O O . TYR B 1 138 ? -2.285 22.844 -7.473 1 98 138 TYR B O 1
ATOM 3035 N N . LYS B 1 139 ? -4.305 22.422 -6.605 1 97.5 139 LYS B N 1
ATOM 3036 C CA . LYS B 1 139 ? -4.684 23.828 -6.488 1 97.5 139 LYS B CA 1
ATOM 3037 C C . LYS B 1 139 ? -4.98 24.203 -5.039 1 97.5 139 LYS B C 1
ATOM 3039 O O . LYS B 1 139 ? -5.539 23.406 -4.289 1 97.5 139 LYS B O 1
ATOM 3044 N N . PHE B 1 140 ? -4.645 25.438 -4.762 1 98.06 140 PHE B N 1
ATOM 3045 C CA . PHE B 1 140 ? -4.961 25.922 -3.426 1 98.06 140 PHE B CA 1
ATOM 3046 C C . PHE B 1 140 ? -6.414 26.375 -3.346 1 98.06 140 PHE B C 1
ATOM 3048 O O . PHE B 1 140 ? -6.945 26.953 -4.297 1 98.06 140 PHE B O 1
ATOM 3055 N N . ALA B 1 141 ? -6.953 26.047 -2.197 1 96.88 141 ALA B N 1
ATOM 3056 C CA . ALA B 1 141 ? -8.242 26.672 -1.945 1 96.88 141 ALA B CA 1
ATOM 3057 C C . ALA B 1 141 ? -8.117 28.203 -1.935 1 96.88 141 ALA B C 1
ATOM 3059 O O . ALA B 1 141 ? -7.074 28.734 -1.561 1 96.88 141 ALA B O 1
ATOM 3060 N N . HIS B 1 142 ? -9.195 28.844 -2.242 1 96.75 142 HIS B N 1
ATOM 3061 C CA . HIS B 1 142 ? -9.164 30.281 -2.451 1 96.75 142 HIS B CA 1
ATOM 3062 C C . HIS B 1 142 ? -8.883 31.031 -1.147 1 96.75 142 HIS B C 1
ATOM 3064 O O . HIS B 1 142 ? -8.289 32.094 -1.157 1 96.75 142 HIS B O 1
ATOM 3070 N N . HIS B 1 143 ? -9.258 30.516 -0.043 1 97.75 143 HIS B N 1
ATOM 3071 C CA . HIS B 1 143 ? -9.172 31.234 1.225 1 97.75 143 HIS B CA 1
ATOM 3072 C C . HIS B 1 143 ? -7.816 31.016 1.891 1 97.75 143 HIS B C 1
ATOM 3074 O O . HIS B 1 143 ? -7.547 31.562 2.957 1 97.75 143 HIS B O 1
ATOM 3080 N N . PHE B 1 144 ? -6.969 30.25 1.256 1 98.5 144 PHE B N 1
ATOM 3081 C CA . PHE B 1 144 ? -5.652 30.016 1.837 1 98.5 144 PHE B CA 1
ATOM 3082 C C . PHE B 1 144 ? -4.836 31.297 1.877 1 98.5 144 PHE B C 1
ATOM 3084 O O . PHE B 1 144 ? -4.727 32 0.87 1 98.5 144 PHE B O 1
ATOM 3091 N N . GLY B 1 145 ? -4.262 31.594 3.049 1 98.06 145 GLY B N 1
ATOM 3092 C CA . GLY B 1 145 ? -3.346 32.719 3.17 1 98.06 145 GLY B CA 1
ATOM 3093 C C . GLY B 1 145 ? -1.98 32.438 2.566 1 98.06 145 GLY B C 1
ATOM 3094 O O . GLY B 1 145 ? -1.677 31.297 2.205 1 98.06 145 GLY B O 1
ATOM 3095 N N . GLU B 1 146 ? -1.118 33.406 2.498 1 98.06 146 GLU B N 1
ATOM 3096 C CA . GLU B 1 146 ? 0.185 33.312 1.846 1 98.06 146 GLU B CA 1
ATOM 3097 C C . GLU B 1 146 ? 1.114 32.375 2.582 1 98.06 146 GLU B C 1
ATOM 3099 O O . GLU B 1 146 ? 1.823 31.578 1.956 1 98.06 146 GLU B O 1
ATOM 3104 N N . GLU B 1 147 ? 1.121 32.438 3.887 1 98.56 147 GLU B N 1
ATOM 3105 C CA . GLU B 1 147 ? 2.023 31.594 4.664 1 98.56 147 GLU B CA 1
ATOM 3106 C C . GLU B 1 147 ? 1.641 30.125 4.551 1 98.56 147 GLU B C 1
ATOM 3108 O O . GLU B 1 147 ? 2.51 29.25 4.469 1 98.56 147 GLU B O 1
ATOM 3113 N N . LEU B 1 148 ? 0.341 29.891 4.594 1 98.75 148 LEU B N 1
ATOM 3114 C CA . LEU B 1 148 ? -0.146 28.516 4.43 1 98.75 148 LEU B CA 1
ATOM 3115 C C . LEU B 1 148 ? 0.216 27.969 3.051 1 98.75 148 LEU B C 1
ATOM 3117 O O . LEU B 1 148 ? 0.715 26.859 2.934 1 98.75 148 LEU B O 1
ATOM 3121 N N . ARG B 1 149 ? 0.012 28.766 2.027 1 98.75 149 ARG B N 1
ATOM 3122 C CA . ARG B 1 149 ? 0.386 28.359 0.674 1 98.75 149 ARG B CA 1
ATOM 3123 C C . ARG B 1 149 ? 1.882 28.078 0.582 1 98.75 149 ARG B C 1
ATOM 3125 O O . ARG B 1 149 ? 2.295 27.094 -0.033 1 98.75 149 ARG B O 1
ATOM 3132 N N . ASP B 1 150 ? 2.604 28.938 1.197 1 98.81 150 ASP B N 1
ATOM 3133 C CA . ASP B 1 150 ? 4.059 28.828 1.102 1 98.81 150 ASP B CA 1
ATOM 3134 C C . ASP B 1 150 ? 4.566 27.562 1.771 1 98.81 150 ASP B C 1
ATOM 3136 O O . ASP B 1 150 ? 5.41 26.859 1.215 1 98.81 150 ASP B O 1
ATOM 3140 N N . ILE B 1 151 ? 4.113 27.25 2.922 1 98.81 151 ILE B N 1
ATOM 3141 C CA . ILE B 1 151 ? 4.602 26.047 3.6 1 98.81 151 ILE B CA 1
ATOM 3142 C C . ILE B 1 151 ? 4.18 24.812 2.818 1 98.81 151 ILE B C 1
ATOM 3144 O O . ILE B 1 151 ? 4.949 23.859 2.699 1 98.81 151 ILE B O 1
ATOM 3148 N N . LEU B 1 152 ? 2.957 24.812 2.297 1 98.88 152 LEU B N 1
ATOM 3149 C CA . LEU B 1 152 ? 2.473 23.656 1.539 1 98.88 152 LEU B CA 1
ATOM 3150 C C . LEU B 1 152 ? 3.293 23.469 0.269 1 98.88 152 LEU B C 1
ATOM 3152 O O . LEU B 1 152 ? 3.641 22.344 -0.083 1 98.88 152 LEU B O 1
ATOM 3156 N N . LYS B 1 153 ? 3.643 24.531 -0.363 1 98.5 153 LYS B N 1
ATOM 3157 C CA . LYS B 1 153 ? 4.457 24.453 -1.573 1 98.5 153 LYS B CA 1
ATOM 3158 C C . LYS B 1 153 ? 5.824 23.844 -1.283 1 98.5 153 LYS B C 1
ATOM 3160 O O . LYS B 1 153 ? 6.406 23.188 -2.141 1 98.5 153 LYS B O 1
ATOM 3165 N N . ASN B 1 154 ? 6.293 24.078 -0.082 1 98.69 154 ASN B N 1
ATOM 3166 C CA . ASN B 1 154 ? 7.625 23.594 0.273 1 98.69 154 ASN B CA 1
ATOM 3167 C C . ASN B 1 154 ? 7.586 22.172 0.803 1 98.69 154 ASN B C 1
ATOM 3169 O O . ASN B 1 154 ? 8.547 21.422 0.639 1 98.69 154 ASN B O 1
ATOM 3173 N N . VAL B 1 155 ? 6.504 21.812 1.402 1 98.81 155 VAL B N 1
ATOM 3174 C CA . VAL B 1 155 ? 6.387 20.469 1.968 1 98.81 155 VAL B CA 1
ATOM 3175 C C . VAL B 1 155 ? 5.934 19.484 0.887 1 98.81 155 VAL B C 1
ATOM 3177 O O . VAL B 1 155 ? 6.422 18.359 0.821 1 98.81 155 VAL B O 1
ATOM 3180 N N . LEU B 1 156 ? 5.016 19.875 0.018 1 98.75 156 LEU B N 1
ATOM 3181 C CA . LEU B 1 156 ? 4.496 19.047 -1.056 1 98.75 156 LEU B CA 1
ATOM 3182 C C . LEU B 1 156 ? 5.324 19.203 -2.324 1 98.75 156 LEU B C 1
ATOM 3184 O O . LEU B 1 156 ? 4.809 19.641 -3.357 1 98.75 156 LEU B O 1
ATOM 3188 N N . GLN B 1 157 ? 6.562 18.781 -2.146 1 98.5 157 GLN B N 1
ATOM 3189 C CA . GLN B 1 157 ? 7.527 18.812 -3.244 1 98.5 157 GLN B CA 1
ATOM 3190 C C . GLN B 1 157 ? 7.816 17.406 -3.762 1 98.5 157 GLN B C 1
ATOM 3192 O O . GLN B 1 157 ? 8.234 16.531 -3 1 98.5 157 GLN B O 1
ATOM 3197 N N . VAL B 1 158 ? 7.656 17.234 -5.039 1 98.31 158 VAL B N 1
ATOM 3198 C CA . VAL B 1 158 ? 7.977 15.953 -5.676 1 98.31 158 VAL B CA 1
ATOM 3199 C C . VAL B 1 158 ? 9.484 15.719 -5.621 1 98.31 158 VAL B C 1
ATOM 3201 O O . VAL B 1 158 ? 9.938 14.594 -5.395 1 98.31 158 VAL B O 1
ATOM 3204 N N . ASP B 1 159 ? 10.227 16.781 -5.828 1 97.94 159 ASP B N 1
ATOM 3205 C CA . ASP B 1 159 ? 11.688 16.719 -5.727 1 97.94 159 ASP B CA 1
ATOM 3206 C C . ASP B 1 159 ? 12.133 16.641 -4.27 1 97.94 159 ASP B C 1
ATOM 3208 O O . ASP B 1 159 ? 12.031 17.609 -3.527 1 97.94 159 ASP B O 1
ATOM 3212 N N . LEU B 1 160 ? 12.664 15.523 -3.916 1 97.5 160 LEU B N 1
ATOM 3213 C CA . LEU B 1 160 ? 13.055 15.25 -2.539 1 97.5 160 LEU B CA 1
ATOM 3214 C C . LEU B 1 160 ? 14.102 16.25 -2.068 1 97.5 160 LEU B C 1
ATOM 3216 O O . LEU B 1 160 ? 14.18 16.562 -0.877 1 97.5 160 LEU B O 1
ATOM 3220 N N . SER B 1 161 ? 14.914 16.781 -2.93 1 97.56 161 SER B N 1
ATOM 3221 C CA . SER B 1 161 ? 15.969 17.719 -2.57 1 97.56 161 SER B CA 1
ATOM 3222 C C . SER B 1 161 ? 15.398 19.094 -2.215 1 97.56 161 SER B C 1
ATOM 3224 O O . SER B 1 161 ? 16.125 19.953 -1.71 1 97.56 161 SER B O 1
ATOM 3226 N N . ARG B 1 162 ? 14.141 19.234 -2.402 1 98.31 162 ARG B N 1
ATOM 3227 C CA . ARG B 1 162 ? 13.508 20.531 -2.117 1 98.31 162 ARG B CA 1
ATOM 3228 C C . ARG B 1 162 ? 12.43 20.375 -1.047 1 98.31 162 ARG B C 1
ATOM 3230 O O . ARG B 1 162 ? 11.875 21.375 -0.578 1 98.31 162 ARG B O 1
ATOM 3237 N N . ARG B 1 163 ? 12.148 19.156 -0.689 1 98.62 163 ARG B N 1
ATOM 3238 C CA . ARG B 1 163 ? 11.031 18.906 0.217 1 98.62 163 ARG B CA 1
ATOM 3239 C C . ARG B 1 163 ? 11.422 19.219 1.66 1 98.62 163 ARG B C 1
ATOM 3241 O O . ARG B 1 163 ? 12.359 18.625 2.195 1 98.62 163 ARG B O 1
ATOM 3248 N N . TYR B 1 164 ? 10.664 20.156 2.27 1 98.56 164 TYR B N 1
ATOM 3249 C CA . TYR B 1 164 ? 10.883 20.422 3.686 1 98.56 164 TYR B CA 1
ATOM 3250 C C . TYR B 1 164 ? 10.766 19.156 4.508 1 98.56 164 TYR B C 1
ATOM 3252 O O . TYR B 1 164 ? 9.883 18.328 4.27 1 98.56 164 TYR B O 1
ATOM 3260 N N . GLY B 1 165 ? 11.664 19.031 5.52 1 97.19 165 GLY B N 1
ATOM 3261 C CA . GLY B 1 165 ? 11.742 17.828 6.328 1 97.19 165 GLY B CA 1
ATOM 3262 C C . GLY B 1 165 ? 12.797 16.844 5.848 1 97.19 165 GLY B C 1
ATOM 3263 O O . GLY B 1 165 ? 13.227 15.969 6.598 1 97.19 165 GLY B O 1
ATOM 3264 N N . ASN B 1 166 ? 13.062 17 4.59 1 96.19 166 ASN B N 1
ATOM 3265 C CA . ASN B 1 166 ? 14.062 16.125 4.004 1 96.19 166 ASN B CA 1
ATOM 3266 C C . ASN B 1 166 ? 15.359 16.859 3.699 1 96.19 166 ASN B C 1
ATOM 3268 O O . ASN B 1 166 ? 16.312 16.281 3.184 1 96.19 166 ASN B O 1
ATOM 3272 N N . LEU B 1 167 ? 15.406 18.125 3.945 1 96.25 167 LEU B N 1
ATOM 3273 C CA . LEU B 1 167 ? 16.594 18.938 3.732 1 96.25 167 LEU B CA 1
ATOM 3274 C C . LEU B 1 167 ? 17.547 18.844 4.922 1 96.25 167 LEU B C 1
ATOM 3276 O O . LEU B 1 167 ? 17.328 18.031 5.828 1 96.25 167 LEU B O 1
ATOM 3280 N N . LYS B 1 168 ? 18.562 19.531 4.891 1 94.81 168 LYS B N 1
ATOM 3281 C CA . LYS B 1 168 ? 19.641 19.453 5.883 1 94.81 168 LYS B CA 1
ATOM 3282 C C . LYS B 1 168 ? 19.094 19.703 7.285 1 94.81 168 LYS B C 1
ATOM 3284 O O . LYS B 1 168 ? 19.547 19.094 8.25 1 94.81 168 LYS B O 1
ATOM 3289 N N . ASP B 1 169 ? 18.172 20.609 7.383 1 96.38 169 ASP B N 1
ATOM 3290 C CA . ASP B 1 169 ? 17.672 21 8.703 1 96.38 169 ASP B CA 1
ATOM 3291 C C . ASP B 1 169 ? 16.547 20.078 9.164 1 96.38 169 ASP B C 1
ATOM 3293 O O . ASP B 1 169 ? 16.016 20.25 10.258 1 96.38 169 ASP B O 1
ATOM 3297 N N . GLY B 1 170 ? 16.125 19.188 8.336 1 96.19 170 GLY B N 1
ATOM 3298 C CA . GLY B 1 170 ? 15.109 18.219 8.727 1 96.19 170 GLY B CA 1
ATOM 3299 C C . GLY B 1 170 ? 13.789 18.859 9.102 1 96.19 170 GLY B C 1
ATOM 3300 O O . GLY B 1 170 ? 13.258 19.688 8.352 1 96.19 170 GLY B O 1
ATOM 3301 N N . SER B 1 171 ? 13.336 18.438 10.273 1 97.44 171 SER B N 1
ATOM 3302 C CA . SER B 1 171 ? 12.047 18.938 10.742 1 97.44 171 SER B CA 1
ATOM 3303 C C . SER B 1 171 ? 12.102 20.438 11.023 1 97.44 171 SER B C 1
ATOM 3305 O O . SER B 1 171 ? 11.07 21.109 11.031 1 97.44 171 SER B O 1
ATOM 3307 N N . MET B 1 172 ? 13.281 21 11.227 1 97.94 172 MET B N 1
ATOM 3308 C CA . MET B 1 172 ? 13.414 22.422 11.547 1 97.94 172 MET B CA 1
ATOM 3309 C C . MET B 1 172 ? 13 23.281 10.359 1 97.94 172 MET B C 1
ATOM 3311 O O . MET B 1 172 ? 12.555 24.422 10.547 1 97.94 172 MET B O 1
ATOM 3315 N N . ASP B 1 173 ? 13.125 22.734 9.125 1 98 173 ASP B N 1
ATOM 3316 C CA . ASP B 1 173 ? 12.625 23.453 7.949 1 98 173 ASP B CA 1
ATOM 3317 C C . ASP B 1 173 ? 11.141 23.75 8.086 1 98 173 ASP B C 1
ATOM 3319 O O . ASP B 1 173 ? 10.656 24.781 7.594 1 98 173 ASP B O 1
ATOM 3323 N N . ILE B 1 174 ? 10.453 22.859 8.75 1 98.56 174 ILE B N 1
ATOM 3324 C CA . ILE B 1 174 ? 9.008 22.969 8.922 1 98.56 174 ILE B CA 1
ATOM 3325 C C . ILE B 1 174 ? 8.695 23.797 10.156 1 98.56 174 ILE B C 1
ATOM 3327 O O . ILE B 1 174 ? 7.945 24.781 10.086 1 98.56 174 ILE B O 1
ATOM 3331 N N . LYS B 1 175 ? 9.359 23.547 11.242 1 98.44 175 LYS B N 1
ATOM 3332 C CA . LYS B 1 175 ? 9.055 24.156 12.531 1 98.44 175 LYS B CA 1
ATOM 3333 C C . LYS B 1 175 ? 9.383 25.656 12.523 1 98.44 175 LYS B C 1
ATOM 3335 O O . LYS B 1 175 ? 8.719 26.453 13.195 1 98.44 175 LYS B O 1
ATOM 3340 N N . LYS B 1 176 ? 10.367 26.078 11.742 1 98.19 176 LYS B N 1
ATOM 3341 C CA . LYS B 1 176 ? 10.812 27.469 11.727 1 98.19 176 LYS B CA 1
ATOM 3342 C C . LYS B 1 176 ? 10.062 28.281 10.68 1 98.19 176 LYS B C 1
ATOM 3344 O O . LYS B 1 176 ? 10.234 29.5 10.594 1 98.19 176 LYS B O 1
ATOM 3349 N N . HIS B 1 177 ? 9.297 27.672 9.906 1 98.56 177 HIS B N 1
ATOM 3350 C CA . HIS B 1 177 ? 8.555 28.375 8.875 1 98.56 177 HIS B CA 1
ATOM 3351 C C . HIS B 1 177 ? 7.609 29.406 9.484 1 98.56 177 HIS B C 1
ATOM 3353 O O . HIS B 1 177 ? 7.043 29.172 10.555 1 98.56 177 HIS B O 1
ATOM 3359 N N . ARG B 1 178 ? 7.289 30.422 8.773 1 98.31 178 ARG B N 1
ATOM 3360 C CA . ARG B 1 178 ? 6.496 31.562 9.227 1 98.31 178 ARG B CA 1
ATOM 3361 C C . ARG B 1 178 ? 5.074 31.125 9.578 1 98.31 178 ARG B C 1
ATOM 3363 O O . ARG B 1 178 ? 4.445 31.719 10.461 1 98.31 178 ARG B O 1
ATOM 3370 N N . TRP B 1 179 ? 4.535 30.109 8.945 1 98.62 179 TRP B N 1
ATOM 3371 C CA . TRP B 1 179 ? 3.188 29.625 9.234 1 98.62 179 TRP B CA 1
ATOM 3372 C C . TRP B 1 179 ? 3.068 29.188 10.688 1 98.62 179 TRP B C 1
ATOM 3374 O O . TRP B 1 179 ? 2.002 29.312 11.297 1 98.62 179 TRP B O 1
ATOM 3384 N N . PHE B 1 180 ? 4.199 28.75 11.297 1 98.62 180 PHE B N 1
ATOM 3385 C CA . PHE B 1 180 ? 4.203 28.266 12.672 1 98.62 180 PHE B CA 1
ATOM 3386 C C . PHE B 1 180 ? 4.727 29.344 13.625 1 98.62 180 PHE B C 1
ATOM 3388 O O . PHE B 1 180 ? 5.078 29.047 14.766 1 98.62 180 PHE B O 1
ATOM 3395 N N . GLN B 1 181 ? 4.797 30.516 13.211 1 97.19 181 GLN B N 1
ATOM 3396 C CA . GLN B 1 181 ? 5.414 31.594 13.984 1 97.19 181 GLN B CA 1
ATOM 3397 C C . GLN B 1 181 ? 4.711 31.766 15.328 1 97.19 181 GLN B C 1
ATOM 3399 O O . GLN B 1 181 ? 5.352 32.094 16.328 1 97.19 181 GLN B O 1
ATOM 3404 N N . SER B 1 182 ? 3.469 31.562 15.43 1 95.75 182 SER B N 1
ATOM 3405 C CA . SER B 1 182 ? 2.688 31.781 16.641 1 95.75 182 SER B CA 1
ATOM 3406 C C . SER B 1 182 ? 2.756 30.578 17.578 1 95.75 182 SER B C 1
ATOM 3408 O O . SER B 1 182 ? 2.221 30.625 18.688 1 95.75 182 SER B O 1
ATOM 3410 N N . ILE B 1 183 ? 3.387 29.531 17.156 1 97.31 183 ILE B N 1
ATOM 3411 C CA . ILE B 1 183 ? 3.416 28.297 17.922 1 97.31 183 ILE B CA 1
ATOM 3412 C C . ILE B 1 183 ? 4.609 28.297 18.875 1 97.31 183 ILE B C 1
ATOM 3414 O O . ILE B 1 183 ? 5.746 28.547 18.453 1 97.31 183 ILE B O 1
ATOM 3418 N N . ASP B 1 184 ? 4.348 28.078 20.125 1 97.5 184 ASP B N 1
ATOM 3419 C CA . ASP B 1 184 ? 5.398 27.734 21.078 1 97.5 184 ASP B CA 1
ATOM 3420 C C . ASP B 1 184 ? 5.578 26.219 21.172 1 97.5 184 ASP B C 1
ATOM 3422 O O . ASP B 1 184 ? 4.828 25.547 21.875 1 97.5 184 ASP B O 1
ATOM 3426 N N . TRP B 1 185 ? 6.574 25.766 20.562 1 97.94 185 TRP B N 1
ATOM 3427 C CA . TRP B 1 185 ? 6.793 24.328 20.406 1 97.94 185 TRP B CA 1
ATOM 3428 C C . TRP B 1 185 ? 6.957 23.656 21.766 1 97.94 185 TRP B C 1
ATOM 3430 O O . TRP B 1 185 ? 6.504 22.531 21.969 1 97.94 185 TRP B O 1
ATOM 3440 N N . ILE B 1 186 ? 7.605 24.297 22.688 1 97 186 ILE B N 1
ATOM 3441 C CA . ILE B 1 186 ? 7.852 23.734 24.016 1 97 186 ILE B CA 1
ATOM 3442 C C . ILE B 1 186 ? 6.535 23.641 24.781 1 97 186 ILE B C 1
ATOM 3444 O O . ILE B 1 186 ? 6.266 22.625 25.438 1 97 186 ILE B O 1
ATOM 3448 N N . GLU B 1 187 ? 5.727 24.609 24.688 1 97.44 187 GLU B N 1
ATOM 3449 C CA . GLU B 1 187 ? 4.434 24.594 25.375 1 97.44 187 GLU B CA 1
ATOM 3450 C C . GLU B 1 187 ? 3.518 23.531 24.781 1 97.44 187 GLU B C 1
ATOM 3452 O O . GLU B 1 187 ? 2.754 22.891 25.5 1 97.44 187 GLU B O 1
ATOM 3457 N N . ILE B 1 188 ? 3.566 23.391 23.484 1 97.5 188 ILE B N 1
ATOM 3458 C CA . ILE B 1 188 ? 2.777 22.359 22.828 1 97.5 188 ILE B CA 1
ATOM 3459 C C . ILE B 1 188 ? 3.244 20.984 23.312 1 97.5 188 ILE B C 1
ATOM 3461 O O . ILE B 1 188 ? 2.426 20.109 23.641 1 97.5 188 ILE B O 1
ATOM 3465 N N . TYR B 1 189 ? 4.555 20.844 23.344 1 96.25 189 TYR B N 1
ATOM 3466 C CA . TYR B 1 189 ? 5.145 19.562 23.781 1 96.25 189 TYR B CA 1
ATOM 3467 C C . TYR B 1 189 ? 4.695 19.203 25.188 1 96.25 189 TYR B C 1
ATOM 3469 O O . TYR B 1 189 ? 4.406 18.047 25.469 1 96.25 189 TYR B O 1
ATOM 3477 N N . HIS B 1 190 ? 4.539 20.156 26.016 1 95.56 190 HIS B N 1
ATOM 3478 C CA . HIS B 1 190 ? 4.172 19.922 27.406 1 95.56 190 HIS B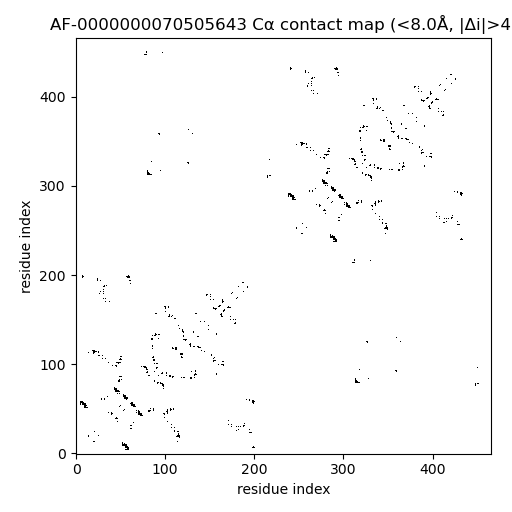 CA 1
ATOM 3479 C C . HIS B 1 190 ? 2.666 20.047 27.609 1 95.56 190 HIS B C 1
ATOM 3481 O O . HIS B 1 190 ? 2.18 20.016 28.75 1 95.56 190 HIS B O 1
ATOM 3487 N N . GLN B 1 191 ? 1.968 20.203 26.516 1 96.31 191 GLN B N 1
ATOM 3488 C CA . GLN B 1 191 ? 0.512 20.312 26.516 1 96.31 191 GLN B CA 1
ATOM 3489 C C . GLN B 1 191 ? 0.04 21.422 27.453 1 96.31 191 GLN B C 1
ATOM 3491 O O . GLN B 1 191 ? -0.863 21.219 28.266 1 96.31 191 GLN B O 1
ATOM 3496 N N . LYS B 1 192 ? 0.634 22.594 27.297 1 95.19 192 LYS B N 1
ATOM 3497 C CA . LYS B 1 192 ? 0.33 23.734 28.156 1 95.19 192 LYS B CA 1
ATOM 3498 C C . LYS B 1 192 ? -0.483 24.781 27.406 1 95.19 192 LYS B C 1
ATOM 3500 O O . LYS B 1 192 ? -0.985 25.734 28 1 95.19 192 LYS B O 1
ATOM 3505 N N . VAL B 1 193 ? -0.569 24.609 26.156 1 95.44 193 VAL B N 1
ATOM 3506 C CA . VAL B 1 193 ? -1.377 25.516 25.359 1 95.44 193 VAL B CA 1
ATOM 3507 C C . VAL B 1 193 ? -2.85 25.125 25.453 1 95.44 193 VAL B C 1
ATOM 3509 O O . VAL B 1 193 ? -3.193 23.953 25.359 1 95.44 193 VAL B O 1
ATOM 3512 N N . GLN B 1 194 ? -3.697 26.078 25.688 1 93.31 194 GLN B N 1
ATOM 3513 C CA . GLN B 1 194 ? -5.129 25.812 25.734 1 93.31 194 GLN B CA 1
ATOM 3514 C C . GLN B 1 194 ? -5.703 25.641 24.328 1 93.31 194 GLN B C 1
ATOM 3516 O O . GLN B 1 194 ? -5.66 26.578 23.516 1 93.31 194 GLN B O 1
ATOM 3521 N N . PRO B 1 195 ? -6.258 24.516 24.016 1 92.94 195 PRO B N 1
ATOM 3522 C CA . PRO B 1 195 ? -6.832 24.297 22.688 1 92.94 195 PRO B CA 1
ATOM 3523 C C . PRO B 1 195 ? -8.094 25.125 22.453 1 92.94 195 PRO B C 1
ATOM 3525 O O . PRO B 1 195 ? -8.828 25.422 23.391 1 92.94 195 PRO B O 1
ATOM 3528 N N . SER B 1 196 ? -8.312 25.469 21.234 1 92.5 196 SER B N 1
ATOM 3529 C CA . SER B 1 196 ? -9.523 26.203 20.891 1 92.5 196 SER B CA 1
ATOM 3530 C C . SER B 1 196 ? -10.711 25.266 20.719 1 92.5 196 SER B C 1
ATOM 3532 O O . SER B 1 196 ? -11.859 25.703 20.672 1 92.5 196 SER B O 1
ATOM 3534 N N . PHE B 1 197 ? -10.43 24.047 20.562 1 92.62 197 PHE B N 1
ATOM 3535 C CA . PHE B 1 197 ? -11.477 23.047 20.406 1 92.62 197 PHE B CA 1
ATOM 3536 C C . PHE B 1 197 ? -11.273 21.891 21.391 1 92.62 197 PHE B C 1
ATOM 3538 O O . PHE B 1 197 ? -10.188 21.297 21.438 1 92.62 197 PHE B O 1
ATOM 3545 N N . ILE B 1 198 ? -12.266 21.562 22.109 1 87.88 198 ILE B N 1
ATOM 3546 C CA . ILE B 1 198 ? -12.32 20.422 23.016 1 87.88 198 ILE B CA 1
ATOM 3547 C C . ILE B 1 198 ? -13.578 19.594 22.734 1 87.88 198 ILE B C 1
ATOM 3549 O O . ILE B 1 198 ? -14.695 20.094 22.859 1 87.88 198 ILE B O 1
ATOM 3553 N N . PRO B 1 199 ? -13.312 18.422 22.234 1 87 199 PRO B N 1
ATOM 3554 C CA . PRO B 1 199 ? -14.5 17.609 21.906 1 87 199 PRO B CA 1
ATOM 3555 C C . PRO B 1 199 ? -15.414 17.422 23.109 1 87 199 PRO B C 1
ATOM 3557 O O . PRO B 1 199 ? -14.938 17.328 24.25 1 87 199 PRO B O 1
ATOM 3560 N N . HIS B 1 200 ? -16.766 17.531 22.844 1 76.06 200 HIS B N 1
ATOM 3561 C CA . HIS B 1 200 ? -17.75 17.312 23.891 1 76.06 200 HIS B CA 1
ATOM 3562 C C . HIS B 1 200 ? -17.875 15.828 24.219 1 76.06 200 HIS B C 1
ATOM 3564 O O . HIS B 1 200 ? -17.922 14.984 23.328 1 76.06 200 HIS B O 1
ATOM 3570 N N . CYS B 1 201 ? -17.281 15.398 25.219 1 59.53 201 CYS B N 1
ATOM 3571 C CA . CYS B 1 201 ? -17.438 14.016 25.641 1 59.53 201 CYS B CA 1
ATOM 3572 C C . CYS B 1 201 ? -18.875 13.734 26.047 1 59.53 201 CYS B C 1
ATOM 3574 O O . CYS B 1 201 ? -19.438 14.438 26.891 1 59.53 201 CYS B O 1
ATOM 3576 N N . SER B 1 202 ? -19.766 13.383 25.125 1 50.91 202 SER B N 1
ATOM 3577 C CA . SER B 1 202 ? -21.031 12.977 25.75 1 50.91 202 SER B CA 1
ATOM 3578 C C . SER B 1 202 ? -20.781 12.102 26.969 1 50.91 202 SER B C 1
ATOM 3580 O O . SER B 1 202 ? -19.797 11.367 27.016 1 50.91 202 SER B O 1
ATOM 3582 N N . ASN B 1 203 ? -21.562 12.172 28.047 1 44.22 203 ASN B N 1
ATOM 3583 C CA . ASN B 1 203 ? -21.516 11.477 29.328 1 44.22 203 ASN B CA 1
ATOM 3584 C C . ASN B 1 203 ? -20.984 10.055 29.172 1 44.22 203 ASN B C 1
ATOM 3586 O O . ASN B 1 203 ? -20.953 9.516 28.062 1 44.22 203 ASN B O 1
ATOM 3590 N N . ASN B 1 204 ? -20.922 9.062 30.391 1 42.09 204 ASN B N 1
ATOM 3591 C CA . ASN B 1 204 ? -20.406 7.762 30.812 1 42.09 204 ASN B CA 1
ATOM 3592 C C . ASN B 1 204 ? -20.625 6.695 29.734 1 42.09 204 ASN B C 1
ATOM 3594 O O . ASN B 1 204 ? -19.703 5.938 29.422 1 42.09 204 ASN B O 1
ATOM 3598 N N . GLY B 1 205 ? -21.906 6.012 29.672 1 37 205 GLY B N 1
ATOM 3599 C CA . GLY B 1 205 ? -22.484 4.777 29.172 1 37 205 GLY B CA 1
ATOM 3600 C C . GLY B 1 205 ? -22.609 4.754 27.656 1 37 205 GLY B C 1
ATOM 3601 O O . GLY B 1 205 ? -23.234 3.854 27.094 1 37 205 GLY B O 1
ATOM 3602 N N . ASP B 1 206 ? -22.719 5.875 27.062 1 36.34 206 ASP B N 1
ATOM 3603 C CA . ASP B 1 206 ? -23.188 5.73 25.688 1 36.34 206 ASP B CA 1
ATOM 3604 C C . ASP B 1 206 ? -22.062 5.219 24.781 1 36.34 206 ASP B C 1
ATOM 3606 O O . ASP B 1 206 ? -21.141 5.961 24.453 1 36.34 206 ASP B O 1
ATOM 3610 N N . ALA B 1 207 ? -21.766 4.062 24.844 1 39.59 207 ALA B N 1
ATOM 3611 C CA . ALA B 1 207 ? -20.984 3.252 23.906 1 39.59 207 ALA B CA 1
ATOM 3612 C C . ALA B 1 207 ? -21.375 3.566 22.469 1 39.59 207 ALA B C 1
ATOM 3614 O O . ALA B 1 207 ? -20.953 2.865 21.547 1 39.59 207 ALA B O 1
ATOM 3615 N N . SER B 1 208 ? -22.391 4.508 22.312 1 36.38 208 SER B N 1
ATOM 3616 C CA . SER B 1 208 ? -22.938 4.684 20.969 1 36.38 208 SER B CA 1
ATOM 3617 C C . SER B 1 208 ? -21.906 5.293 20.031 1 36.38 208 SER B C 1
ATOM 3619 O O . SER B 1 208 ? -22.109 5.336 18.812 1 36.38 208 SER B O 1
ATOM 3621 N N . ASN B 1 209 ? -21.094 6.094 20.625 1 36.72 209 ASN B N 1
ATOM 3622 C CA . ASN B 1 209 ? -20.234 6.754 19.656 1 36.72 209 ASN B CA 1
ATOM 3623 C C . ASN B 1 209 ? -19.172 5.805 19.109 1 36.72 209 ASN B C 1
ATOM 3625 O O . ASN B 1 209 ? -18.203 6.242 18.5 1 36.72 209 ASN B O 1
ATOM 3629 N N . PHE B 1 210 ? -19.141 4.688 19.781 1 36.66 210 PHE B N 1
ATOM 3630 C CA . PHE B 1 210 ? -18.297 3.711 19.109 1 36.66 210 PHE B CA 1
ATOM 3631 C C . PHE B 1 210 ? -18.922 3.27 17.781 1 36.66 210 PHE B C 1
ATOM 3633 O O . PHE B 1 210 ? -19.859 2.465 17.781 1 36.66 210 PHE B O 1
ATOM 3640 N N . ASP B 1 211 ? -19.062 4.141 16.891 1 33.81 211 ASP B N 1
ATOM 3641 C CA . ASP B 1 211 ? -19.406 3.576 15.594 1 33.81 211 ASP B CA 1
ATOM 3642 C C . ASP B 1 211 ? -18.516 2.375 15.266 1 33.81 211 ASP B C 1
ATOM 3644 O O . ASP B 1 211 ? -17.312 2.4 15.508 1 33.81 211 ASP B O 1
ATOM 3648 N N . HIS B 1 212 ? -18.938 1.227 15.648 1 33.59 212 HIS B N 1
ATOM 3649 C CA . HIS B 1 212 ? -18.312 0.133 14.914 1 33.59 212 HIS B CA 1
ATOM 3650 C C . HIS B 1 212 ? -17.844 0.588 13.539 1 33.59 212 HIS B C 1
ATOM 3652 O O . HIS B 1 212 ? -18.656 0.89 12.664 1 33.59 212 HIS B O 1
ATOM 3658 N N . TYR B 1 213 ? -16.859 1.326 13.5 1 32.59 213 TYR B N 1
ATOM 3659 C CA . TYR B 1 213 ? -16.312 1.698 12.203 1 32.59 213 TYR B CA 1
ATOM 3660 C C . TYR B 1 213 ? -16.172 0.478 11.297 1 32.59 213 TYR B C 1
ATOM 3662 O O . TYR B 1 213 ? -15.32 -0.385 11.539 1 32.59 213 TYR B O 1
ATOM 3670 N N . ASP B 1 214 ? -17.219 -0.053 10.953 1 35.09 214 ASP B N 1
ATOM 3671 C CA . ASP B 1 214 ? -17.047 -0.698 9.656 1 35.09 214 ASP B CA 1
ATOM 3672 C C . ASP B 1 214 ? -16.172 0.158 8.734 1 35.09 214 ASP B C 1
ATOM 3674 O O . ASP B 1 214 ? -16.266 1.388 8.75 1 35.09 214 ASP B O 1
ATOM 3678 N N . GLU B 1 215 ? -15 -0.252 8.438 1 37.03 215 GLU B N 1
ATOM 3679 C CA . GLU B 1 215 ? -14.289 0.472 7.391 1 37.03 215 GLU B CA 1
ATOM 3680 C C . GLU B 1 215 ? -15.266 1.194 6.465 1 37.03 215 GLU B C 1
ATOM 3682 O O . GLU B 1 215 ? -16.062 0.556 5.777 1 37.03 215 GLU B O 1
ATOM 3687 N N . GLU B 1 216 ? -15.883 2.223 6.906 1 35.94 216 GLU B N 1
ATOM 3688 C CA . GLU B 1 216 ? -16.75 2.982 6.008 1 35.94 216 GLU B CA 1
ATOM 3689 C C . GLU B 1 216 ? -16.141 3.096 4.613 1 35.94 216 GLU B C 1
ATOM 3691 O O . GLU B 1 216 ? -14.922 3.279 4.48 1 35.94 216 GLU B O 1
ATOM 3696 N N . PRO B 1 217 ? -16.844 2.758 3.639 1 36.81 217 PRO B N 1
ATOM 3697 C CA . PRO B 1 217 ? -16.375 2.986 2.268 1 36.81 217 PRO B CA 1
ATOM 3698 C C . PRO B 1 217 ? -15.805 4.383 2.066 1 36.81 217 PRO B C 1
ATOM 3700 O O . PRO B 1 217 ? -16.281 5.348 2.676 1 36.81 217 PRO B O 1
ATOM 3703 N N . LEU B 1 218 ? -14.594 4.504 1.844 1 36.16 218 LEU B N 1
ATOM 3704 C CA . LEU B 1 218 ? -14.141 5.809 1.382 1 36.16 218 LEU B CA 1
ATOM 3705 C C . LEU B 1 218 ? -15.211 6.5 0.544 1 36.16 218 LEU B C 1
ATOM 3707 O O . LEU B 1 218 ? -15.555 6.023 -0.539 1 36.16 218 LEU B O 1
ATOM 3711 N N . GLU B 1 219 ? -16.219 7.012 1.123 1 31.27 219 GLU B N 1
ATOM 3712 C CA . GLU B 1 219 ? -17.125 7.812 0.292 1 31.27 219 GLU B CA 1
ATOM 3713 C C . GLU B 1 219 ? -16.344 8.828 -0.537 1 31.27 219 GLU B C 1
ATOM 3715 O O . GLU B 1 219 ? -15.711 9.742 0.013 1 31.27 219 GLU B O 1
ATOM 3720 N N . ILE B 1 220 ? -15.852 8.445 -1.644 1 33.06 220 ILE B N 1
ATOM 3721 C CA . ILE B 1 220 ? -15.555 9.5 -2.605 1 33.06 220 ILE B CA 1
ATOM 3722 C C . ILE B 1 220 ? -16.688 10.516 -2.621 1 33.06 220 ILE B C 1
ATOM 37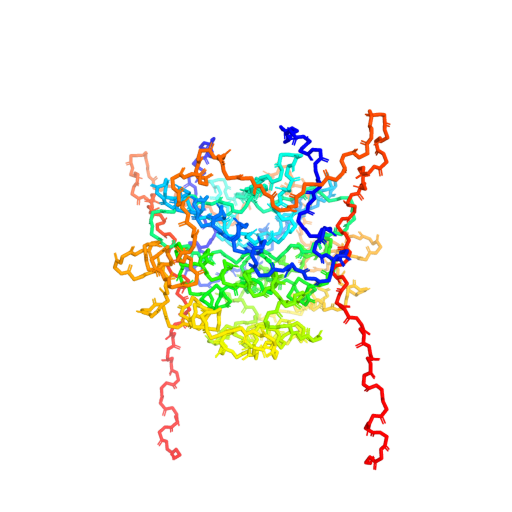24 O O . ILE B 1 220 ? -17.859 10.148 -2.758 1 33.06 220 ILE B O 1
ATOM 3728 N N . ALA B 1 221 ? -16.547 11.664 -1.987 1 31.02 221 ALA B N 1
ATOM 3729 C CA . ALA B 1 221 ? -17.516 12.758 -1.995 1 31.02 221 ALA B CA 1
ATOM 3730 C C . ALA B 1 221 ? -18.234 12.852 -3.342 1 31.02 221 ALA B C 1
ATOM 3732 O O . ALA B 1 221 ? -17.578 12.992 -4.383 1 31.02 221 ALA B O 1
ATOM 3733 N N . SER B 1 222 ? -19.375 12.164 -3.645 1 29.84 222 SER B N 1
ATOM 3734 C CA . SER B 1 222 ? -20.281 12.312 -4.789 1 29.84 222 SER B CA 1
ATOM 3735 C C . SER B 1 222 ? -20.812 13.734 -4.887 1 29.84 222 SER B C 1
ATOM 3737 O O . SER B 1 222 ? -21.906 13.953 -5.418 1 29.84 222 SER B O 1
ATOM 3739 N N . PHE B 1 223 ? -20.406 14.766 -4.324 1 28.64 223 PHE B N 1
ATOM 3740 C CA . PHE B 1 223 ? -21.188 15.969 -4.562 1 28.64 223 PHE B CA 1
ATOM 3741 C C . PHE B 1 223 ? -21.25 16.297 -6.051 1 28.64 223 PHE B C 1
ATOM 3743 O O . PHE B 1 223 ? -20.219 16.594 -6.66 1 28.64 223 PHE B O 1
ATOM 3750 N N . ASP B 1 224 ? -22.172 15.641 -6.754 1 28.48 224 ASP B N 1
ATOM 3751 C CA . ASP B 1 224 ? -22.594 16.031 -8.094 1 28.48 224 ASP B CA 1
ATOM 3752 C C . ASP B 1 224 ? -23.047 17.5 -8.109 1 28.48 224 ASP B C 1
ATOM 3754 O O . ASP B 1 224 ? -24.219 17.781 -7.844 1 28.48 224 ASP B O 1
ATOM 3758 N N . HIS B 1 225 ? -22.422 18.406 -7.582 1 27.77 225 HIS B N 1
ATOM 3759 C CA . HIS B 1 225 ? -23.094 19.688 -7.797 1 27.77 225 HIS B CA 1
ATOM 3760 C C . HIS B 1 225 ? -23.219 20 -9.281 1 27.77 225 HIS B C 1
ATOM 3762 O O . HIS B 1 225 ? -23.953 20.922 -9.672 1 27.77 225 HIS B O 1
ATOM 3768 N N . TYR B 1 226 ? -22.188 19.641 -10.086 1 28.3 226 TYR B N 1
ATOM 3769 C CA . TYR B 1 226 ? -22.203 20.312 -11.391 1 28.3 226 TYR B CA 1
ATOM 3770 C C . TYR B 1 226 ? -23.047 19.547 -12.391 1 28.3 226 TYR B C 1
ATOM 3772 O O . TYR B 1 226 ? -22.531 18.984 -13.367 1 28.3 226 TYR B O 1
ATOM 3780 N N . GLY B 1 227 ? -24.156 18.859 -12 1 27.31 227 GLY B N 1
ATOM 3781 C CA . GLY B 1 227 ? -25.031 18.281 -13.008 1 27.31 227 GLY B CA 1
ATOM 3782 C C . GLY B 1 227 ? -25.406 19.266 -14.109 1 27.31 227 GLY B C 1
ATOM 3783 O O . GLY B 1 227 ? -25.703 18.859 -15.234 1 27.31 227 GLY B O 1
ATOM 3784 N N . LYS B 1 228 ? -25.672 20.469 -13.836 1 32.34 228 LYS B N 1
ATOM 3785 C CA . LYS B 1 228 ? -26.453 21.281 -14.766 1 32.34 228 LYS B CA 1
ATOM 3786 C C . LYS B 1 228 ? -25.672 21.578 -16.031 1 32.34 228 LYS B C 1
ATOM 3788 O O . LYS B 1 228 ? -26.25 21.891 -17.078 1 32.34 228 LYS B O 1
ATOM 3793 N N . GLU B 1 229 ? -24.328 21.719 -15.992 1 25.86 229 GLU B N 1
ATOM 3794 C CA . GLU B 1 229 ? -23.891 22.578 -17.094 1 25.86 229 GLU B CA 1
ATOM 3795 C C . GLU B 1 229 ? -23.703 21.781 -18.375 1 25.86 229 GLU B C 1
ATOM 3797 O O . GLU B 1 229 ? -23.578 22.344 -19.453 1 25.86 229 GLU B O 1
ATOM 3802 N N . PHE B 1 230 ? -23.5 20.438 -18.312 1 21.86 230 PHE B N 1
ATOM 3803 C CA . PHE B 1 230 ? -23.062 19.938 -19.609 1 21.86 230 PHE B CA 1
ATOM 3804 C C . PHE B 1 230 ? -24.266 19.609 -20.5 1 21.86 230 PHE B C 1
ATOM 3806 O O . PHE B 1 230 ? -24.109 18.953 -21.531 1 21.86 230 PHE B O 1
ATOM 3813 N N . ALA B 1 231 ? -25.531 19.859 -20.109 1 25.95 231 ALA B N 1
ATOM 3814 C CA . ALA B 1 231 ? -26.609 19.469 -21 1 25.95 231 ALA B CA 1
ATOM 3815 C C . ALA B 1 231 ? -26.453 20.109 -22.375 1 25.95 231 ALA B C 1
ATOM 3817 O O . ALA B 1 231 ? -27.016 19.625 -23.359 1 25.95 231 ALA B O 1
ATOM 3818 N N . HIS B 1 232 ? -25.984 21.312 -22.391 1 24.59 232 HIS B N 1
ATOM 3819 C CA . HIS B 1 232 ? -26.219 22.031 -23.641 1 24.59 232 HIS B CA 1
ATOM 3820 C C . HIS B 1 232 ? -25.188 21.672 -24.688 1 24.59 232 HIS B C 1
ATOM 3822 O O . HIS B 1 232 ? -25.219 22.203 -25.812 1 24.59 232 HIS B O 1
ATOM 3828 N N . PHE B 1 233 ? -24.156 20.875 -24.406 1 21.84 233 PHE B N 1
ATOM 3829 C CA . PHE B 1 233 ? -23.484 20.688 -25.688 1 21.84 233 PHE B CA 1
ATOM 3830 C C . PHE B 1 233 ? -24.094 19.516 -26.438 1 21.84 233 PHE B C 1
ATOM 3832 O O . PHE B 1 233 ? -24.469 18.5 -25.828 1 21.84 233 PHE B O 1
#

pLDDT: mean 84.89, std 23.44, range [20.94, 98.94]